Protein AF-0000000087635136 (afdb_homodimer)

Sequence (484 aa):
MGQYFDVAYMVKSFPILLTSLNITLTITIVATILGILLGCLIAIARVNRVPVLKQALTVYVSFMRGTPFLVQLFLIYFGVPEILSHVGISTKNVPGLLFVLVVFTLHIGAYSSEILRSSILTVSQGEKEAAMSLGMTSFQSYRRIILPQAFTMAIPPLINSVIGMMKGTSLIFNVGVVDIMRRADLMGANSQRSLELFVDVAIIYGLLVLIISLIGRFLERRYTISERVARMTANRTVASKGMGQYFDVAYMVKSFPILLTSLNITLTITIVATILGILLGCLIAIARVNRVPVLKQALTVYVSFMRGTPFLVQLFLIYFGVPEILSHVGISTKNVPGLLFVLVVFTLHIGAYSSEILRSSILTVSQGEKEAAMSLGMTSFQSYRRIILPQAFTMAIPPLINSVIGMMKGTSLIFNVGVVDIMRRADLMGANSQRSLELFVDVAIIYGLLVLIISLIGRFLERRYTISERVARMTANRTVASKG

Foldseek 3Di:
DDPAAHVVVLVVCLVVLVVQACLLVCLLVLLLVLLLVLLVVLLVCCLVCPDPSNVVSVVLLCVLVVDDLLVLLCCQLPVVQVVCVVVPHHCPVPDSSVSSSVSSNSNLNSVSNVLLNVLLVVQCVVCVVVCVVVVDDPVRCCVPPRNLRSVLVSLVVSLVSSLVSSVVVLSCLVDDRDHSNVVLVVVCVVPVNSVSSVVSVVVVSVVVNVVSVVVSVVSNVVSVVVNVVVVVVVVVVVVVVD/DPCQQPVVVLVVCLVVLVVQACLLVVLLVLLLVLLLVLLVVLLVCCLVCPDPSNVVSVVLLCVLVVDDLLVLLCCQLPVVQVVCVVVPHHCPVPDSSVSSSVSLNSNLNSVSNVLLNVLLVVQCVVCVVVCVVVVDDPVRCCVPPRNLRSVLVSLVVSLVSSLVSSVVVLSCLVDDRDHSNVVLVVVCVVPVNSVSSVVSVVVVSVVVNVVSVVVSVVSNVVSVVVNVVVVVVVVVVVVVVD

pLDDT: mean 90.28, std 13.05, range [29.89, 98.88]

Solvent-accessible surface area (backbone atoms only — not comparable to full-atom values): 24642 Å² total; per-residue (Å²): 135,66,90,78,67,39,64,67,56,35,63,64,45,44,64,62,39,54,70,22,40,61,51,49,48,50,44,42,52,52,18,48,56,53,3,46,54,47,4,50,55,49,18,51,40,51,72,67,56,41,76,73,56,34,58,56,51,46,50,51,31,49,48,51,74,28,28,32,68,67,54,48,45,49,46,41,57,55,32,44,47,55,54,34,45,73,74,70,41,81,50,82,84,54,61,66,60,55,38,53,41,49,42,47,18,52,42,44,11,31,55,34,14,51,45,45,35,51,25,38,52,57,37,38,75,70,41,47,64,60,38,42,72,73,67,42,50,73,68,53,34,38,67,71,47,31,49,58,51,14,51,54,65,27,46,63,63,47,45,52,49,49,48,51,51,48,39,49,54,50,59,40,47,79,48,99,46,69,26,43,51,24,46,34,51,56,50,15,73,72,68,71,46,42,58,44,35,48,52,46,49,38,52,52,41,30,50,50,39,52,51,53,49,51,52,40,50,52,52,46,53,60,41,52,51,49,49,54,48,48,51,51,51,52,54,48,55,53,54,68,72,96,134,76,80,76,84,40,65,67,56,34,61,64,44,46,63,62,39,53,70,22,40,61,51,49,48,49,46,41,53,52,17,47,55,54,3,46,53,47,4,49,56,49,18,52,41,51,73,67,57,40,77,73,56,34,59,56,50,47,50,52,31,49,48,52,76,28,28,31,69,66,53,49,45,48,47,41,56,54,32,45,48,54,56,34,45,72,74,71,40,81,52,83,82,53,60,66,61,57,37,51,40,48,42,46,16,53,42,44,11,31,53,34,13,51,45,46,34,52,25,38,52,58,38,38,75,70,41,48,65,62,37,42,72,73,67,43,49,72,66,51,36,38,68,71,48,32,48,57,51,14,51,51,64,27,46,65,63,48,45,52,50,49,48,52,50,47,37,48,53,52,59,40,45,80,47,99,47,69,26,41,51,26,46,33,51,55,49,14,73,72,68,72,45,42,56,46,36,47,51,50,49,38,50,52,42,30,51,50,40,52,50,52,50,52,52,41,52,53,52,46,54,59,41,52,52,48,49,54,50,49,52,52,53,52,54,48,56,54,54,68,72,96

Organism: NCBI:txid103891

Structure (mmCIF, N/CA/C/O backbone):
data_AF-0000000087635136-model_v1
#
loop_
_entity.id
_entity.type
_entity.pdbx_description
1 polymer 'Probable amino-acid permease protein yxeN'
#
loop_
_atom_site.group_PDB
_atom_site.id
_atom_site.type_symbol
_atom_site.label_atom_id
_atom_site.label_alt_id
_atom_site.label_comp_id
_atom_site.label_asym_id
_atom_site.label_entity_id
_atom_site.label_seq_id
_atom_site.pdbx_PDB_ins_code
_atom_site.Cartn_x
_atom_site.Cartn_y
_atom_site.Cartn_z
_atom_site.occupancy
_atom_site.B_iso_or_equiv
_atom_site.auth_seq_id
_atom_site.auth_comp_id
_atom_site.auth_asym_id
_atom_site.auth_atom_id
_atom_site.pdbx_PDB_model_num
ATOM 1 N N . MET A 1 1 ? 29.453 -11.211 -20.891 1 29.89 1 MET A N 1
ATOM 2 C CA . MET A 1 1 ? 28.547 -10.703 -19.859 1 29.89 1 MET A CA 1
ATOM 3 C C . MET A 1 1 ? 27.109 -10.734 -20.344 1 29.89 1 MET A C 1
ATOM 5 O O . MET A 1 1 ? 26.234 -10.078 -19.766 1 29.89 1 MET A O 1
ATOM 9 N N . GLY A 1 2 ? 26.781 -11.133 -21.719 1 38.88 2 GLY A N 1
ATOM 10 C CA . GLY A 1 2 ? 25.922 -11.352 -22.875 1 38.88 2 GLY A CA 1
ATOM 11 C C . GLY A 1 2 ? 24.609 -12.039 -22.531 1 38.88 2 GLY A C 1
ATOM 12 O O . GLY A 1 2 ? 23.547 -11.578 -22.922 1 38.88 2 GLY A O 1
ATOM 13 N N . GLN A 1 3 ? 24.453 -13.367 -22.297 1 53.34 3 GLN A N 1
ATOM 14 C CA . GLN A 1 3 ? 23.375 -14.359 -22.359 1 53.34 3 GLN A CA 1
ATOM 15 C C . GLN A 1 3 ? 22.375 -14.156 -21.234 1 53.34 3 GLN A C 1
ATOM 17 O O . GLN A 1 3 ? 21.297 -14.758 -21.25 1 53.34 3 GLN A O 1
ATOM 22 N N . TYR A 1 4 ? 22.891 -13.586 -19.984 1 67.81 4 TYR A N 1
ATOM 23 C CA . TYR A 1 4 ? 22.188 -13.602 -18.703 1 67.81 4 TYR A CA 1
ATOM 24 C C . TYR A 1 4 ? 21.109 -12.523 -18.656 1 67.81 4 TYR A C 1
ATOM 26 O O . TYR A 1 4 ? 19.922 -12.836 -18.703 1 67.81 4 TYR A O 1
ATOM 34 N N . PHE A 1 5 ? 21.766 -11.328 -18.5 1 84.38 5 PHE A N 1
ATOM 35 C CA . PHE A 1 5 ? 20.859 -10.211 -18.641 1 84.38 5 PHE A CA 1
ATOM 36 C C . PHE A 1 5 ? 20.938 -9.617 -20.031 1 84.38 5 PHE A C 1
ATOM 38 O O . PHE A 1 5 ? 22 -9.141 -20.453 1 84.38 5 PHE A O 1
ATOM 45 N N . ASP A 1 6 ? 19.938 -9.758 -20.828 1 90.81 6 ASP A N 1
ATOM 46 C CA . ASP A 1 6 ? 19.891 -9.398 -22.234 1 90.81 6 ASP A CA 1
ATOM 47 C C . ASP A 1 6 ? 19.125 -8.094 -22.453 1 90.81 6 ASP A C 1
ATOM 49 O O . ASP A 1 6 ? 17.891 -8.109 -22.562 1 90.81 6 ASP A O 1
ATOM 53 N N . VAL A 1 7 ? 19.859 -7.07 -22.562 1 92.81 7 VAL A N 1
ATOM 54 C CA . VAL A 1 7 ? 19.266 -5.746 -22.719 1 92.81 7 VAL A CA 1
ATOM 55 C C . VAL A 1 7 ? 18.5 -5.684 -24.047 1 92.81 7 VAL A C 1
ATOM 57 O O . VAL A 1 7 ? 17.469 -5.027 -24.141 1 92.81 7 VAL A O 1
ATOM 60 N N . ALA A 1 8 ? 19 -6.367 -25 1 94.12 8 ALA A N 1
ATOM 61 C CA . ALA A 1 8 ? 18.328 -6.391 -26.312 1 94.12 8 ALA A CA 1
ATOM 62 C C . ALA A 1 8 ? 16.938 -7.008 -26.188 1 94.12 8 ALA A C 1
ATOM 64 O O . ALA A 1 8 ? 15.992 -6.535 -26.828 1 94.12 8 ALA A O 1
ATOM 65 N N . TYR A 1 9 ? 16.844 -8.031 -25.422 1 94.5 9 TYR A N 1
ATOM 66 C CA . TYR A 1 9 ? 15.555 -8.648 -25.188 1 94.5 9 TYR A CA 1
ATOM 67 C C . TYR A 1 9 ? 14.617 -7.703 -24.438 1 94.5 9 TYR A C 1
ATOM 69 O O . TYR A 1 9 ? 13.422 -7.652 -24.719 1 94.5 9 TYR A O 1
ATOM 77 N N . MET A 1 10 ? 15.164 -6.98 -23.484 1 95.25 10 MET A N 1
ATOM 78 C CA . MET A 1 10 ? 14.375 -6 -22.734 1 95.25 10 MET A CA 1
ATOM 79 C C . MET A 1 10 ? 13.758 -4.973 -23.672 1 95.25 10 MET A C 1
ATOM 81 O O . MET A 1 10 ? 12.578 -4.648 -23.562 1 95.25 10 MET A O 1
ATOM 85 N N . VAL A 1 11 ? 14.57 -4.523 -24.578 1 96.25 11 VAL A N 1
ATOM 86 C CA . VAL A 1 11 ? 14.125 -3.482 -25.5 1 96.25 11 VAL A CA 1
ATOM 87 C C . VAL A 1 11 ? 13.07 -4.043 -26.453 1 96.25 11 VAL A C 1
ATOM 89 O O . VAL A 1 11 ? 12.07 -3.383 -26.734 1 96.25 11 VAL A O 1
ATOM 92 N N . LYS A 1 12 ? 13.266 -5.25 -26.891 1 96.12 12 LYS A N 1
ATOM 93 C CA . LYS A 1 12 ? 12.352 -5.895 -27.828 1 96.12 12 LYS A CA 1
ATOM 94 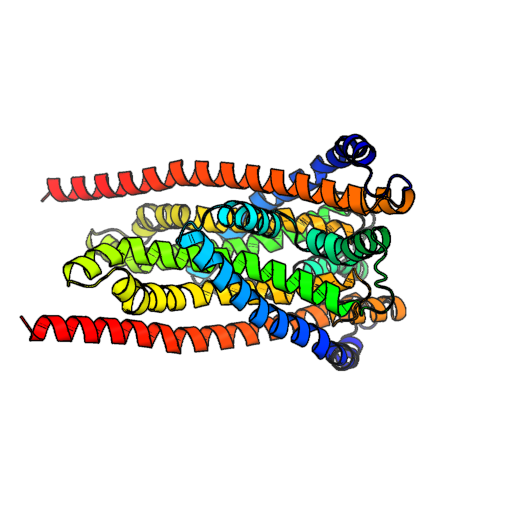C C . LYS A 1 12 ? 11.016 -6.207 -27.156 1 96.12 12 LYS A C 1
ATOM 96 O O . LYS A 1 12 ? 9.961 -6.133 -27.797 1 96.12 12 LYS A O 1
ATOM 101 N N . SER A 1 13 ? 11.039 -6.57 -25.906 1 97 13 SER A N 1
ATOM 102 C CA . SER A 1 13 ? 9.852 -7.004 -25.172 1 97 13 SER A CA 1
ATOM 103 C C . SER A 1 13 ? 9.055 -5.812 -24.656 1 97 13 SER A C 1
ATOM 105 O O . SER A 1 13 ? 7.859 -5.934 -24.375 1 97 13 SER A O 1
ATOM 107 N N . PHE A 1 14 ? 9.703 -4.695 -24.578 1 97.62 14 PHE A N 1
ATOM 108 C CA . PHE A 1 14 ? 9.117 -3.51 -23.969 1 97.62 14 PHE A CA 1
ATOM 109 C C . PHE A 1 14 ? 7.816 -3.129 -24.672 1 97.62 14 PHE A C 1
ATOM 111 O O . PHE A 1 14 ? 6.777 -2.975 -24.016 1 97.62 14 PHE A O 1
ATOM 118 N N . PRO A 1 15 ? 7.785 -3.041 -26.016 1 97.69 15 PRO A N 1
ATOM 119 C CA . PRO A 1 15 ? 6.535 -2.688 -26.703 1 97.69 15 PRO A CA 1
ATOM 120 C C . PRO A 1 15 ? 5.465 -3.768 -26.562 1 97.69 15 PRO A C 1
ATOM 122 O O . PRO A 1 15 ? 4.27 -3.461 -26.562 1 97.69 15 PRO A O 1
ATOM 125 N N . ILE A 1 16 ? 5.863 -5.008 -26.484 1 97.62 16 ILE A N 1
ATOM 126 C CA . ILE A 1 16 ? 4.922 -6.105 -26.328 1 97.62 16 ILE A CA 1
ATOM 127 C C . ILE A 1 16 ? 4.199 -5.973 -24.984 1 97.62 16 ILE A C 1
ATOM 129 O O . ILE A 1 16 ? 2.98 -6.145 -24.906 1 97.62 16 ILE A O 1
ATOM 133 N N . LEU A 1 17 ? 4.926 -5.625 -23.953 1 98.19 17 LEU A N 1
ATOM 134 C CA . LEU A 1 17 ? 4.332 -5.422 -22.625 1 98.19 17 LEU A CA 1
ATOM 135 C C . LEU A 1 17 ? 3.346 -4.258 -22.656 1 98.19 17 LEU A C 1
ATOM 137 O O . LEU A 1 17 ? 2.295 -4.32 -22.016 1 98.19 17 LEU A O 1
ATOM 141 N N . LEU A 1 18 ? 3.645 -3.252 -23.453 1 98.12 18 LEU A N 1
ATOM 142 C CA . LEU A 1 18 ? 2.816 -2.051 -23.516 1 98.12 18 LEU A CA 1
ATOM 143 C C . LEU A 1 18 ? 1.466 -2.352 -24.156 1 98.12 18 LEU A C 1
ATOM 145 O O . LEU A 1 18 ? 0.517 -1.579 -24 1 98.12 18 LEU A O 1
ATOM 149 N N . THR A 1 19 ? 1.357 -3.438 -24.844 1 97.38 19 THR A N 1
ATOM 150 C CA . THR A 1 19 ? 0.091 -3.795 -25.469 1 97.38 19 THR A CA 1
ATOM 151 C C . THR A 1 19 ? -0.956 -4.141 -24.422 1 97.38 19 THR A C 1
ATOM 153 O O . THR A 1 19 ? -2.156 -4.137 -24.703 1 97.38 19 THR A O 1
ATOM 156 N N . SER A 1 20 ? -0.544 -4.438 -23.172 1 97.81 20 SER A N 1
ATOM 157 C CA . SER A 1 20 ? -1.466 -4.773 -22.078 1 97.81 20 SER A CA 1
ATOM 158 C C . SER A 1 20 ? -1.677 -3.584 -21.156 1 97.81 20 SER A C 1
ATOM 160 O O . SER A 1 20 ? -2.354 -3.703 -20.125 1 97.81 20 SER A O 1
ATOM 162 N N . LEU A 1 21 ? -1.103 -2.482 -21.516 1 98.12 21 LEU A N 1
ATOM 163 C CA . LEU A 1 21 ? -1.192 -1.268 -20.719 1 98.12 21 LEU A CA 1
ATOM 164 C C . LEU A 1 21 ? -2.637 -0.791 -20.609 1 98.12 21 LEU A C 1
ATOM 166 O O . LEU A 1 21 ? -3.027 -0.194 -19.609 1 98.12 21 LEU A O 1
ATOM 170 N N . ASN A 1 22 ? -3.418 -1.059 -21.625 1 97.94 22 ASN A N 1
ATOM 171 C CA . ASN A 1 22 ? -4.809 -0.615 -21.656 1 97.94 22 ASN A CA 1
ATOM 172 C C . ASN A 1 22 ? -5.613 -1.206 -20.5 1 97.94 22 ASN A C 1
ATOM 174 O O . ASN A 1 22 ? -6.508 -0.551 -19.969 1 97.94 22 ASN A O 1
ATOM 178 N N . ILE A 1 23 ? -5.324 -2.412 -20.094 1 98.25 23 ILE A N 1
ATOM 179 C CA . ILE A 1 23 ? -6.031 -3.055 -18.984 1 98.25 23 ILE A CA 1
ATOM 180 C C . ILE A 1 23 ? -5.691 -2.35 -17.672 1 98.25 23 ILE A C 1
ATOM 182 O O . ILE A 1 23 ? -6.586 -2 -16.906 1 98.25 23 ILE A O 1
ATOM 186 N N . THR A 1 24 ? -4.375 -2.096 -17.453 1 98.5 24 THR A N 1
ATOM 187 C CA . THR A 1 24 ? -3.912 -1.387 -16.266 1 98.5 24 THR A CA 1
ATOM 188 C C . THR A 1 24 ? -4.539 0.002 -16.172 1 98.5 24 THR A C 1
ATOM 190 O O . THR A 1 24 ? -5.043 0.399 -15.125 1 98.5 24 THR A O 1
ATOM 193 N N . LEU A 1 25 ? -4.59 0.685 -17.312 1 98.62 25 LEU A N 1
ATOM 194 C CA . LEU A 1 25 ? -5.129 2.039 -17.344 1 98.62 25 LEU A CA 1
ATOM 195 C C . LEU A 1 25 ? -6.641 2.029 -17.141 1 98.62 25 LEU A C 1
ATOM 197 O O . LEU A 1 25 ? -7.184 2.887 -16.438 1 98.62 25 LEU A O 1
ATOM 201 N N . THR A 1 26 ? -7.301 1.101 -17.766 1 98.69 26 THR A N 1
ATOM 202 C CA . THR A 1 26 ? -8.75 0.996 -17.625 1 98.69 26 THR A CA 1
ATOM 203 C C . THR A 1 26 ? -9.133 0.76 -16.172 1 98.69 26 THR A C 1
ATOM 205 O O . THR A 1 26 ? -10.008 1.44 -15.633 1 98.69 26 THR A O 1
ATOM 208 N N . ILE A 1 27 ? -8.469 -0.129 -15.523 1 98.69 27 ILE A N 1
ATOM 209 C CA . ILE A 1 27 ? -8.758 -0.43 -14.125 1 98.69 27 ILE A CA 1
ATOM 210 C C . ILE A 1 27 ? -8.492 0.804 -13.266 1 98.69 27 ILE A C 1
ATOM 212 O O . ILE A 1 27 ? -9.32 1.186 -12.445 1 98.69 27 ILE A O 1
ATOM 216 N N . THR A 1 28 ? -7.352 1.43 -13.508 1 98.81 28 THR A N 1
ATOM 217 C CA . THR A 1 28 ? -6.941 2.582 -12.711 1 98.81 28 THR A CA 1
ATOM 218 C C . THR A 1 28 ? -7.938 3.729 -12.867 1 98.81 28 THR A C 1
ATOM 220 O O . THR A 1 28 ? -8.406 4.293 -11.875 1 98.81 28 THR A O 1
ATOM 223 N N . ILE A 1 29 ? -8.32 4.039 -14.086 1 98.69 29 ILE A N 1
ATOM 224 C CA . ILE A 1 29 ? -9.172 5.188 -14.375 1 98.69 29 ILE A CA 1
ATOM 225 C C . ILE A 1 29 ? -10.594 4.91 -13.875 1 98.69 29 ILE A C 1
ATOM 227 O O . ILE A 1 29 ? -11.172 5.723 -13.156 1 98.69 29 ILE A O 1
ATOM 231 N N . VAL A 1 30 ? -11.125 3.762 -14.195 1 98.81 30 VAL A N 1
ATOM 232 C CA . VAL A 1 30 ? -12.5 3.426 -13.836 1 98.81 30 VAL A CA 1
ATOM 233 C C . VAL A 1 30 ? -12.625 3.307 -12.32 1 98.81 30 VAL A C 1
ATOM 235 O O . VAL A 1 30 ? -13.539 3.875 -11.719 1 98.81 30 VAL A O 1
ATOM 238 N N . ALA A 1 31 ? -11.695 2.602 -11.695 1 98.88 31 ALA A N 1
ATOM 239 C CA . ALA A 1 31 ? -11.742 2.43 -10.242 1 98.88 31 ALA A CA 1
ATOM 240 C C . ALA A 1 31 ? -11.547 3.762 -9.523 1 98.88 31 ALA A C 1
ATOM 242 O O . ALA A 1 31 ? -12.133 3.992 -8.461 1 98.88 31 ALA A O 1
ATOM 243 N N . THR A 1 32 ? -10.664 4.602 -10.109 1 98.75 32 THR A N 1
ATOM 244 C CA . THR A 1 32 ? -10.453 5.914 -9.508 1 98.75 32 THR A CA 1
ATOM 245 C C . THR A 1 32 ? -11.742 6.73 -9.523 1 98.75 32 THR A C 1
ATOM 247 O O . THR A 1 32 ? -12.164 7.266 -8.5 1 98.75 32 THR A O 1
ATOM 250 N N . ILE A 1 33 ? -12.414 6.801 -10.625 1 98.69 33 ILE A N 1
ATOM 251 C CA . ILE A 1 33 ? -13.617 7.605 -10.781 1 98.69 33 ILE A CA 1
ATOM 252 C C . ILE A 1 33 ? -14.734 7.031 -9.914 1 98.69 33 ILE A C 1
ATOM 254 O O . ILE A 1 33 ? -15.305 7.738 -9.078 1 98.69 33 ILE A O 1
ATOM 258 N N . LEU A 1 34 ? -14.992 5.777 -10.031 1 98.81 34 LEU A N 1
ATOM 259 C CA . LEU A 1 34 ? -16.078 5.148 -9.289 1 98.81 34 LEU A CA 1
ATOM 260 C C . LEU A 1 34 ? -15.75 5.066 -7.801 1 98.81 34 LEU A C 1
ATOM 262 O O . LEU A 1 34 ? -16.625 5.215 -6.953 1 98.81 34 LEU A O 1
ATOM 266 N N . GLY A 1 35 ? -14.484 4.816 -7.52 1 98.81 35 GLY A N 1
ATOM 267 C CA . GLY A 1 35 ? -14.062 4.695 -6.137 1 98.81 35 GLY A CA 1
ATOM 268 C C . GLY A 1 35 ? -14.109 6.008 -5.379 1 98.81 35 GLY A C 1
ATOM 269 O O . GLY A 1 35 ? -14.547 6.047 -4.223 1 98.81 35 GLY A O 1
ATOM 270 N N . ILE A 1 36 ? -13.672 7.059 -6.004 1 98.38 36 ILE A N 1
ATOM 271 C CA . ILE A 1 36 ? -13.719 8.367 -5.359 1 98.38 36 ILE A CA 1
ATOM 272 C C . ILE A 1 36 ? -15.172 8.789 -5.168 1 98.38 36 ILE A C 1
ATOM 274 O O . ILE A 1 36 ? -15.531 9.344 -4.129 1 98.38 36 ILE A O 1
ATOM 278 N N . LEU A 1 37 ? -16.031 8.492 -6.152 1 98.38 37 LEU A N 1
ATOM 279 C CA . LEU A 1 37 ? -17.453 8.773 -6.016 1 98.38 37 LEU A CA 1
ATOM 280 C C . LEU A 1 37 ? -18.062 7.992 -4.852 1 98.38 37 LEU A C 1
ATOM 282 O O . LEU A 1 37 ? -18.797 8.547 -4.035 1 98.38 37 LEU A O 1
ATOM 286 N N . LEU A 1 38 ? -17.719 6.754 -4.789 1 98.31 38 LEU A N 1
ATOM 287 C CA . LEU A 1 38 ? -18.172 5.914 -3.68 1 98.31 38 LEU A CA 1
ATOM 288 C C . LEU A 1 38 ? -17.641 6.441 -2.352 1 98.31 38 LEU A C 1
ATOM 290 O O . LEU A 1 38 ? -18.375 6.492 -1.361 1 98.31 38 LEU A O 1
ATOM 294 N N . GLY A 1 39 ? -16.344 6.793 -2.355 1 98.19 39 GLY A N 1
ATOM 295 C CA . GLY A 1 39 ? -15.742 7.355 -1.16 1 98.19 39 GLY A CA 1
ATOM 296 C C . GLY A 1 39 ? -16.438 8.617 -0.675 1 98.19 39 GLY A C 1
ATOM 297 O O . GLY A 1 39 ? -16.609 8.805 0.529 1 98.19 39 GLY A O 1
ATOM 298 N N . CYS A 1 40 ? -16.844 9.445 -1.597 1 96.44 40 CYS A N 1
ATOM 299 C CA . CYS A 1 40 ? -17.578 10.664 -1.257 1 96.44 40 CYS A CA 1
ATOM 300 C C . CYS A 1 40 ? -18.906 10.336 -0.585 1 96.44 40 CYS A C 1
ATOM 302 O O . CYS A 1 40 ? -19.234 10.906 0.457 1 96.44 40 CYS A O 1
ATOM 304 N N . LEU A 1 41 ? -19.625 9.422 -1.137 1 95.38 41 LEU A N 1
ATOM 305 C CA . LEU A 1 41 ? -20.922 9.031 -0.596 1 95.38 41 LEU A CA 1
ATOM 306 C C . LEU A 1 41 ? -20.766 8.453 0.807 1 95.38 41 LEU A C 1
ATOM 308 O O . LEU A 1 41 ? -21.516 8.812 1.716 1 95.38 41 LEU A O 1
ATOM 312 N N . ILE A 1 42 ? -19.781 7.652 0.982 1 96.5 42 ILE A N 1
ATOM 313 C CA . ILE A 1 42 ? -19.562 6.992 2.266 1 96.5 42 ILE A CA 1
ATOM 314 C C . ILE A 1 42 ? -19.078 8.016 3.293 1 96.5 42 ILE A C 1
ATOM 316 O O . ILE A 1 42 ? -19.516 7.996 4.449 1 96.5 42 ILE A O 1
ATOM 320 N N . ALA A 1 43 ? -18.172 8.922 2.883 1 95 43 ALA A N 1
ATOM 321 C CA . ALA A 1 43 ? -17.672 9.961 3.783 1 95 43 ALA A CA 1
ATOM 322 C C . ALA A 1 43 ? -18.812 10.844 4.293 1 95 43 ALA A C 1
ATOM 324 O O . ALA A 1 43 ? -18.875 11.141 5.488 1 95 43 ALA A O 1
ATOM 325 N N . ILE A 1 44 ? -19.703 11.211 3.439 1 89.75 44 ILE A N 1
ATOM 326 C CA . ILE A 1 44 ? -20.844 12.07 3.797 1 89.75 44 ILE A CA 1
ATOM 327 C C . ILE A 1 44 ? -21.766 11.32 4.754 1 89.75 44 ILE A C 1
ATOM 329 O O . ILE A 1 44 ? -22.219 11.891 5.754 1 89.75 44 ILE A O 1
ATOM 333 N N . ALA A 1 45 ? -21.984 10.109 4.453 1 92.06 45 ALA A N 1
ATOM 334 C CA . ALA A 1 45 ? -22.844 9.297 5.301 1 92.06 45 ALA A CA 1
ATOM 335 C C . ALA A 1 45 ? -22.266 9.133 6.699 1 92.06 45 ALA A C 1
ATOM 337 O O . ALA A 1 45 ? -22.984 9.164 7.695 1 92.06 45 ALA A O 1
ATOM 338 N N . ARG A 1 46 ? -21.016 9 6.758 1 91.31 46 ARG A N 1
ATOM 339 C CA . ARG A 1 46 ? -20.359 8.75 8.039 1 91.31 46 ARG A CA 1
ATOM 340 C C . ARG A 1 46 ? -20.219 10.047 8.836 1 91.31 46 ARG A C 1
ATOM 342 O O . ARG A 1 46 ? -20.281 10.031 10.062 1 91.31 46 ARG A O 1
ATOM 349 N N . VAL A 1 47 ? -19.984 11.164 8.148 1 87.88 47 VAL A N 1
ATOM 350 C CA . VAL A 1 47 ? -19.844 12.445 8.82 1 87.88 47 VAL A CA 1
ATOM 351 C C . VAL A 1 47 ? -21.188 12.875 9.398 1 87.88 47 VAL A C 1
ATOM 353 O O . VAL A 1 47 ? -21.25 13.43 10.5 1 87.88 47 VAL A O 1
ATOM 356 N N . ASN A 1 48 ? -22.266 12.609 8.703 1 84.12 48 ASN A N 1
ATOM 357 C CA . ASN A 1 48 ? -23.609 13.023 9.125 1 84.12 48 ASN A CA 1
ATOM 358 C C . ASN A 1 48 ? -24.234 12 10.078 1 84.12 48 ASN A C 1
ATOM 360 O O . ASN A 1 48 ? -25.375 12.148 10.484 1 84.12 48 ASN A O 1
ATOM 364 N N . ARG A 1 49 ? -23.547 10.938 10.445 1 80.12 49 ARG A N 1
ATOM 365 C CA . ARG A 1 49 ? -23.969 9.906 11.391 1 80.12 49 ARG A CA 1
ATOM 366 C C . ARG A 1 49 ? -25.312 9.312 10.992 1 80.12 49 ARG A C 1
ATOM 368 O O . ARG A 1 49 ? -26.188 9.141 11.836 1 80.12 49 ARG A O 1
ATOM 375 N N . VAL A 1 50 ? -25.562 9.25 9.773 1 75.25 50 VAL A N 1
ATOM 376 C CA . VAL A 1 50 ? -26.797 8.609 9.352 1 75.25 50 VAL A CA 1
ATOM 377 C C . VAL A 1 50 ? -26.906 7.23 10 1 75.25 50 VAL A C 1
ATOM 379 O O . VAL A 1 50 ? -26.031 6.383 9.836 1 75.25 50 VAL A O 1
ATOM 382 N N . PRO A 1 51 ? -27.953 6.977 10.781 1 77.12 51 PRO A N 1
ATOM 383 C CA . PRO A 1 51 ? -28.047 5.73 11.547 1 77.12 51 PRO A CA 1
ATOM 384 C C . PRO A 1 51 ? -28.062 4.492 10.664 1 77.12 51 PRO A C 1
ATOM 386 O O . PRO A 1 51 ? -28.516 4.555 9.516 1 77.12 51 PRO A O 1
ATOM 389 N N . VAL A 1 52 ? -27.641 3.248 11.156 1 73.56 52 VAL A N 1
ATOM 390 C CA . VAL A 1 52 ? -27.578 1.925 10.539 1 73.56 52 VAL A CA 1
ATOM 391 C C . VAL A 1 52 ? -26.578 1.933 9.391 1 73.56 52 VAL A C 1
ATOM 393 O O . VAL A 1 52 ? -25.75 1.026 9.266 1 73.56 52 VAL A O 1
ATOM 396 N N . LEU A 1 53 ? -26.641 2.939 8.594 1 75.88 53 LEU A N 1
ATOM 397 C CA . LEU A 1 53 ? -25.734 3.043 7.453 1 75.88 53 LEU A CA 1
ATOM 398 C C . LEU A 1 53 ? -24.297 3.236 7.918 1 75.88 53 LEU A C 1
ATOM 400 O O . LEU A 1 53 ? -23.359 2.689 7.32 1 75.88 53 LEU A O 1
ATOM 404 N N . LYS A 1 54 ? -24.312 3.742 9.078 1 79.5 54 LYS A N 1
ATOM 405 C CA . LYS A 1 54 ? -23 4.07 9.617 1 79.5 54 LYS A CA 1
ATOM 406 C C . LYS A 1 54 ? -22.25 2.809 10.031 1 79.5 54 LYS A C 1
ATOM 408 O O . LYS A 1 54 ? -21.062 2.656 9.719 1 79.5 54 LYS A O 1
ATOM 413 N N . GLN A 1 55 ? -23 1.931 10.555 1 84.5 55 GLN A N 1
ATOM 414 C CA . GLN A 1 55 ? -22.344 0.728 11.055 1 84.5 55 GLN A CA 1
ATOM 415 C C . GLN A 1 55 ? -21.875 -0.158 9.898 1 84.5 55 GLN A C 1
ATOM 417 O O . GLN A 1 55 ? -20.734 -0.632 9.898 1 84.5 55 GLN A O 1
ATOM 422 N N . ALA A 1 56 ? -22.672 -0.334 8.906 1 89.94 56 ALA A N 1
ATOM 423 C CA . ALA A 1 56 ? -22.328 -1.167 7.758 1 89.94 56 ALA A CA 1
ATOM 424 C C . ALA A 1 56 ? -21.172 -0.562 6.969 1 89.94 56 ALA A C 1
ATOM 426 O O . ALA A 1 56 ? -20.25 -1.276 6.539 1 89.94 56 ALA A O 1
ATOM 427 N N . LEU A 1 57 ? -21.219 0.712 6.836 1 92.69 57 LEU A N 1
ATOM 428 C CA . LEU A 1 57 ? -20.188 1.405 6.078 1 92.69 57 LEU A CA 1
ATOM 429 C C . LEU A 1 57 ? -18.859 1.386 6.832 1 92.69 57 LEU A C 1
ATOM 431 O O . LEU A 1 57 ? -17.797 1.279 6.219 1 92.69 57 LEU A O 1
ATOM 435 N N . THR A 1 58 ? -19 1.38 8.109 1 91.94 58 THR A N 1
ATOM 436 C CA . THR A 1 58 ? -17.797 1.313 8.938 1 91.94 58 THR A CA 1
ATOM 437 C C . THR A 1 58 ? -17.156 -0.064 8.836 1 91.94 58 THR A C 1
ATOM 439 O O . THR A 1 58 ? -15.93 -0.175 8.789 1 91.94 58 THR A O 1
ATOM 442 N N . VAL A 1 59 ? -17.938 -1.052 8.781 1 93.56 59 VAL A N 1
ATOM 443 C CA . VAL A 1 59 ? -17.438 -2.416 8.648 1 93.56 59 VAL A CA 1
ATOM 444 C C . VAL A 1 59 ? -16.781 -2.59 7.285 1 93.56 59 VAL A C 1
ATOM 446 O O . VAL A 1 59 ? -15.695 -3.172 7.188 1 93.56 59 VAL A O 1
ATOM 449 N N . TYR A 1 60 ? -17.484 -2.043 6.281 1 96.44 60 TYR A N 1
ATOM 450 C CA . TYR A 1 60 ? -16.938 -2.084 4.93 1 96.44 60 TYR A CA 1
ATOM 451 C C . TYR A 1 60 ? -15.57 -1.41 4.871 1 96.44 60 TYR A C 1
ATOM 453 O O . TYR A 1 60 ? -14.609 -1.996 4.379 1 96.44 60 TYR A O 1
ATOM 461 N N . VAL A 1 61 ? -15.43 -0.259 5.402 1 97.5 61 VAL A N 1
ATOM 462 C CA . VAL A 1 61 ? -14.203 0.522 5.352 1 97.5 61 VAL A CA 1
ATOM 463 C C . VAL A 1 61 ? -13.117 -0.171 6.176 1 97.5 61 VAL A C 1
ATOM 465 O O . VAL A 1 61 ? -11.977 -0.295 5.727 1 97.5 61 VAL A O 1
ATOM 468 N N . SER A 1 62 ? -13.516 -0.662 7.344 1 95.94 62 SER A N 1
ATOM 469 C CA . SER A 1 62 ? -12.562 -1.352 8.211 1 95.94 62 SER A CA 1
ATOM 470 C C . SER A 1 62 ? -12.031 -2.621 7.555 1 95.94 62 SER A C 1
ATOM 472 O O . SER A 1 62 ? -10.852 -2.938 7.672 1 95.94 62 SER A O 1
ATOM 474 N N . PHE A 1 63 ? -12.875 -3.27 6.906 1 97.62 63 PHE A N 1
ATOM 475 C CA . PHE A 1 63 ? -12.477 -4.496 6.227 1 97.62 63 PHE A CA 1
ATOM 476 C C . PHE A 1 63 ? -11.492 -4.199 5.105 1 97.62 63 PHE A C 1
ATOM 478 O O . PHE A 1 63 ? -10.438 -4.824 5.016 1 97.62 63 PHE A O 1
ATOM 485 N N . MET A 1 64 ? -11.852 -3.238 4.258 1 98.12 64 MET A N 1
ATOM 486 C CA . MET A 1 64 ? -11.039 -2.928 3.086 1 98.12 64 MET A CA 1
ATOM 487 C C . MET A 1 64 ? -9.68 -2.367 3.5 1 98.12 64 MET A C 1
ATOM 489 O O . MET A 1 64 ? -8.664 -2.672 2.879 1 98.12 64 MET A O 1
ATOM 493 N N . ARG A 1 65 ? -9.617 -1.619 4.523 1 97.19 65 ARG A N 1
ATOM 494 C CA . ARG A 1 65 ? -8.375 -0.982 4.953 1 97.19 65 ARG A CA 1
ATOM 495 C C . ARG A 1 65 ? -7.582 -1.896 5.883 1 97.19 65 ARG A C 1
ATOM 497 O O . ARG A 1 65 ? -6.391 -1.676 6.109 1 97.19 65 ARG A O 1
ATOM 504 N N . GLY A 1 66 ? -8.312 -2.967 6.402 1 97.62 66 GLY A N 1
ATOM 505 C CA . GLY A 1 66 ? -7.688 -3.811 7.406 1 97.62 66 GLY A CA 1
ATOM 506 C C . GLY A 1 66 ? -7.199 -5.137 6.855 1 97.62 66 GLY A C 1
ATOM 507 O O . GLY A 1 66 ? -6.594 -5.934 7.578 1 97.62 66 GLY A O 1
ATOM 508 N N . THR A 1 67 ? -7.383 -5.375 5.613 1 98.5 67 THR A N 1
ATOM 509 C CA . THR A 1 67 ? -6.984 -6.645 5.012 1 98.5 67 THR A CA 1
ATOM 510 C C . THR A 1 67 ? -6.074 -6.414 3.811 1 98.5 67 THR A C 1
ATOM 512 O O . THR A 1 67 ? -6.105 -5.344 3.197 1 98.5 67 THR A O 1
ATOM 515 N N . PRO A 1 68 ? -5.215 -7.371 3.49 1 98.56 68 PRO A N 1
ATOM 516 C CA . PRO A 1 68 ? -4.355 -7.234 2.314 1 98.56 68 PRO A CA 1
ATOM 517 C C . PRO A 1 68 ? -5.145 -7.113 1.014 1 98.56 68 PRO A C 1
ATOM 519 O O . PRO A 1 68 ? -6.16 -7.797 0.84 1 98.56 68 PRO A O 1
ATOM 522 N N . PHE A 1 69 ? -4.656 -6.273 0.184 1 98.44 69 PHE A N 1
ATOM 523 C CA . PHE A 1 69 ? -5.281 -6.07 -1.119 1 98.44 69 PHE A CA 1
ATOM 524 C C . PHE A 1 69 ? -5.375 -7.383 -1.885 1 98.44 69 PHE A C 1
ATOM 526 O O . PHE A 1 69 ? -6.379 -7.652 -2.545 1 98.44 69 PHE A O 1
ATOM 533 N N . LEU A 1 70 ? -4.402 -8.219 -1.773 1 98.31 70 LEU A N 1
ATOM 534 C CA . LEU A 1 70 ? -4.387 -9.523 -2.428 1 98.31 70 LEU A CA 1
ATOM 535 C C . LEU A 1 70 ? -5.535 -10.398 -1.928 1 98.31 70 LEU A C 1
ATOM 537 O O . LEU A 1 70 ? -6.188 -11.086 -2.717 1 98.31 70 LEU A O 1
ATOM 541 N N . VAL A 1 71 ? -5.758 -10.367 -0.661 1 98.31 71 VAL A N 1
ATOM 542 C CA . VAL A 1 71 ? -6.828 -11.156 -0.065 1 98.31 71 VAL A CA 1
ATOM 543 C C . VAL A 1 71 ? -8.18 -10.672 -0.576 1 98.31 71 VAL A C 1
ATOM 545 O O . VAL A 1 71 ? -9.055 -11.477 -0.896 1 98.31 71 VAL A O 1
ATOM 548 N N . GLN A 1 72 ? -8.32 -9.391 -0.666 1 98.62 72 GLN A N 1
ATOM 549 C CA . GLN A 1 72 ? -9.539 -8.805 -1.22 1 98.62 72 GLN A CA 1
ATOM 550 C C . GLN A 1 72 ? -9.758 -9.258 -2.66 1 98.62 72 GLN A C 1
ATOM 552 O O . GLN A 1 72 ? -10.883 -9.617 -3.037 1 98.62 72 GLN A O 1
ATOM 557 N N . LEU A 1 73 ? -8.68 -9.227 -3.412 1 98.44 73 LEU A N 1
ATOM 558 C CA . LEU A 1 73 ? -8.742 -9.656 -4.805 1 98.44 73 LEU A CA 1
ATOM 559 C C . LEU A 1 73 ? -9.211 -11.102 -4.91 1 98.44 73 LEU A C 1
ATOM 561 O O . LEU A 1 73 ? -10.102 -11.414 -5.699 1 98.44 73 LEU A O 1
ATOM 565 N N . PHE A 1 74 ? -8.68 -11.969 -4.082 1 97.81 74 PHE A N 1
ATOM 566 C CA . PHE A 1 74 ? -9.031 -13.383 -4.125 1 97.81 74 PHE A CA 1
ATOM 567 C C . PHE A 1 74 ? -10.469 -13.602 -3.674 1 97.81 74 PHE A C 1
ATOM 569 O O . PHE A 1 74 ? -11.203 -14.383 -4.281 1 97.81 74 PHE A O 1
ATOM 576 N N . LEU A 1 75 ? -10.859 -12.906 -2.645 1 97.44 75 LEU A N 1
ATOM 577 C CA . LEU A 1 75 ? -12.203 -13.07 -2.102 1 97.44 75 LEU A CA 1
ATOM 578 C C . LEU A 1 75 ? -13.258 -12.648 -3.123 1 97.44 75 LEU A C 1
ATOM 580 O O . LEU A 1 75 ? -14.281 -13.312 -3.27 1 97.44 75 LEU A O 1
ATOM 584 N N . ILE A 1 76 ? -13 -11.633 -3.842 1 97.12 76 ILE A N 1
ATOM 585 C CA . ILE A 1 76 ? -14 -11.125 -4.77 1 97.12 76 ILE A CA 1
ATOM 586 C C . ILE A 1 76 ? -13.914 -11.891 -6.09 1 97.12 76 ILE A C 1
ATOM 588 O O . ILE A 1 76 ? -14.922 -12.359 -6.617 1 97.12 76 ILE A O 1
ATOM 592 N N . TYR A 1 77 ? -12.734 -12.086 -6.633 1 96.56 77 TYR A N 1
ATOM 593 C CA . TYR A 1 77 ? -12.555 -12.711 -7.938 1 96.56 77 TYR A CA 1
ATOM 594 C C . TYR A 1 77 ? -12.977 -14.18 -7.902 1 96.56 77 TYR A C 1
ATOM 596 O O . TYR A 1 77 ? -13.586 -14.68 -8.844 1 96.56 77 TYR A O 1
ATOM 604 N N . PHE A 1 78 ? -12.656 -14.844 -6.809 1 93.5 78 PHE A N 1
ATOM 605 C CA . PHE A 1 78 ? -12.977 -16.266 -6.719 1 93.5 78 PHE A CA 1
ATOM 606 C C . PHE A 1 78 ? -14.203 -16.484 -5.848 1 93.5 78 PHE A C 1
ATOM 608 O O . PHE A 1 78 ? -15.016 -17.375 -6.129 1 93.5 78 PHE A O 1
ATOM 615 N N . GLY A 1 79 ? -14.359 -15.711 -4.797 1 93 79 GLY A N 1
ATOM 616 C CA . GLY A 1 79 ? -15.406 -15.938 -3.811 1 93 79 GLY A CA 1
ATOM 617 C C . GLY A 1 79 ? -16.781 -15.531 -4.301 1 93 79 GLY A C 1
ATOM 618 O O . GLY A 1 79 ? -17.766 -16.266 -4.102 1 93 79 GLY A O 1
ATOM 619 N N . VAL A 1 80 ? -16.875 -14.43 -4.977 1 92.75 80 VAL A N 1
ATOM 620 C CA . VAL A 1 80 ? -18.172 -13.891 -5.371 1 92.75 80 VAL A CA 1
ATOM 621 C C . VAL A 1 80 ? -18.828 -14.82 -6.387 1 92.75 80 VAL A C 1
ATOM 623 O O . VAL A 1 80 ? -19.984 -15.203 -6.223 1 92.75 80 VAL A O 1
ATOM 626 N N . PRO A 1 81 ? -18.094 -15.258 -7.434 1 91.81 81 PRO A N 1
ATOM 627 C CA . PRO A 1 81 ? -18.703 -16.234 -8.344 1 91.81 81 PRO A CA 1
ATOM 628 C C . PRO A 1 81 ? -19.156 -17.5 -7.633 1 91.81 81 PRO A C 1
ATOM 630 O O . PRO A 1 81 ? -20.203 -18.062 -7.965 1 91.81 81 PRO A O 1
ATOM 633 N N . GLU A 1 82 ? -18.328 -17.938 -6.691 1 89.31 82 GLU A N 1
ATOM 634 C CA . GLU A 1 82 ? -18.672 -19.141 -5.941 1 89.31 82 GLU A CA 1
ATOM 635 C C . GLU A 1 82 ? -19.953 -18.938 -5.137 1 89.31 82 GLU A C 1
ATOM 637 O O . GLU A 1 82 ? -20.828 -19.812 -5.121 1 89.31 82 GLU A O 1
ATOM 642 N N . ILE A 1 83 ? -20.125 -17.812 -4.488 1 89.56 83 ILE A N 1
ATOM 643 C CA . ILE A 1 83 ? -21.297 -17.5 -3.682 1 89.56 83 ILE A CA 1
ATOM 644 C C . ILE A 1 83 ? -22.516 -17.359 -4.586 1 89.56 83 ILE A C 1
ATOM 646 O O . ILE A 1 83 ? -23.594 -17.891 -4.281 1 89.56 83 ILE A O 1
ATOM 650 N N . LEU A 1 84 ? -22.312 -16.688 -5.699 1 90.25 84 LEU A N 1
ATOM 651 C CA . LEU A 1 84 ? -23.406 -16.469 -6.629 1 90.25 84 LEU A CA 1
ATOM 652 C C . LEU A 1 84 ? -23.875 -17.781 -7.25 1 90.25 84 LEU A C 1
ATOM 654 O O . LEU A 1 84 ? -25.078 -17.969 -7.473 1 90.25 84 LEU A O 1
ATOM 658 N N . SER A 1 85 ? -22.969 -18.609 -7.57 1 88.44 85 SER A N 1
ATOM 659 C CA . SER A 1 85 ? -23.328 -19.906 -8.125 1 88.44 85 SER A CA 1
ATOM 660 C C . SER A 1 85 ? -24.203 -20.688 -7.152 1 88.44 85 SER A C 1
ATOM 662 O O . SER A 1 85 ? -25.109 -21.406 -7.574 1 88.44 85 SER A O 1
ATOM 664 N N . HIS A 1 86 ? -23.953 -20.516 -5.953 1 85.88 86 HIS A N 1
ATOM 665 C CA . HIS A 1 86 ? -24.703 -21.234 -4.926 1 85.88 86 HIS A CA 1
ATOM 666 C C . HIS A 1 86 ? -26.125 -20.703 -4.816 1 85.88 86 HIS A C 1
ATOM 668 O O . HIS A 1 86 ? -27.031 -21.438 -4.402 1 85.88 86 HIS A O 1
ATOM 674 N N . VAL A 1 87 ? -26.297 -19.484 -5.176 1 87.94 87 VAL A N 1
ATOM 675 C CA . VAL A 1 87 ? -27.641 -18.938 -5.094 1 87.94 87 VAL A CA 1
ATOM 676 C C . VAL A 1 87 ? -28.312 -18.984 -6.469 1 87.94 87 VAL A C 1
ATOM 678 O O . VAL A 1 87 ? -29.328 -18.344 -6.695 1 87.94 87 VAL A O 1
ATOM 681 N N . GLY A 1 88 ? -27.656 -19.656 -7.398 1 89.12 88 GLY A N 1
ATOM 682 C CA . GLY A 1 88 ? -28.281 -19.953 -8.68 1 89.12 88 GLY A CA 1
ATOM 683 C C . GLY A 1 88 ? -27.938 -18.938 -9.75 1 89.12 88 GLY A C 1
ATOM 684 O O . GLY A 1 88 ? -28.547 -18.938 -10.828 1 89.12 88 GLY A O 1
ATOM 685 N N . ILE A 1 89 ? -27 -18.062 -9.453 1 90.56 89 ILE A N 1
ATOM 686 C CA . ILE A 1 89 ? -26.609 -17.062 -10.43 1 90.56 89 ILE A CA 1
ATOM 687 C C . ILE A 1 89 ? -25.297 -17.469 -11.094 1 90.56 89 ILE A C 1
ATOM 689 O O . ILE A 1 89 ? -24.266 -17.609 -10.422 1 90.56 89 ILE A O 1
ATOM 693 N N . SER A 1 90 ? -25.422 -17.703 -12.359 1 89.75 90 SER A N 1
ATOM 694 C CA . SER A 1 90 ? -24.219 -18.109 -13.094 1 89.75 90 SER A CA 1
ATOM 695 C C . SER A 1 90 ? -23.375 -16.922 -13.469 1 89.75 90 SER A C 1
ATOM 697 O O . SER A 1 90 ? -23.891 -15.891 -13.93 1 89.75 90 SER A O 1
ATOM 699 N N . THR A 1 91 ? -22.016 -17.047 -13.18 1 88.88 91 THR A N 1
ATOM 700 C CA . THR A 1 91 ? -21.094 -15.984 -13.547 1 88.88 91 THR A CA 1
ATOM 701 C C . THR A 1 91 ? -20.172 -16.438 -14.672 1 88.88 91 THR A C 1
ATOM 703 O O . THR A 1 91 ? -19.109 -15.836 -14.898 1 88.88 91 THR A O 1
ATOM 706 N N . LYS A 1 92 ? -20.578 -17.438 -15.344 1 88.19 92 LYS A N 1
ATOM 707 C CA . LYS A 1 92 ? -19.734 -18.016 -16.375 1 88.19 92 LYS A CA 1
ATOM 708 C C . LYS A 1 92 ? -19.5 -17.016 -17.516 1 88.19 92 LYS A C 1
ATOM 710 O O . LYS A 1 92 ? -18.422 -17 -18.109 1 88.19 92 LYS A O 1
ATOM 715 N N . ASN A 1 93 ? -20.438 -16.203 -17.719 1 91.5 93 ASN A N 1
ATOM 716 C CA . ASN A 1 93 ? -20.344 -15.273 -18.844 1 91.5 93 ASN A CA 1
ATOM 717 C C . ASN A 1 93 ? -19.875 -13.891 -18.375 1 91.5 93 ASN A C 1
ATOM 719 O O . ASN A 1 93 ? -19.766 -12.961 -19.188 1 91.5 93 ASN A O 1
ATOM 723 N N . VAL A 1 94 ? -19.609 -13.773 -17.125 1 92.94 94 VAL A N 1
ATOM 724 C CA . VAL A 1 94 ? -19.125 -12.5 -16.594 1 92.94 94 VAL A CA 1
ATOM 725 C C . VAL A 1 94 ? -17.609 -12.406 -16.781 1 92.94 94 VAL A C 1
ATOM 727 O O . VAL A 1 94 ? -16.875 -13.266 -16.312 1 92.94 94 VAL A O 1
ATOM 730 N N . PRO A 1 95 ? -17.188 -11.414 -17.578 1 95.69 95 PRO A N 1
ATOM 731 C CA . PRO A 1 95 ? -15.734 -11.25 -17.75 1 95.69 95 PRO A CA 1
ATOM 732 C C . PRO A 1 95 ? -14.992 -11.062 -16.438 1 95.69 95 PRO A C 1
ATOM 734 O O . PRO A 1 95 ? -15.492 -10.367 -15.539 1 95.69 95 PRO A O 1
ATOM 737 N N . GLY A 1 96 ? -13.828 -11.703 -16.281 1 96.44 96 GLY A N 1
ATOM 738 C CA . GLY A 1 96 ? -13.008 -11.586 -15.078 1 96.44 96 GLY A CA 1
ATOM 739 C C . GLY A 1 96 ? -12.672 -10.148 -14.727 1 96.44 96 GLY A C 1
ATOM 740 O O . GLY A 1 96 ? -12.547 -9.805 -13.547 1 96.44 96 GLY A O 1
ATOM 741 N N . LEU A 1 97 ? -12.594 -9.32 -15.758 1 97.38 97 LEU A N 1
ATOM 742 C CA . LEU A 1 97 ? -12.242 -7.918 -15.594 1 97.38 97 LEU A CA 1
ATOM 743 C C . LEU A 1 97 ? -13.273 -7.203 -14.719 1 97.38 97 LEU A C 1
ATOM 745 O O . LEU A 1 97 ? -12.922 -6.293 -13.969 1 97.38 97 LEU A O 1
ATOM 749 N N . LEU A 1 98 ? -14.492 -7.625 -14.766 1 97.62 98 LEU A N 1
ATOM 750 C CA . LEU A 1 98 ? -15.531 -6.988 -13.961 1 97.62 98 LEU A CA 1
ATOM 751 C C . LEU A 1 98 ? -15.289 -7.211 -12.477 1 97.62 98 LEU A C 1
ATOM 753 O O . LEU A 1 98 ? -15.469 -6.297 -11.664 1 97.62 98 LEU A O 1
ATOM 757 N N . PHE A 1 99 ? -14.898 -8.43 -12.094 1 97.88 99 PHE A N 1
ATOM 758 C CA . PHE A 1 99 ? -14.609 -8.727 -10.695 1 97.88 99 PHE A CA 1
ATOM 759 C C . PHE A 1 99 ? -13.398 -7.926 -10.219 1 97.88 99 PHE A C 1
ATOM 761 O O . PHE A 1 99 ? -13.367 -7.465 -9.078 1 97.88 99 PHE A O 1
ATOM 768 N N . VAL A 1 100 ? -12.406 -7.742 -11.141 1 98.62 100 VAL A N 1
ATOM 769 C CA . VAL A 1 100 ? -11.227 -6.934 -10.836 1 98.62 100 VAL A CA 1
ATOM 770 C C . VAL A 1 100 ? -11.641 -5.48 -10.617 1 98.62 100 VAL A C 1
ATOM 772 O O . VAL A 1 100 ? -11.242 -4.855 -9.633 1 98.62 100 VAL A O 1
ATOM 775 N N . LEU A 1 101 ? -12.5 -4.973 -11.461 1 98.69 101 LEU A N 1
ATOM 776 C CA . LEU A 1 101 ? -12.969 -3.596 -11.344 1 98.69 101 LEU A CA 1
ATOM 777 C C . LEU A 1 101 ? -13.742 -3.393 -10.039 1 98.69 101 LEU A C 1
ATOM 779 O O . LEU A 1 101 ? -13.602 -2.359 -9.383 1 98.69 101 LEU A O 1
ATOM 783 N N . VAL A 1 102 ? -14.469 -4.367 -9.664 1 98.5 102 VAL A N 1
ATOM 784 C CA . VAL A 1 102 ? -15.266 -4.277 -8.438 1 98.5 102 VAL A CA 1
ATOM 785 C C . VAL A 1 102 ? -14.344 -4.191 -7.227 1 98.5 102 VAL A C 1
ATOM 787 O O . VAL A 1 102 ? -14.508 -3.311 -6.379 1 98.5 102 VAL A O 1
ATOM 790 N N . VAL A 1 103 ? -13.391 -5.074 -7.133 1 98.69 103 VAL A N 1
ATOM 791 C CA . VAL A 1 103 ? -12.531 -5.109 -5.953 1 98.69 103 VAL A CA 1
ATOM 792 C C . VAL A 1 103 ? -11.703 -3.83 -5.883 1 98.69 103 VAL A C 1
ATOM 794 O O . VAL A 1 103 ? -11.531 -3.25 -4.805 1 98.69 103 VAL A O 1
ATOM 797 N N . PHE A 1 104 ? -11.188 -3.328 -7.012 1 98.88 104 PHE A N 1
ATOM 798 C CA . PHE A 1 104 ? -10.383 -2.111 -7.035 1 98.88 104 PHE A CA 1
ATOM 799 C C . PHE A 1 104 ? -11.234 -0.895 -6.688 1 98.88 104 PHE A C 1
ATOM 801 O O . PHE A 1 104 ? -10.781 -0.001 -5.969 1 98.88 104 PHE A O 1
ATOM 808 N N . THR A 1 105 ? -12.469 -0.873 -7.172 1 98.88 105 THR A N 1
ATOM 809 C CA . THR A 1 105 ? -13.391 0.216 -6.863 1 98.88 105 THR A CA 1
ATOM 810 C C . THR A 1 105 ? -13.711 0.244 -5.371 1 98.88 105 THR A C 1
ATOM 812 O O . THR A 1 105 ? -13.664 1.301 -4.738 1 98.88 105 THR A O 1
ATOM 815 N N . LEU A 1 106 ? -14.016 -0.887 -4.828 1 98.75 106 LEU A N 1
ATOM 816 C CA . LEU A 1 106 ? -14.328 -0.984 -3.406 1 98.75 106 LEU A CA 1
ATOM 817 C C . LEU A 1 106 ? -13.117 -0.627 -2.555 1 98.75 106 LEU A C 1
ATOM 819 O O . LEU A 1 106 ? -13.25 0.024 -1.517 1 98.75 106 LEU A O 1
ATOM 823 N N . HIS A 1 107 ? -11.945 -1.052 -3.043 1 98.75 107 HIS A N 1
ATOM 824 C CA . HIS A 1 107 ? -10.711 -0.785 -2.324 1 98.75 107 HIS A CA 1
ATOM 825 C C . HIS A 1 107 ? -10.422 0.712 -2.252 1 98.75 107 HIS A C 1
ATOM 827 O O . HIS A 1 107 ? -10.297 1.273 -1.161 1 98.75 107 HIS A O 1
ATOM 833 N N . ILE A 1 108 ? -10.352 1.355 -3.379 1 98.69 108 ILE A N 1
ATOM 834 C CA . ILE A 1 108 ? -10.031 2.779 -3.395 1 98.69 108 ILE A CA 1
ATOM 835 C C . ILE A 1 108 ? -11.188 3.572 -2.783 1 98.69 108 ILE A C 1
ATOM 837 O O . ILE A 1 108 ? -10.977 4.633 -2.191 1 98.69 108 ILE A O 1
ATOM 841 N N . GLY A 1 109 ? -12.445 3.049 -2.906 1 98.75 109 GLY A N 1
ATOM 842 C CA . GLY A 1 109 ? -13.586 3.697 -2.279 1 98.75 109 GLY A CA 1
ATOM 843 C C . GLY A 1 109 ? -13.453 3.807 -0.771 1 98.75 109 GLY A C 1
ATOM 844 O O . GLY A 1 109 ? -13.734 4.859 -0.193 1 98.75 109 GLY A O 1
ATOM 845 N N . ALA A 1 110 ? -13.055 2.758 -0.172 1 98.69 110 ALA A N 1
ATOM 846 C CA . ALA A 1 110 ? -12.891 2.74 1.278 1 98.69 110 ALA A CA 1
ATOM 847 C C . ALA A 1 110 ? -11.789 3.705 1.716 1 98.69 110 ALA A C 1
ATOM 849 O O . ALA A 1 110 ? -11.977 4.488 2.648 1 98.69 110 ALA A O 1
ATOM 850 N N . TYR A 1 111 ? -10.695 3.674 1.032 1 98.31 111 TYR A N 1
ATOM 851 C CA . TYR A 1 111 ? -9.586 4.562 1.369 1 98.31 111 TYR A CA 1
ATOM 852 C C . TYR A 1 111 ? -9.969 6.02 1.135 1 98.31 111 TYR A C 1
ATOM 854 O O . TYR A 1 111 ? -9.68 6.883 1.966 1 98.31 111 TYR A O 1
ATOM 862 N N . SER A 1 112 ? -10.625 6.254 0.059 1 98.56 112 SER A N 1
ATOM 863 C CA . SER A 1 112 ? -11.055 7.609 -0.261 1 98.56 112 SER A CA 1
ATOM 864 C C . SER A 1 112 ? -12.047 8.133 0.769 1 98.56 112 SER A C 1
ATOM 866 O O . SER A 1 112 ? -12.008 9.312 1.14 1 98.56 112 SER A O 1
ATOM 868 N N . SER A 1 113 ? -12.914 7.281 1.17 1 98.06 113 SER A N 1
ATOM 869 C CA . SER A 1 113 ? -13.906 7.695 2.16 1 98.06 113 SER A CA 1
ATOM 870 C C . SER A 1 113 ? -13.234 8.156 3.449 1 98.06 113 SER A C 1
ATOM 872 O O . SER A 1 113 ? -13.648 9.156 4.043 1 98.06 113 SER A O 1
ATOM 874 N N . GLU A 1 114 ? -12.266 7.461 3.859 1 97.25 114 GLU A N 1
ATOM 875 C CA . GLU A 1 114 ? -11.555 7.805 5.086 1 97.25 114 GLU A CA 1
ATOM 876 C C . GLU A 1 114 ? -10.758 9.102 4.922 1 97.25 114 GLU A C 1
ATOM 878 O O . GLU A 1 114 ? -10.695 9.914 5.84 1 97.25 114 GLU A O 1
ATOM 883 N N . ILE A 1 115 ? -10.125 9.273 3.793 1 97.31 115 ILE A N 1
ATOM 884 C CA . ILE A 1 115 ? -9.367 10.477 3.494 1 97.31 115 ILE A CA 1
ATOM 885 C C . ILE A 1 115 ? -10.289 11.695 3.488 1 97.31 115 ILE A C 1
ATOM 887 O O . ILE A 1 115 ? -9.992 12.711 4.113 1 97.31 115 ILE A O 1
ATOM 891 N N . LEU A 1 116 ? -11.406 11.508 2.881 1 97.44 116 LEU A N 1
ATOM 892 C CA . LEU A 1 116 ? -12.367 12.602 2.77 1 97.44 116 LEU A CA 1
ATOM 893 C C . LEU A 1 116 ? -12.992 12.906 4.125 1 97.44 116 LEU A C 1
ATOM 895 O O . LEU A 1 116 ? -13.109 14.078 4.508 1 97.44 116 LEU A O 1
ATOM 899 N N . ARG A 1 117 ? -13.367 11.906 4.816 1 95.5 117 ARG A N 1
ATOM 900 C CA . ARG A 1 117 ? -13.938 12.094 6.148 1 95.5 117 ARG A CA 1
ATOM 901 C C . ARG A 1 117 ? -12.953 12.805 7.066 1 95.5 117 ARG A C 1
ATOM 903 O O . ARG A 1 117 ? -13.312 13.758 7.762 1 95.5 117 ARG A O 1
ATOM 910 N N . SER A 1 118 ? -11.734 12.336 7.055 1 95.19 118 SER A N 1
ATOM 911 C CA . SER A 1 118 ? -10.711 12.938 7.898 1 95.19 118 SER A CA 1
ATOM 912 C C . SER A 1 118 ? -10.453 14.391 7.516 1 95.19 118 SER A C 1
ATOM 914 O O . SER A 1 118 ? -10.258 15.242 8.391 1 95.19 118 SER A O 1
ATOM 916 N N . SER A 1 119 ? -10.43 14.664 6.27 1 95.25 119 SER A N 1
ATOM 917 C CA . SER A 1 119 ? -10.234 16.031 5.785 1 95.25 119 SER A CA 1
ATOM 918 C C . SER A 1 119 ? -11.383 16.938 6.215 1 95.25 119 SER A C 1
ATOM 920 O O . SER A 1 119 ? -11.148 18.078 6.633 1 95.25 119 SER A O 1
ATOM 922 N N . ILE A 1 120 ? -12.562 16.484 6.148 1 94.12 120 ILE A N 1
ATOM 923 C CA . ILE A 1 120 ? -13.742 17.25 6.535 1 94.12 120 ILE A CA 1
ATOM 924 C C . ILE A 1 120 ? -13.695 17.547 8.031 1 94.12 120 ILE A C 1
ATOM 926 O O . ILE A 1 120 ? -13.914 18.688 8.453 1 94.12 120 ILE A O 1
ATOM 930 N N . LEU A 1 121 ? -13.383 16.578 8.805 1 93.12 121 LEU A N 1
ATOM 931 C CA . LEU A 1 121 ? -13.352 16.734 10.258 1 93.12 121 LEU A CA 1
ATOM 932 C C . LEU A 1 121 ? -12.242 17.688 10.672 1 93.12 121 LEU A C 1
ATOM 934 O O . LEU A 1 121 ? -12.422 18.484 11.609 1 93.12 121 LEU A O 1
ATOM 938 N N . THR A 1 122 ? -11.148 17.609 10.023 1 91.06 122 THR A N 1
ATOM 939 C CA . THR A 1 122 ? -10.031 18.484 10.32 1 91.06 122 THR A CA 1
ATOM 940 C C . THR A 1 122 ? -10.398 19.938 10.055 1 91.06 122 THR A C 1
ATOM 942 O O . THR A 1 122 ? -10.156 20.812 10.898 1 91.06 122 THR A O 1
ATOM 945 N N . VAL A 1 123 ? -11.023 20.203 8.992 1 90.06 123 VAL A N 1
ATOM 946 C CA . VAL A 1 123 ? -11.391 21.562 8.609 1 90.06 123 VAL A CA 1
ATOM 947 C C . VAL A 1 123 ? -12.531 22.047 9.5 1 90.06 123 VAL A C 1
ATOM 949 O O . VAL A 1 123 ? -12.539 23.203 9.93 1 90.06 123 VAL A O 1
ATOM 952 N N . SER A 1 124 ? -13.469 21.219 9.781 1 88.69 124 SER A N 1
ATOM 953 C CA . SER A 1 124 ? -14.625 21.594 10.586 1 88.69 124 SER A CA 1
ATOM 954 C C . SER A 1 124 ? -14.203 22 11.992 1 88.69 124 SER A C 1
ATOM 956 O O . SER A 1 124 ? -14.781 22.922 12.578 1 88.69 124 SER A O 1
ATOM 958 N N . GLN A 1 125 ? -13.375 21.344 12.578 1 85.5 125 GLN A N 1
ATOM 959 C CA . GLN A 1 125 ? -12.898 21.641 13.922 1 85.5 125 GLN A CA 1
ATOM 960 C C . GLN A 1 125 ? -12.242 23.016 13.969 1 85.5 125 GLN A C 1
ATOM 962 O O . GLN A 1 125 ? -12.32 23.719 14.984 1 85.5 125 GLN A O 1
ATOM 967 N N . GLY A 1 126 ? -11.719 23.375 12.859 1 81 126 GLY A N 1
ATOM 968 C CA . GLY A 1 126 ? -10.992 24.641 12.836 1 81 126 GLY A CA 1
ATOM 969 C C . GLY A 1 126 ? -11.844 25.812 12.383 1 81 126 GLY A C 1
ATOM 970 O O . GLY A 1 126 ? -11.594 26.953 12.773 1 81 126 GLY A O 1
ATOM 971 N N . GLU A 1 127 ? -12.844 25.5 11.609 1 83.12 127 GLU A N 1
ATOM 972 C CA . GLU A 1 127 ? -13.477 26.594 10.898 1 83.12 127 GLU A CA 1
ATOM 973 C C . GLU A 1 127 ? -14.945 26.734 11.281 1 83.12 127 GLU A C 1
ATOM 975 O O . GLU A 1 127 ? -15.562 27.781 11.055 1 83.12 127 GLU A O 1
ATOM 980 N N . LYS A 1 128 ? -15.555 25.766 11.906 1 81.81 128 LYS A N 1
ATOM 981 C CA . LYS A 1 128 ? -17 25.734 12.125 1 81.81 128 LYS A CA 1
ATOM 982 C C . LYS A 1 128 ? -17.438 26.859 13.039 1 81.81 128 LYS A C 1
ATOM 984 O O . LYS A 1 128 ? -18.422 27.562 12.75 1 81.81 128 LYS A O 1
ATOM 989 N N . GLU A 1 129 ? -16.703 27.078 14.07 1 84.75 129 GLU A N 1
ATOM 990 C CA . GLU A 1 129 ? -17.047 28.125 15.016 1 84.75 129 GLU A CA 1
ATOM 991 C C . GLU A 1 129 ? -16.906 29.516 14.383 1 84.75 129 GLU A C 1
ATOM 993 O O . GLU A 1 129 ? -17.734 30.391 14.586 1 84.75 129 GLU A O 1
ATOM 998 N N . ALA A 1 130 ? -15.852 29.594 13.664 1 85.5 130 ALA A N 1
ATOM 999 C CA . ALA A 1 130 ? -15.609 30.859 12.984 1 85.5 130 ALA A CA 1
ATOM 1000 C C . ALA A 1 130 ? -16.719 31.172 11.984 1 85.5 130 ALA A C 1
ATOM 1002 O O . ALA A 1 130 ? -17.188 32.312 11.891 1 85.5 130 ALA A O 1
ATOM 1003 N N . ALA A 1 131 ? -17.172 30.219 11.305 1 85.31 131 ALA A N 1
ATOM 1004 C CA . ALA A 1 131 ? -18.219 30.391 10.305 1 85.31 131 ALA A CA 1
ATOM 1005 C C . ALA A 1 131 ? -19.562 30.719 10.953 1 85.31 131 ALA A C 1
ATOM 1007 O O . ALA A 1 131 ? -20.297 31.562 10.461 1 85.31 131 ALA A O 1
ATOM 1008 N N . MET A 1 132 ? -19.797 30.141 12.07 1 83 132 MET A N 1
ATOM 1009 C CA . MET A 1 132 ? -21.047 30.375 12.789 1 83 132 MET A CA 1
ATOM 1010 C C . MET A 1 132 ? -21.062 31.766 13.422 1 83 132 MET A C 1
ATOM 1012 O O . MET A 1 132 ? -22.109 32.406 13.516 1 83 132 MET A O 1
ATOM 1016 N N . SER A 1 133 ? -19.969 32.125 13.773 1 88.56 133 SER A N 1
ATOM 1017 C CA . SER A 1 133 ? -19.859 33.469 14.352 1 88.56 133 SER A CA 1
ATOM 1018 C C . SER A 1 133 ? -20.141 34.531 13.312 1 88.56 133 SER A C 1
ATOM 1020 O O . SER A 1 133 ? -20.547 35.656 13.656 1 88.56 133 SER A O 1
ATOM 1022 N N . LEU A 1 134 ? -19.922 34.25 12.109 1 89.06 134 LEU A N 1
ATOM 1023 C CA . LEU A 1 134 ? -20.188 35.188 11.008 1 89.06 134 LEU A CA 1
ATOM 1024 C C . LEU A 1 134 ? -21.641 35.094 10.57 1 89.06 134 LEU A C 1
ATOM 1026 O O . LEU A 1 134 ? -22.047 35.75 9.602 1 89.06 134 LEU A O 1
ATOM 1030 N N . GLY A 1 135 ? -22.438 34.25 11.305 1 88.94 135 GLY A N 1
ATOM 1031 C CA . GLY A 1 135 ? -23.859 34.188 11.062 1 88.94 135 GLY A CA 1
ATOM 1032 C C . GLY A 1 135 ? -24.234 33.156 10.023 1 88.94 135 GLY A C 1
ATOM 1033 O O . GLY A 1 135 ? -25.391 33.125 9.562 1 88.94 135 GLY A O 1
ATOM 1034 N N . MET A 1 136 ? -23.375 32.344 9.656 1 89.25 136 MET A N 1
ATOM 1035 C CA . MET A 1 136 ? -23.672 31.312 8.672 1 89.25 136 MET A CA 1
ATOM 1036 C C . MET A 1 136 ? -24.422 30.141 9.305 1 89.25 136 MET A C 1
ATOM 1038 O O . MET A 1 136 ? -24.172 29.797 10.461 1 89.25 136 MET A O 1
ATOM 1042 N N . THR A 1 137 ? -25.312 29.594 8.445 1 91.25 137 THR A N 1
ATOM 1043 C CA . THR A 1 137 ? -25.938 28.344 8.859 1 91.25 137 THR A CA 1
ATOM 1044 C C . THR A 1 137 ? -24.969 27.172 8.68 1 91.25 137 THR A C 1
ATOM 1046 O O . THR A 1 137 ? -23.938 27.312 8.023 1 91.25 137 THR A O 1
ATOM 1049 N N . SER A 1 138 ? -25.312 26.047 9.312 1 86.62 138 SER A N 1
ATOM 1050 C CA . SER A 1 138 ? -24.484 24.844 9.172 1 86.62 138 SER A CA 1
ATOM 1051 C C . SER A 1 138 ? -24.344 24.453 7.703 1 86.62 138 SER A C 1
ATOM 1053 O O . SER A 1 138 ? -23.234 24.125 7.254 1 86.62 138 SER A O 1
ATOM 1055 N N . PHE A 1 139 ? -25.391 24.531 7.039 1 89.38 139 PHE A N 1
ATOM 1056 C CA . PHE A 1 139 ? -25.375 24.172 5.629 1 89.38 139 PHE A CA 1
ATOM 1057 C C . PHE A 1 139 ? -24.5 25.125 4.824 1 89.38 139 PHE A C 1
ATOM 1059 O O . PHE A 1 139 ? -23.734 24.688 3.963 1 89.38 139 PHE A O 1
ATOM 1066 N N . GLN A 1 140 ? -24.578 26.375 5.145 1 90.31 140 GLN A N 1
ATOM 1067 C CA . GLN A 1 140 ? -23.781 27.391 4.469 1 90.31 140 GLN A CA 1
ATOM 1068 C C . GLN A 1 140 ? -22.297 27.203 4.785 1 90.31 140 GLN A C 1
ATOM 1070 O O . GLN A 1 140 ? -21.438 27.312 3.895 1 90.31 140 GLN A O 1
ATOM 1075 N N . SER A 1 141 ? -22.062 26.875 6.031 1 89.81 141 SER A N 1
ATOM 1076 C CA . SER A 1 141 ? -20.688 26.672 6.465 1 89.81 141 SER A CA 1
ATOM 1077 C C . SER A 1 141 ? -20.047 25.484 5.754 1 89.81 141 SER A C 1
ATOM 1079 O O . SER A 1 141 ? -18.906 25.578 5.293 1 89.81 141 SER A O 1
ATOM 1081 N N . TYR A 1 142 ? -20.797 24.438 5.574 1 89.19 142 TYR A N 1
ATOM 1082 C CA . TYR A 1 142 ? -20.281 23.234 4.938 1 89.19 142 TYR A CA 1
ATOM 1083 C C . TYR A 1 142 ? -20.109 23.438 3.438 1 89.19 142 TYR A C 1
ATOM 1085 O O . TYR A 1 142 ? -19.062 23.094 2.875 1 89.19 142 TYR A O 1
ATOM 1093 N N . ARG A 1 143 ? -21.031 23.984 2.824 1 90.44 143 ARG A N 1
ATOM 1094 C CA . ARG A 1 143 ? -21.016 24.125 1.372 1 90.44 143 ARG A CA 1
ATOM 1095 C C . ARG A 1 143 ? -19.984 25.156 0.93 1 90.44 143 ARG A C 1
ATOM 1097 O O . ARG A 1 143 ? -19.297 24.969 -0.065 1 90.44 143 ARG A O 1
ATOM 1104 N N . ARG A 1 144 ? -19.797 26.219 1.714 1 89.06 144 ARG A N 1
ATOM 1105 C CA . ARG A 1 144 ? -19.031 27.375 1.246 1 89.06 144 ARG A CA 1
ATOM 1106 C C . ARG A 1 144 ? -17.609 27.328 1.797 1 89.06 144 ARG A C 1
ATOM 1108 O O . ARG A 1 144 ? -16.688 27.875 1.183 1 89.06 144 ARG A O 1
ATOM 1115 N N . ILE A 1 145 ? -17.422 26.703 2.945 1 89.25 145 ILE A N 1
ATOM 1116 C CA . ILE A 1 145 ? -16.125 26.828 3.59 1 89.25 145 ILE A CA 1
ATOM 1117 C C . ILE A 1 145 ? -15.523 25.453 3.809 1 89.25 145 ILE A C 1
ATOM 1119 O O . ILE A 1 145 ? -14.461 25.125 3.262 1 89.25 145 ILE A O 1
ATOM 1123 N N . ILE A 1 146 ? -16.266 24.625 4.453 1 90.19 146 ILE A N 1
ATOM 1124 C CA . ILE A 1 146 ? -15.688 23.391 4.977 1 90.19 146 ILE A CA 1
ATOM 1125 C C . ILE A 1 146 ? -15.414 22.406 3.83 1 90.19 146 ILE A C 1
ATOM 1127 O O . ILE A 1 146 ? -14.289 21.938 3.664 1 90.19 146 ILE A O 1
ATOM 1131 N N . LEU A 1 147 ? -16.375 22.188 2.963 1 92.19 147 LEU A N 1
ATOM 1132 C CA . LEU A 1 147 ? -16.266 21.172 1.928 1 92.19 147 LEU A CA 1
ATOM 1133 C C . LEU A 1 147 ? -15.219 21.562 0.893 1 92.19 147 LEU A C 1
ATOM 1135 O O . LEU A 1 147 ? -14.375 20.734 0.518 1 92.19 147 LEU A O 1
ATOM 1139 N N . PRO A 1 148 ? -15.219 22.812 0.427 1 90.81 148 PRO A N 1
ATOM 1140 C CA . PRO A 1 148 ? -14.18 23.203 -0.532 1 90.81 148 PRO A CA 1
ATOM 1141 C C . PRO A 1 148 ? -12.773 23.078 0.036 1 90.81 148 PRO A C 1
ATOM 1143 O O . PRO A 1 148 ? -11.867 22.594 -0.649 1 90.81 148 PRO A O 1
ATOM 1146 N N . GLN A 1 149 ? -12.617 23.453 1.267 1 91.25 149 GLN A N 1
ATOM 1147 C CA . GLN A 1 149 ? -11.312 23.359 1.908 1 91.25 149 GLN A CA 1
ATOM 1148 C C . GLN A 1 149 ? -10.914 21.906 2.156 1 91.25 149 GLN A C 1
ATOM 1150 O O . GLN A 1 149 ? -9.75 21.547 1.975 1 91.25 149 GLN A O 1
ATOM 1155 N N . ALA A 1 150 ? -11.875 21.141 2.557 1 93.56 150 ALA A N 1
ATOM 1156 C CA . ALA A 1 150 ? -11.625 19.734 2.818 1 93.56 150 ALA A CA 1
ATOM 1157 C C . ALA A 1 150 ? -11.203 19 1.545 1 93.56 150 ALA A C 1
ATOM 1159 O O . ALA A 1 150 ? -10.328 18.141 1.577 1 93.56 150 ALA A O 1
ATOM 1160 N N . PHE A 1 151 ? -11.805 19.344 0.454 1 92.75 151 PHE A N 1
ATOM 1161 C CA . PHE A 1 151 ? -11.484 18.719 -0.821 1 92.75 151 PHE A CA 1
ATOM 1162 C C . PHE A 1 151 ? -10.062 19.047 -1.247 1 92.75 151 PHE A C 1
ATOM 1164 O O . PHE A 1 151 ? -9.336 18.172 -1.733 1 92.75 151 PHE A O 1
ATOM 1171 N N . THR A 1 152 ? -9.695 20.297 -1.075 1 92.75 152 THR A N 1
ATOM 1172 C CA . THR A 1 152 ? -8.344 20.719 -1.422 1 92.75 152 THR A CA 1
ATOM 1173 C C . THR A 1 152 ? -7.316 20 -0.559 1 92.75 152 THR A C 1
ATOM 1175 O O . THR A 1 152 ? -6.285 19.547 -1.062 1 92.75 152 THR A O 1
ATOM 1178 N N . MET A 1 153 ? -7.672 19.844 0.66 1 93.31 153 MET A N 1
ATOM 1179 C CA . MET A 1 153 ? -6.781 19.188 1.604 1 93.31 153 MET A CA 1
ATOM 1180 C C . MET A 1 153 ? -6.664 17.703 1.287 1 93.31 153 MET A C 1
ATOM 1182 O O . MET A 1 153 ? -5.637 17.078 1.566 1 93.31 153 MET A O 1
ATOM 1186 N N . ALA A 1 154 ? -7.648 17.125 0.664 1 96.44 154 ALA A N 1
ATOM 1187 C CA . ALA A 1 154 ? -7.719 15.68 0.418 1 96.44 154 ALA A CA 1
ATOM 1188 C C . ALA A 1 154 ? -6.965 15.305 -0.853 1 96.44 154 ALA A C 1
ATOM 1190 O O . ALA A 1 154 ? -6.664 14.133 -1.078 1 96.44 154 ALA A O 1
ATOM 1191 N N . ILE A 1 155 ? -6.617 16.25 -1.667 1 96.12 155 ILE A N 1
ATOM 1192 C CA . ILE A 1 155 ? -6.082 15.984 -2.998 1 96.12 155 ILE A CA 1
ATOM 1193 C C . ILE A 1 155 ? -4.785 15.188 -2.885 1 96.12 155 ILE A C 1
ATOM 1195 O O . ILE A 1 155 ? -4.648 14.117 -3.484 1 96.12 155 ILE A O 1
ATOM 1199 N N . PRO A 1 156 ? -3.832 15.617 -2.066 1 95.12 156 PRO A N 1
ATOM 1200 C CA . PRO A 1 156 ? -2.557 14.898 -2.02 1 95.12 156 PRO A CA 1
ATOM 1201 C C . PRO A 1 156 ? -2.709 13.453 -1.554 1 95.12 156 PRO A C 1
ATOM 1203 O O . PRO A 1 156 ? -2.254 12.523 -2.234 1 95.12 156 PRO A O 1
ATOM 1206 N N . PRO A 1 157 ? -3.445 13.234 -0.444 1 96.44 157 PRO A N 1
ATOM 1207 C CA . PRO A 1 157 ? -3.572 11.836 -0.016 1 96.44 157 PRO A CA 1
ATOM 1208 C C . PRO A 1 157 ? -4.418 11 -0.974 1 96.44 157 PRO A C 1
ATOM 1210 O O . PRO A 1 157 ? -4.215 9.789 -1.088 1 96.44 157 PRO A O 1
ATOM 1213 N N . LEU A 1 158 ? -5.336 11.594 -1.671 1 97.88 158 LEU A N 1
ATOM 1214 C CA . LEU A 1 158 ? -6.109 10.867 -2.67 1 97.88 158 LEU A CA 1
ATOM 1215 C C . LEU A 1 158 ? -5.223 10.422 -3.828 1 97.88 158 LEU A C 1
ATOM 1217 O O . LEU A 1 158 ? -5.336 9.289 -4.309 1 97.88 158 LEU A O 1
ATOM 1221 N N . ILE A 1 159 ? -4.355 11.344 -4.25 1 97.69 159 ILE A N 1
ATOM 1222 C CA . ILE A 1 159 ? -3.43 11.016 -5.328 1 97.69 159 ILE A CA 1
ATOM 1223 C C . ILE A 1 159 ? -2.533 9.852 -4.902 1 97.69 159 ILE A C 1
ATOM 1225 O O . ILE A 1 159 ? -2.293 8.93 -5.68 1 97.69 159 ILE A O 1
ATOM 1229 N N . ASN A 1 160 ? -2.1 9.891 -3.697 1 96.69 160 ASN A N 1
ATOM 1230 C CA . ASN A 1 160 ? -1.274 8.805 -3.18 1 96.69 160 ASN A CA 1
ATOM 1231 C C . ASN A 1 160 ? -2.035 7.48 -3.158 1 96.69 160 ASN A C 1
ATOM 1233 O O . ASN A 1 160 ? -1.459 6.422 -3.424 1 96.69 160 ASN A O 1
ATOM 1237 N N . SER A 1 161 ? -3.295 7.578 -2.807 1 97.94 161 SER A N 1
ATOM 1238 C CA . SER A 1 161 ? -4.125 6.379 -2.803 1 97.94 161 SER A CA 1
ATOM 1239 C C . SER A 1 161 ? -4.293 5.82 -4.211 1 97.94 161 SER A C 1
ATOM 1241 O O . SER A 1 161 ? -4.301 4.602 -4.402 1 97.94 161 SER A O 1
ATOM 1243 N N . VAL A 1 162 ? -4.414 6.68 -5.176 1 98.62 162 VAL A N 1
ATOM 1244 C CA . VAL A 1 162 ? -4.551 6.262 -6.566 1 98.62 162 VAL A CA 1
ATOM 1245 C C . VAL A 1 162 ? -3.252 5.609 -7.039 1 98.62 162 VAL A C 1
ATOM 1247 O O . VAL A 1 162 ? -3.279 4.586 -7.727 1 98.62 162 VAL A O 1
ATOM 1250 N N . ILE A 1 163 ? -2.146 6.203 -6.695 1 98.62 163 ILE A N 1
ATOM 1251 C CA . ILE A 1 163 ? -0.845 5.645 -7.043 1 98.62 163 ILE A CA 1
ATOM 1252 C C . ILE A 1 163 ? -0.708 4.246 -6.441 1 98.62 163 ILE A C 1
ATOM 1254 O O . ILE A 1 163 ? -0.293 3.309 -7.121 1 98.62 163 ILE A O 1
ATOM 1258 N N . GLY A 1 164 ? -1.083 4.133 -5.18 1 98.25 164 GLY A N 1
ATOM 1259 C CA . GLY A 1 164 ? -1.039 2.838 -4.52 1 98.25 164 GLY A CA 1
ATOM 1260 C C . GLY A 1 164 ? -1.916 1.798 -5.191 1 98.25 164 GLY A C 1
ATOM 1261 O O . GLY A 1 164 ? -1.497 0.654 -5.379 1 98.25 164 GLY A O 1
ATOM 1262 N N . MET A 1 165 ? -3.074 2.229 -5.535 1 98.44 165 MET A N 1
ATOM 1263 C CA . MET A 1 165 ? -4.008 1.317 -6.191 1 98.44 165 MET A CA 1
ATOM 1264 C C . MET A 1 165 ? -3.498 0.915 -7.57 1 98.44 165 MET A C 1
ATOM 1266 O O . MET A 1 165 ? -3.615 -0.246 -7.969 1 98.44 165 MET A O 1
ATOM 1270 N N . MET A 1 166 ? -2.969 1.867 -8.289 1 98.69 166 MET A N 1
ATOM 1271 C CA . MET A 1 166 ? -2.408 1.57 -9.609 1 98.69 166 MET A CA 1
ATOM 1272 C C . MET A 1 166 ? -1.28 0.549 -9.5 1 98.69 166 MET A C 1
ATOM 1274 O O . MET A 1 166 ? -1.224 -0.404 -10.281 1 98.69 166 MET A O 1
ATOM 1278 N N . LYS A 1 167 ? -0.402 0.717 -8.578 1 98.56 167 LYS A N 1
ATOM 1279 C CA . LYS A 1 167 ? 0.641 -0.28 -8.352 1 98.56 167 LYS A CA 1
ATOM 1280 C C . LYS A 1 167 ? 0.039 -1.628 -7.969 1 98.56 167 LYS A C 1
ATOM 1282 O O . LYS A 1 167 ? 0.582 -2.678 -8.312 1 98.56 167 LYS A O 1
ATOM 1287 N N . GLY A 1 168 ? -1.115 -1.538 -7.309 1 98.44 168 GLY A N 1
ATOM 1288 C CA . GLY A 1 168 ? -1.828 -2.738 -6.898 1 98.44 168 GLY A CA 1
ATOM 1289 C C . GLY A 1 168 ? -2.363 -3.541 -8.07 1 98.44 168 GLY A C 1
ATOM 1290 O O . GLY A 1 168 ? -2.674 -4.727 -7.926 1 98.44 168 GLY A O 1
ATOM 1291 N N . THR A 1 169 ? -2.459 -2.93 -9.266 1 98.62 169 THR A N 1
ATOM 1292 C CA . THR A 1 169 ? -2.926 -3.676 -10.43 1 98.62 169 THR A CA 1
ATOM 1293 C C . THR A 1 169 ? -1.974 -4.82 -10.75 1 98.62 169 THR A C 1
ATOM 1295 O O . THR A 1 169 ? -2.365 -5.797 -11.398 1 98.62 169 THR A O 1
ATOM 1298 N N . SER A 1 170 ? -0.754 -4.715 -10.305 1 98.5 170 SER A N 1
ATOM 1299 C CA . SER A 1 170 ? 0.198 -5.797 -10.523 1 98.5 170 SER A CA 1
ATOM 1300 C C . SER A 1 170 ? -0.284 -7.098 -9.891 1 98.5 170 SER A C 1
ATOM 1302 O O . SER A 1 170 ? 0.113 -8.188 -10.312 1 98.5 170 SER A O 1
ATOM 1304 N N . LEU A 1 171 ? -1.161 -7.062 -8.945 1 98.38 171 LEU A N 1
ATOM 1305 C CA . LEU A 1 171 ? -1.646 -8.234 -8.227 1 98.38 171 LEU A CA 1
ATOM 1306 C C . LEU A 1 171 ? -2.582 -9.062 -9.102 1 98.38 171 LEU A C 1
ATOM 1308 O O . LEU A 1 171 ? -2.83 -10.234 -8.82 1 98.38 171 LEU A O 1
ATOM 1312 N N . ILE A 1 172 ? -3.027 -8.438 -10.133 1 97.31 172 ILE A N 1
ATOM 1313 C CA . ILE A 1 172 ? -3.998 -9.102 -11 1 97.31 172 ILE A CA 1
ATOM 1314 C C . ILE A 1 172 ? -3.328 -10.258 -11.734 1 97.31 172 ILE A C 1
ATOM 1316 O O . ILE A 1 172 ? -4.008 -11.125 -12.289 1 97.31 172 ILE A O 1
ATOM 1320 N N . PHE A 1 173 ? -2.014 -10.266 -11.703 1 96 173 PHE A N 1
ATOM 1321 C CA . PHE A 1 173 ? -1.264 -11.359 -12.305 1 96 173 PHE A CA 1
ATOM 1322 C C . PHE A 1 173 ? -1.629 -12.688 -11.656 1 96 173 PHE A C 1
ATOM 1324 O O . PHE A 1 173 ? -1.401 -13.75 -12.234 1 96 173 PHE A O 1
ATOM 1331 N N . ASN A 1 174 ? -2.242 -12.609 -10.453 1 96.25 174 ASN A N 1
ATOM 1332 C CA . ASN A 1 174 ? -2.613 -13.797 -9.695 1 96.25 174 ASN A CA 1
ATOM 1333 C C . ASN A 1 174 ? -3.98 -14.328 -10.117 1 96.25 174 ASN A C 1
ATOM 1335 O O . ASN A 1 174 ? -4.418 -15.375 -9.641 1 96.25 174 ASN A O 1
ATOM 1339 N N . VAL A 1 175 ? -4.605 -13.586 -10.969 1 95.31 175 VAL A N 1
ATOM 1340 C CA . VAL A 1 175 ? -5.938 -13.984 -11.422 1 95.31 175 VAL A CA 1
ATOM 1341 C C . VAL A 1 175 ? -5.98 -14.016 -12.945 1 95.31 175 VAL A C 1
ATOM 1343 O O . VAL A 1 175 ? -4.965 -13.797 -13.609 1 95.31 175 VAL A O 1
ATOM 1346 N N . GLY A 1 176 ? -6.996 -14.391 -13.633 1 89.12 176 GLY A N 1
ATOM 1347 C CA . GLY A 1 176 ? -7.09 -14.773 -15.031 1 89.12 176 GLY A CA 1
ATOM 1348 C C . GLY A 1 176 ? -7.109 -13.586 -15.977 1 89.12 176 GLY A C 1
ATOM 1349 O O . GLY A 1 176 ? -7.344 -13.742 -17.172 1 89.12 176 GLY A O 1
ATOM 1350 N N . VAL A 1 177 ? -6.852 -12.32 -15.516 1 95.88 177 VAL A N 1
ATOM 1351 C CA . VAL A 1 177 ? -6.848 -11.117 -16.344 1 95.88 177 VAL A CA 1
ATOM 1352 C C . VAL A 1 177 ? -5.414 -10.758 -16.719 1 95.88 177 VAL A C 1
ATOM 1354 O O . VAL A 1 177 ? -4.512 -10.805 -15.883 1 95.88 177 VAL A O 1
ATOM 1357 N N . VAL A 1 178 ? -5.176 -10.383 -17.984 1 96.69 178 VAL A N 1
ATOM 1358 C CA . VAL A 1 178 ? -3.812 -10.188 -18.469 1 96.69 178 VAL A CA 1
ATOM 1359 C C . VAL A 1 178 ? -3.506 -8.695 -18.562 1 96.69 178 VAL A C 1
ATOM 1361 O O . VAL A 1 178 ? -3.848 -8.047 -19.547 1 96.69 178 VAL A O 1
ATOM 1364 N N . ASP A 1 179 ? -2.889 -8.211 -17.547 1 97.56 179 ASP A N 1
ATOM 1365 C CA . ASP A 1 179 ? -2.34 -6.855 -17.578 1 97.56 179 ASP A CA 1
ATOM 1366 C C . ASP A 1 179 ? -0.84 -6.879 -17.859 1 97.56 179 ASP A C 1
ATOM 1368 O O . ASP A 1 179 ? -0.316 -7.867 -18.375 1 97.56 179 ASP A O 1
ATOM 1372 N N . ILE A 1 180 ? -0.106 -5.824 -17.547 1 97.81 180 ILE A N 1
ATOM 1373 C CA . ILE A 1 180 ? 1.315 -5.707 -17.859 1 97.81 180 ILE A CA 1
ATOM 1374 C C . ILE A 1 180 ? 2.098 -6.777 -17.094 1 97.81 180 ILE A C 1
ATOM 1376 O O . ILE A 1 180 ? 2.951 -7.457 -17.672 1 97.81 180 ILE A O 1
ATOM 1380 N N . MET A 1 181 ? 1.802 -6.965 -15.844 1 97.62 181 MET A N 1
ATOM 1381 C CA . MET A 1 181 ? 2.529 -7.914 -15.008 1 97.62 181 MET A CA 1
ATOM 1382 C C . MET A 1 181 ? 2.254 -9.352 -15.438 1 97.62 181 MET A C 1
ATOM 1384 O O . MET A 1 181 ? 3.17 -10.172 -15.492 1 97.62 181 MET A O 1
ATOM 1388 N N . ARG A 1 182 ? 1.014 -9.641 -15.703 1 97.19 182 ARG A N 1
ATOM 1389 C CA . ARG A 1 182 ? 0.667 -10.992 -16.141 1 97.19 182 ARG A CA 1
ATOM 1390 C C . ARG A 1 182 ? 1.306 -11.305 -17.5 1 97.19 182 ARG A C 1
ATOM 1392 O O . ARG A 1 182 ? 1.763 -12.43 -17.719 1 97.19 182 ARG A O 1
ATOM 1399 N N . ARG A 1 183 ? 1.259 -10.391 -18.391 1 97.56 183 ARG A N 1
ATOM 1400 C CA . ARG A 1 183 ? 1.908 -10.594 -19.688 1 97.56 183 ARG A CA 1
ATOM 1401 C C . ARG A 1 183 ? 3.395 -10.883 -19.5 1 97.56 183 ARG A C 1
ATOM 1403 O O . ARG A 1 183 ? 3.936 -11.781 -20.156 1 97.56 183 ARG A O 1
ATOM 1410 N N . ALA A 1 184 ? 4.035 -10.102 -18.641 1 97.56 184 ALA A N 1
ATOM 1411 C CA . ALA A 1 184 ? 5.449 -10.336 -18.359 1 97.56 184 ALA A CA 1
ATOM 1412 C C . ALA A 1 184 ? 5.672 -11.734 -17.797 1 97.56 184 ALA A C 1
ATOM 1414 O O . ALA A 1 184 ? 6.633 -12.414 -18.172 1 97.56 184 ALA A O 1
ATOM 1415 N N . ASP A 1 185 ? 4.793 -12.117 -16.906 1 95.56 185 ASP A N 1
ATOM 1416 C CA . ASP A 1 185 ? 4.891 -13.438 -16.297 1 95.56 185 ASP A CA 1
ATOM 1417 C C . ASP A 1 185 ? 4.746 -14.539 -17.344 1 95.56 185 ASP A C 1
ATOM 1419 O O . ASP A 1 185 ? 5.516 -15.5 -17.359 1 95.56 185 ASP A O 1
ATOM 1423 N N . LEU A 1 186 ? 3.791 -14.438 -18.25 1 95.69 186 LEU A N 1
ATOM 1424 C CA . LEU A 1 186 ? 3.551 -15.414 -19.312 1 95.69 186 LEU A CA 1
ATOM 1425 C C . LEU A 1 186 ? 4.73 -15.469 -20.281 1 95.69 186 LEU A C 1
ATOM 1427 O O . LEU A 1 186 ? 5.176 -16.562 -20.656 1 95.69 186 LEU A O 1
ATOM 1431 N N . MET A 1 187 ? 5.199 -14.328 -20.641 1 95.56 187 MET A N 1
ATOM 1432 C CA . MET A 1 187 ? 6.348 -14.258 -21.531 1 95.56 187 MET A CA 1
ATOM 1433 C C . MET A 1 187 ? 7.59 -14.852 -20.891 1 95.56 187 MET A C 1
ATOM 1435 O O . MET A 1 187 ? 8.375 -15.539 -21.547 1 95.56 187 MET A O 1
ATOM 1439 N N . GLY A 1 188 ? 7.773 -14.555 -19.625 1 94.12 188 GLY A N 1
ATOM 1440 C CA . GLY A 1 188 ? 8.914 -15.086 -18.891 1 94.12 188 GLY A CA 1
ATOM 1441 C C . GLY A 1 188 ? 8.898 -16.594 -18.766 1 94.12 188 GLY A C 1
ATOM 1442 O O . GLY A 1 188 ? 9.945 -17.25 -18.859 1 94.12 188 GLY A O 1
ATOM 1443 N N . ALA A 1 189 ? 7.762 -17.156 -18.562 1 90.62 189 ALA A N 1
ATOM 1444 C CA . ALA A 1 189 ? 7.605 -18.609 -18.469 1 90.62 189 ALA A CA 1
ATOM 1445 C C . ALA A 1 189 ? 8 -19.281 -19.781 1 90.62 189 ALA A C 1
ATOM 1447 O O . ALA A 1 189 ? 8.539 -20.391 -19.766 1 90.62 189 ALA A O 1
ATOM 1448 N N . ASN A 1 190 ? 7.844 -18.562 -20.844 1 90.5 190 ASN A N 1
ATOM 1449 C CA . ASN A 1 190 ? 8.141 -19.109 -22.156 1 90.5 190 ASN A CA 1
ATOM 1450 C C . ASN A 1 190 ? 9.594 -18.859 -22.547 1 90.5 190 ASN A C 1
ATOM 1452 O O . ASN A 1 190 ? 10.25 -19.75 -23.094 1 90.5 190 ASN A O 1
ATOM 1456 N N . SER A 1 191 ? 10.094 -17.719 -22.234 1 88.88 191 SER A N 1
ATOM 1457 C CA . SER A 1 191 ? 11.414 -17.312 -22.703 1 88.88 191 SER A CA 1
ATOM 1458 C C . SER A 1 191 ? 12.492 -17.625 -21.672 1 88.88 191 SER A C 1
ATOM 1460 O O . SER A 1 191 ? 13.68 -17.609 -21.984 1 88.88 191 SER A O 1
ATOM 1462 N N . GLN A 1 192 ? 12.062 -17.812 -20.438 1 88.31 192 GLN A N 1
ATOM 1463 C CA . GLN A 1 192 ? 12.961 -17.984 -19.297 1 88.31 192 GLN A CA 1
ATOM 1464 C C . GLN A 1 192 ? 13.789 -16.734 -19.047 1 88.31 192 GLN A C 1
ATOM 1466 O O . GLN A 1 192 ? 14.945 -16.828 -18.625 1 88.31 192 GLN A O 1
ATOM 1471 N N . ARG A 1 193 ? 13.258 -15.617 -19.531 1 92.38 193 ARG A N 1
ATOM 1472 C CA . ARG A 1 193 ? 13.883 -14.32 -19.312 1 92.38 193 ARG A CA 1
ATOM 1473 C C . ARG A 1 193 ? 13.008 -13.43 -18.422 1 92.38 193 ARG A C 1
ATOM 1475 O O . ARG A 1 193 ? 12.711 -12.289 -18.797 1 92.38 193 ARG A O 1
ATOM 1482 N N . SER A 1 194 ? 12.719 -13.953 -17.266 1 93.5 194 SER A N 1
ATOM 1483 C CA . SER A 1 194 ? 11.797 -13.281 -16.359 1 93.5 194 SER A CA 1
ATOM 1484 C C . SER A 1 194 ? 12.422 -12.023 -15.773 1 93.5 194 SER A C 1
ATOM 1486 O O . SER A 1 194 ? 11.734 -11.016 -15.57 1 93.5 194 SER A O 1
ATOM 1488 N N . LEU A 1 195 ? 13.742 -12.016 -15.547 1 94.12 195 LEU A N 1
ATOM 1489 C CA . LEU A 1 195 ? 14.398 -10.867 -14.922 1 94.12 195 LEU A CA 1
ATOM 1490 C C . LEU A 1 195 ? 14.281 -9.633 -15.797 1 94.12 195 LEU A C 1
ATOM 1492 O O . LEU A 1 195 ? 13.875 -8.562 -15.32 1 94.12 195 LEU A O 1
ATOM 1496 N N . GLU A 1 196 ? 14.578 -9.789 -17.078 1 95.62 196 GLU A N 1
ATOM 1497 C CA . GLU A 1 196 ? 14.484 -8.688 -18.031 1 95.62 196 GLU A CA 1
ATOM 1498 C C . GLU A 1 196 ? 13.07 -8.133 -18.094 1 95.62 196 GLU A C 1
ATOM 1500 O O . GLU A 1 196 ? 12.875 -6.914 -18.125 1 95.62 196 GLU A O 1
ATOM 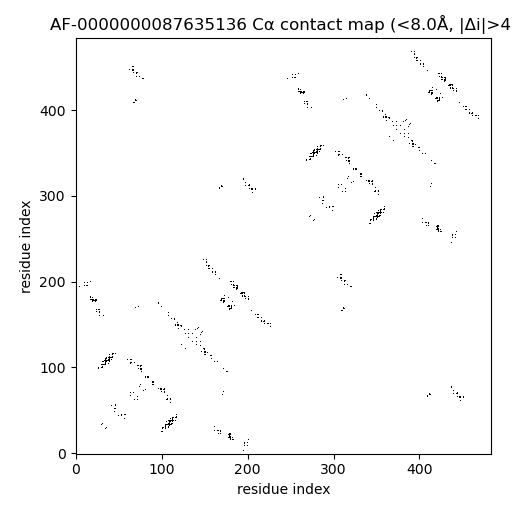1505 N N . LEU A 1 197 ? 12.148 -9.039 -18.062 1 97.06 197 LEU A N 1
ATOM 1506 C CA . LEU A 1 197 ? 10.75 -8.648 -18.172 1 97.06 197 LEU A CA 1
ATOM 1507 C C . LEU A 1 197 ? 10.281 -7.926 -16.922 1 97.06 197 LEU A C 1
ATOM 1509 O O . LEU A 1 197 ? 9.555 -6.934 -17 1 97.06 197 LEU A O 1
ATOM 1513 N N . PHE A 1 198 ? 10.719 -8.391 -15.75 1 96.88 198 PHE A N 1
ATOM 1514 C CA . PHE A 1 198 ? 10.328 -7.746 -14.5 1 96.88 198 PHE A CA 1
ATOM 1515 C C . PHE A 1 198 ? 10.961 -6.367 -14.375 1 96.88 198 PHE A C 1
ATOM 1517 O O . PHE A 1 198 ? 10.359 -5.449 -13.812 1 96.88 198 PHE A O 1
ATOM 1524 N N . VAL A 1 199 ? 12.141 -6.195 -14.867 1 97.31 199 VAL A N 1
ATOM 1525 C CA . VAL A 1 199 ? 12.766 -4.875 -14.906 1 97.31 199 VAL A CA 1
ATOM 1526 C C . VAL A 1 199 ? 11.953 -3.945 -15.805 1 97.31 199 VAL A C 1
ATOM 1528 O O . VAL A 1 199 ? 11.703 -2.789 -15.453 1 97.31 199 VAL A O 1
ATOM 1531 N N . ASP A 1 200 ? 11.539 -4.453 -16.953 1 98.38 200 ASP A N 1
ATOM 1532 C CA . ASP A 1 200 ? 10.695 -3.674 -17.859 1 98.38 200 ASP A CA 1
ATOM 1533 C C . ASP A 1 200 ? 9.398 -3.256 -17.172 1 98.38 200 ASP A C 1
ATOM 1535 O O . ASP A 1 200 ? 8.961 -2.109 -17.297 1 98.38 200 ASP A O 1
ATOM 1539 N N . VAL A 1 201 ? 8.766 -4.195 -16.469 1 98.5 201 VAL A N 1
ATOM 1540 C CA . VAL A 1 201 ? 7.527 -3.916 -15.742 1 98.5 201 VAL A CA 1
ATOM 1541 C C . VAL A 1 201 ? 7.77 -2.824 -14.703 1 98.5 201 VAL A C 1
ATOM 1543 O O . VAL A 1 201 ? 6.961 -1.904 -14.562 1 98.5 201 VAL A O 1
ATOM 1546 N N . ALA A 1 202 ? 8.906 -2.904 -13.992 1 98.5 202 ALA A N 1
ATOM 1547 C CA . ALA A 1 202 ? 9.266 -1.895 -13 1 98.5 202 ALA A CA 1
ATOM 1548 C C . ALA A 1 202 ? 9.383 -0.513 -13.641 1 98.5 202 ALA A C 1
ATOM 1550 O O . ALA A 1 202 ? 8.891 0.475 -13.086 1 98.5 202 ALA A O 1
ATOM 1551 N N . ILE A 1 203 ? 9.977 -0.458 -14.758 1 98.31 203 ILE A N 1
ATOM 1552 C CA . ILE A 1 203 ? 10.164 0.802 -15.469 1 98.31 203 ILE A CA 1
ATOM 1553 C C . ILE A 1 203 ? 8.812 1.366 -15.883 1 98.31 203 ILE A C 1
ATOM 1555 O O . ILE A 1 203 ? 8.539 2.557 -15.695 1 98.31 203 ILE A O 1
ATOM 1559 N N . ILE A 1 204 ? 7.965 0.539 -16.438 1 98.69 204 ILE A N 1
ATOM 1560 C CA . ILE A 1 204 ? 6.652 0.974 -16.891 1 98.69 204 ILE A CA 1
ATOM 1561 C C . ILE A 1 204 ? 5.84 1.51 -15.719 1 98.69 204 ILE A C 1
ATOM 1563 O O . ILE A 1 204 ? 5.266 2.598 -15.797 1 98.69 204 ILE A O 1
ATOM 1567 N N . TYR A 1 205 ? 5.809 0.782 -14.664 1 98.62 205 TYR A N 1
ATOM 1568 C CA . TYR A 1 205 ? 5.074 1.243 -13.492 1 98.62 205 TYR A CA 1
ATOM 1569 C C . TYR A 1 205 ? 5.68 2.529 -12.938 1 98.62 205 TYR A C 1
ATOM 1571 O O . TYR A 1 205 ? 4.957 3.418 -12.484 1 98.62 205 TYR A O 1
ATOM 1579 N N . GLY A 1 206 ? 7.031 2.568 -12.914 1 98.25 206 GLY A N 1
ATOM 1580 C CA . GLY A 1 206 ? 7.676 3.801 -12.492 1 98.25 206 GLY A CA 1
ATOM 1581 C C . GLY A 1 206 ? 7.25 5.008 -13.305 1 98.25 206 GLY A C 1
ATOM 1582 O O . GLY A 1 206 ? 7.008 6.082 -12.75 1 98.25 206 GLY A O 1
ATOM 1583 N N . LEU A 1 207 ? 7.133 4.809 -14.539 1 98.19 207 LEU A N 1
ATOM 1584 C CA . LEU A 1 207 ? 6.688 5.875 -15.43 1 98.19 207 LEU A CA 1
ATOM 1585 C C . LEU A 1 207 ? 5.234 6.246 -15.148 1 98.19 207 LEU A C 1
ATOM 1587 O O . LEU A 1 207 ? 4.879 7.426 -15.172 1 98.19 207 LEU A O 1
ATOM 1591 N N . LEU A 1 208 ? 4.414 5.309 -14.914 1 98.62 208 LEU A N 1
ATOM 1592 C CA . LEU A 1 208 ? 3.018 5.574 -14.586 1 98.62 208 LEU A CA 1
ATOM 1593 C C . LEU A 1 208 ? 2.906 6.352 -13.273 1 98.62 208 LEU A C 1
ATOM 1595 O O . LEU A 1 208 ? 2.086 7.266 -13.164 1 98.62 208 LEU A O 1
ATOM 1599 N N . VAL A 1 209 ? 3.725 5.973 -12.312 1 98.44 209 VAL A N 1
ATOM 1600 C CA . VAL A 1 209 ? 3.742 6.688 -11.039 1 98.44 209 VAL A CA 1
ATOM 1601 C C . VAL A 1 209 ? 4.129 8.148 -11.273 1 98.44 209 VAL A C 1
ATOM 1603 O O . VAL A 1 209 ? 3.514 9.055 -10.711 1 98.44 209 VAL A O 1
ATOM 1606 N N . LEU A 1 210 ? 5.137 8.359 -12.125 1 97.56 210 LEU A N 1
ATOM 1607 C CA . LEU A 1 210 ? 5.578 9.711 -12.445 1 97.56 210 LEU A CA 1
ATOM 1608 C C . LEU A 1 210 ? 4.457 10.508 -13.109 1 97.56 210 LEU A C 1
ATOM 1610 O O . LEU A 1 210 ? 4.227 11.672 -12.766 1 97.56 210 LEU A O 1
ATOM 1614 N N . ILE A 1 211 ? 3.76 9.875 -13.945 1 98.25 211 ILE A N 1
ATOM 1615 C CA . ILE A 1 211 ? 2.676 10.531 -14.664 1 98.25 211 ILE A CA 1
ATOM 1616 C C . ILE A 1 211 ? 1.568 10.922 -13.688 1 98.25 211 ILE A C 1
ATOM 1618 O O . ILE A 1 211 ? 1.109 12.07 -13.688 1 98.25 211 ILE A O 1
ATOM 1622 N N . ILE A 1 212 ? 1.142 10.023 -12.859 1 98.38 212 ILE A N 1
ATOM 1623 C CA . ILE A 1 212 ? 0.071 10.305 -11.906 1 98.38 212 ILE A CA 1
ATOM 1624 C C . ILE A 1 212 ? 0.533 11.359 -10.906 1 98.38 212 ILE A C 1
ATOM 1626 O O . ILE A 1 212 ? -0.242 12.234 -10.508 1 98.38 212 ILE A O 1
ATOM 1630 N N . SER A 1 213 ? 1.795 11.25 -10.516 1 97.19 213 SER A N 1
ATOM 1631 C CA . SER A 1 213 ? 2.35 12.242 -9.594 1 97.19 213 SER A CA 1
ATOM 1632 C C . SER A 1 213 ? 2.322 13.641 -10.203 1 97.19 213 SER A C 1
ATOM 1634 O O . SER A 1 213 ? 2.041 14.617 -9.508 1 97.19 213 SER A O 1
ATOM 1636 N N . LEU A 1 214 ? 2.619 13.789 -11.477 1 96.56 214 LEU A N 1
ATOM 1637 C CA . LEU A 1 214 ? 2.602 15.07 -12.172 1 96.56 214 LEU A CA 1
ATOM 1638 C C . LEU A 1 214 ? 1.18 15.617 -12.266 1 96.56 214 LEU A C 1
ATOM 1640 O O . LEU A 1 214 ? 0.958 16.812 -12.102 1 96.56 214 LEU A O 1
ATOM 1644 N N . ILE A 1 215 ? 0.278 14.727 -12.508 1 96.38 215 ILE A N 1
ATOM 1645 C CA . ILE A 1 215 ? -1.127 15.117 -12.523 1 96.38 215 ILE A CA 1
ATOM 1646 C C . ILE A 1 215 ? -1.538 15.617 -11.141 1 96.38 215 ILE A C 1
ATOM 1648 O O . ILE A 1 215 ? -2.229 16.625 -11.023 1 96.38 215 ILE A O 1
ATOM 1652 N N . GLY A 1 216 ? -1.109 14.891 -10.141 1 96 216 GLY A N 1
ATOM 1653 C CA . GLY A 1 216 ? -1.389 15.297 -8.773 1 96 216 GLY A CA 1
ATOM 1654 C C . GLY A 1 216 ? -0.825 16.656 -8.43 1 96 216 GLY A C 1
ATOM 1655 O O . GLY A 1 216 ? -1.509 17.484 -7.824 1 96 216 GLY A O 1
ATOM 1656 N N . ARG A 1 217 ? 0.376 16.938 -8.836 1 93.81 217 ARG A N 1
ATOM 1657 C CA . ARG A 1 217 ? 1.01 18.234 -8.594 1 93.81 217 ARG A CA 1
ATOM 1658 C C . ARG A 1 217 ? 0.249 19.359 -9.297 1 93.81 217 ARG A C 1
ATOM 1660 O O . ARG A 1 217 ? 0.084 20.438 -8.734 1 93.81 217 ARG A O 1
ATOM 1667 N N . PHE A 1 218 ? -0.11 19.078 -10.445 1 93.94 218 PHE A N 1
ATOM 1668 C CA . PHE A 1 218 ? -0.883 20.047 -11.211 1 93.94 218 PHE A CA 1
ATOM 1669 C C . PHE A 1 218 ? -2.197 20.375 -10.508 1 93.94 218 PHE A C 1
ATOM 1671 O O . PHE A 1 218 ? -2.578 21.531 -10.398 1 93.94 218 PHE A O 1
ATOM 1678 N N . LEU A 1 219 ? -2.867 19.359 -10.016 1 93.38 219 LEU A N 1
ATOM 1679 C CA . LEU A 1 219 ? -4.133 19.531 -9.32 1 93.38 219 LEU A CA 1
ATOM 1680 C C . LEU A 1 219 ? -3.932 20.297 -8.008 1 93.38 219 LEU A C 1
ATOM 1682 O O . LEU A 1 219 ? -4.75 21.141 -7.648 1 93.38 219 LEU A O 1
ATOM 1686 N N . GLU A 1 220 ? -2.875 19.969 -7.359 1 90.31 220 GLU A N 1
ATOM 1687 C CA . GLU A 1 220 ? -2.551 20.641 -6.109 1 90.31 220 GLU A CA 1
ATOM 1688 C C . GLU A 1 220 ? -2.312 22.141 -6.328 1 90.31 220 GLU A C 1
ATOM 1690 O O . GLU A 1 220 ? -2.779 22.969 -5.547 1 90.31 220 GLU A O 1
ATOM 1695 N N . ARG A 1 221 ? -1.615 22.516 -7.297 1 88.69 221 ARG A N 1
ATOM 1696 C CA . ARG A 1 221 ? -1.297 23.906 -7.598 1 88.69 221 ARG A CA 1
ATOM 1697 C C . ARG A 1 221 ? -2.547 24.672 -8 1 88.69 221 ARG A C 1
ATOM 1699 O O . ARG A 1 221 ? -2.713 25.844 -7.625 1 88.69 221 ARG A O 1
ATOM 1706 N N . ARG A 1 222 ? -3.295 24.062 -8.68 1 87 222 ARG A N 1
ATOM 1707 C CA . ARG A 1 222 ? -4.508 24.719 -9.164 1 87 222 ARG A CA 1
ATOM 1708 C C . ARG A 1 222 ? -5.48 24.984 -8.023 1 87 222 ARG A C 1
ATOM 1710 O O . ARG A 1 222 ? -6.133 26.031 -7.996 1 87 222 ARG A O 1
ATOM 1717 N N . TYR A 1 223 ? -5.531 24.078 -7.039 1 82.19 223 TYR A N 1
ATOM 1718 C CA . TYR A 1 223 ? -6.555 24.203 -6.012 1 82.19 223 TYR A CA 1
ATOM 1719 C C . TYR A 1 223 ? -5.969 24.766 -4.723 1 82.19 223 TYR A C 1
ATOM 1721 O O . TYR A 1 223 ? -6.691 25.328 -3.9 1 82.19 223 TYR A O 1
ATOM 1729 N N . THR A 1 224 ? -4.711 24.562 -4.336 1 69 224 THR A N 1
ATOM 1730 C CA . THR A 1 224 ? -4.109 25.219 -3.182 1 69 224 THR A CA 1
ATOM 1731 C C . THR A 1 224 ? -4.039 26.734 -3.391 1 69 224 THR A C 1
ATOM 1733 O O . THR A 1 224 ? -4.328 27.5 -2.477 1 69 224 THR A O 1
ATOM 1736 N N . ILE A 1 225 ? -3.67 27.141 -4.543 1 58.12 225 ILE A N 1
ATOM 1737 C CA . ILE A 1 225 ? -3.613 28.562 -4.871 1 58.12 225 ILE A CA 1
ATOM 1738 C C . ILE A 1 225 ? -5.016 29.156 -4.809 1 58.12 225 ILE A C 1
ATOM 1740 O O . ILE A 1 225 ? -5.207 30.25 -4.262 1 58.12 225 ILE A O 1
ATOM 1744 N N . SER A 1 226 ? -5.898 28.391 -5.25 1 55.69 226 SER A N 1
ATOM 1745 C CA . SER A 1 226 ? -7.262 28.922 -5.293 1 55.69 226 SER A CA 1
ATOM 1746 C C . SER A 1 226 ? -7.824 29.109 -3.887 1 55.69 226 SER A C 1
ATOM 1748 O O . SER A 1 226 ? -8.508 30.094 -3.615 1 55.69 226 SER A O 1
ATOM 1750 N N . GLU A 1 227 ? -7.465 28.234 -2.969 1 60.75 227 GLU A N 1
ATOM 1751 C CA . GLU A 1 227 ? -7.973 28.328 -1.604 1 60.75 227 GLU A CA 1
ATOM 1752 C C . GLU A 1 227 ? -7.285 29.438 -0.827 1 60.75 227 GLU A C 1
ATOM 1754 O O . GLU A 1 227 ? -7.926 30.141 -0.04 1 60.75 227 GLU A O 1
ATOM 1759 N N . ARG A 1 228 ? -5.953 29.578 -1.063 1 55.19 228 ARG A N 1
ATOM 1760 C CA . ARG A 1 228 ? -5.238 30.688 -0.436 1 55.19 228 ARG A CA 1
ATOM 1761 C C . ARG A 1 228 ? -5.805 32.031 -0.886 1 55.19 228 ARG A C 1
ATOM 1763 O O . ARG A 1 228 ? -5.977 32.938 -0.073 1 55.19 228 ARG A O 1
ATOM 1770 N N . VAL A 1 229 ? -6.113 32.062 -2.131 1 49.34 229 VAL A N 1
ATOM 1771 C CA . VAL A 1 229 ? -6.652 33.281 -2.695 1 49.34 229 VAL A CA 1
ATOM 1772 C C . VAL A 1 229 ? -8.07 33.531 -2.172 1 49.34 229 VAL A C 1
ATOM 1774 O O . VAL A 1 229 ? -8.43 34.656 -1.837 1 49.34 229 VAL A O 1
ATOM 1777 N N . ALA A 1 230 ? -8.75 32.5 -2.006 1 54.31 230 ALA A N 1
ATOM 1778 C CA . ALA A 1 230 ? -10.125 32.656 -1.531 1 54.31 230 ALA A CA 1
ATOM 1779 C C . ALA A 1 230 ? -10.156 33.094 -0.07 1 54.31 230 ALA A C 1
ATOM 1781 O O . ALA A 1 230 ? -10.977 33.938 0.31 1 54.31 230 ALA A O 1
ATOM 1782 N N . ARG A 1 231 ? -9.211 32.562 0.603 1 57.5 231 ARG A N 1
ATOM 1783 C CA . ARG A 1 231 ? -9.102 32.938 2.01 1 57.5 231 ARG A CA 1
ATOM 1784 C C . ARG A 1 231 ? -8.664 34.375 2.16 1 57.5 231 ARG A C 1
ATOM 1786 O O . ARG A 1 231 ? -9.164 35.094 3.033 1 57.5 231 ARG A O 1
ATOM 1793 N N . MET A 1 232 ? -7.793 34.812 1.32 1 53.28 232 MET A N 1
ATOM 1794 C CA . MET A 1 232 ? -7.305 36.188 1.34 1 53.28 232 MET A CA 1
ATOM 1795 C C . MET A 1 232 ? -8.406 37.156 0.938 1 53.28 232 MET A C 1
ATOM 1797 O O . MET A 1 232 ? -8.523 38.219 1.507 1 53.28 232 MET A O 1
ATOM 1801 N N . THR A 1 233 ? -9.141 36.75 -0.036 1 50.34 233 THR A N 1
ATOM 1802 C CA . THR A 1 233 ? -10.227 37.594 -0.512 1 50.34 233 THR A CA 1
ATOM 1803 C C . THR A 1 233 ? -11.344 37.688 0.518 1 50.34 233 THR A C 1
ATOM 1805 O O . THR A 1 233 ? -11.922 38.75 0.743 1 50.34 233 THR A O 1
ATOM 1808 N N . ALA A 1 234 ? -11.625 36.625 1.158 1 54.78 234 ALA A N 1
ATOM 1809 C CA . ALA A 1 234 ? -12.648 36.594 2.203 1 54.78 234 ALA A CA 1
ATOM 1810 C C . ALA A 1 234 ? -12.219 37.438 3.406 1 54.78 234 ALA A C 1
ATOM 1812 O O . ALA A 1 234 ? -13.031 38.156 3.975 1 54.78 234 ALA A O 1
ATOM 1813 N N . ASN A 1 235 ? -10.969 37.312 3.748 1 53.34 235 ASN A N 1
ATOM 1814 C CA . ASN A 1 235 ? -10.43 38.125 4.84 1 53.34 235 ASN A CA 1
ATOM 1815 C C . ASN A 1 235 ? -10.43 39.625 4.5 1 53.34 235 ASN A C 1
ATOM 1817 O O . ASN A 1 235 ? -10.688 40.438 5.367 1 53.34 235 ASN A O 1
ATOM 1821 N N . ARG A 1 236 ? -10.234 39.969 3.309 1 53.91 236 ARG A N 1
ATOM 1822 C CA . ARG A 1 236 ? -10.242 41.344 2.859 1 53.91 236 ARG A CA 1
ATOM 1823 C C . ARG A 1 236 ? -11.664 41.906 2.867 1 53.91 236 ARG A C 1
ATOM 1825 O O . ARG A 1 236 ? -11.875 43.062 3.219 1 53.91 236 ARG A O 1
ATOM 1832 N N . THR A 1 237 ? -12.531 41.094 2.463 1 52.91 237 THR A N 1
ATOM 1833 C CA . THR A 1 237 ? -13.914 41.562 2.422 1 52.91 237 THR A CA 1
ATOM 1834 C C . THR A 1 237 ? -14.445 41.812 3.832 1 52.91 237 THR A C 1
ATOM 1836 O O . THR A 1 237 ? -15.219 42.75 4.059 1 52.91 237 THR A O 1
ATOM 1839 N N . VAL A 1 238 ? -14.016 41.125 4.809 1 55.12 238 VAL A N 1
ATOM 1840 C CA . VAL A 1 238 ? -14.406 41.312 6.203 1 55.12 238 VAL A CA 1
ATOM 1841 C C . VAL A 1 238 ? -13.703 42.531 6.781 1 55.12 238 VAL A C 1
ATOM 1843 O O . VAL A 1 238 ? -14.305 43.312 7.527 1 55.12 238 VAL A O 1
ATOM 1846 N N . ALA A 1 239 ? -12.547 42.812 6.41 1 57.28 239 ALA A N 1
ATOM 1847 C CA . ALA A 1 239 ? -11.797 43.969 6.891 1 57.28 239 ALA A CA 1
ATOM 1848 C C . ALA A 1 239 ? -12.375 45.281 6.324 1 57.28 239 ALA A C 1
ATOM 1850 O O . ALA A 1 239 ? -12.352 46.312 6.992 1 57.28 239 ALA A O 1
ATOM 1851 N N . SER A 1 240 ? -12.867 45.156 5.156 1 53.97 240 SER A N 1
ATOM 1852 C CA . SER A 1 240 ? -13.383 46.375 4.539 1 53.97 240 SER A CA 1
ATOM 1853 C C . SER A 1 240 ? -14.766 46.719 5.066 1 53.97 240 SER A C 1
ATOM 1855 O O . SER A 1 240 ? -15.227 47.844 4.938 1 53.97 240 SER A O 1
ATOM 1857 N N . LYS A 1 241 ? -15.352 45.75 5.555 1 57 241 LYS A N 1
ATOM 1858 C CA . LYS A 1 241 ? -16.703 46.031 6.047 1 57 241 LYS A CA 1
ATOM 1859 C C . LYS A 1 241 ? -16.672 46.469 7.508 1 57 241 LYS A C 1
ATOM 1861 O O . LYS A 1 241 ? -17.688 46.875 8.062 1 57 241 LYS A O 1
ATOM 1866 N N . GLY A 1 242 ? -15.617 46.219 8.203 1 44.56 242 GLY A N 1
ATOM 1867 C CA . GLY A 1 242 ? -15.5 46.844 9.508 1 44.56 242 GLY A CA 1
ATOM 1868 C C . GLY A 1 242 ? -14.703 48.125 9.484 1 44.56 242 GLY A C 1
ATOM 1869 O O . GLY A 1 242 ? -13.992 48.406 8.523 1 44.56 242 GLY A O 1
ATOM 1870 N N . MET B 1 1 ? -28.156 -28.734 0.015 1 31.06 1 MET B N 1
ATOM 1871 C CA . MET B 1 1 ? -27.422 -27.484 -0.174 1 31.06 1 MET B CA 1
ATOM 1872 C C . MET B 1 1 ? -25.938 -27.688 0.114 1 31.06 1 MET B C 1
ATOM 1874 O O . MET B 1 1 ? -25.531 -27.781 1.274 1 31.06 1 MET B O 1
ATOM 1878 N N . GLY B 1 2 ? -25.047 -28.562 -0.161 1 38.62 2 GLY B N 1
ATOM 1879 C CA . GLY B 1 2 ? -23.844 -29.312 0.161 1 38.62 2 GLY B CA 1
ATOM 1880 C C . GLY B 1 2 ? -22.656 -28.422 0.482 1 38.62 2 GLY B C 1
ATOM 1881 O O . GLY B 1 2 ? -22.578 -27.281 0.022 1 38.62 2 GLY B O 1
ATOM 1882 N N . GLN B 1 3 ? -21.719 -28.453 1.868 1 53.31 3 GLN B N 1
ATOM 1883 C CA . GLN B 1 3 ? -21.672 -27.516 2.994 1 53.31 3 GLN B CA 1
ATOM 1884 C C . GLN B 1 3 ? -20.844 -26.281 2.658 1 53.31 3 GLN B C 1
ATOM 1886 O O . GLN B 1 3 ? -19.609 -26.359 2.568 1 53.31 3 GLN B O 1
ATOM 1891 N N . TYR B 1 4 ? -21.281 -25.312 1.551 1 66.62 4 TYR B N 1
ATOM 1892 C CA . TYR B 1 4 ? -20.703 -24.266 0.715 1 66.62 4 TYR B CA 1
ATOM 1893 C C . TYR B 1 4 ? -19.641 -23.484 1.476 1 66.62 4 TYR B C 1
ATOM 1895 O O . TYR B 1 4 ? -18.453 -23.562 1.139 1 66.62 4 TYR B O 1
ATOM 1903 N N . PHE B 1 5 ? -20.312 -22.641 2.004 1 84.25 5 PHE B N 1
ATOM 1904 C CA . PHE B 1 5 ? -19.453 -22.016 2.994 1 84.25 5 PHE B CA 1
ATOM 1905 C C . PHE B 1 5 ? -19.516 -22.75 4.32 1 84.25 5 PHE B C 1
ATOM 1907 O O . PHE B 1 5 ? -20.578 -22.875 4.926 1 84.25 5 PHE B O 1
ATOM 1914 N N . ASP B 1 6 ? -18.484 -23.453 4.66 1 90.75 6 ASP B N 1
ATOM 1915 C CA . ASP B 1 6 ? -18.391 -24.328 5.828 1 90.75 6 ASP B CA 1
ATOM 1916 C C . ASP B 1 6 ? -17.688 -23.625 6.988 1 90.75 6 ASP B C 1
ATOM 1918 O O . ASP B 1 6 ? -16.469 -23.625 7.082 1 90.75 6 ASP B O 1
ATOM 1922 N N . VAL B 1 7 ? -18.5 -23.141 7.832 1 92.69 7 VAL B N 1
ATOM 1923 C CA . VAL B 1 7 ? -17.984 -22.391 8.984 1 92.69 7 VAL B CA 1
ATOM 1924 C C . VAL B 1 7 ? -17.172 -23.328 9.875 1 92.69 7 VAL B C 1
ATOM 1926 O O . VAL B 1 7 ? -16.172 -22.922 10.477 1 92.69 7 VAL B O 1
ATOM 1929 N N . ALA B 1 8 ? -17.594 -24.547 9.93 1 94.19 8 ALA B N 1
ATOM 1930 C CA . ALA B 1 8 ? -16.875 -25.531 10.742 1 94.19 8 ALA B CA 1
ATOM 1931 C C . ALA B 1 8 ? -15.453 -25.734 10.234 1 94.19 8 ALA B C 1
ATOM 1933 O O . ALA B 1 8 ? -14.516 -25.859 11.023 1 94.19 8 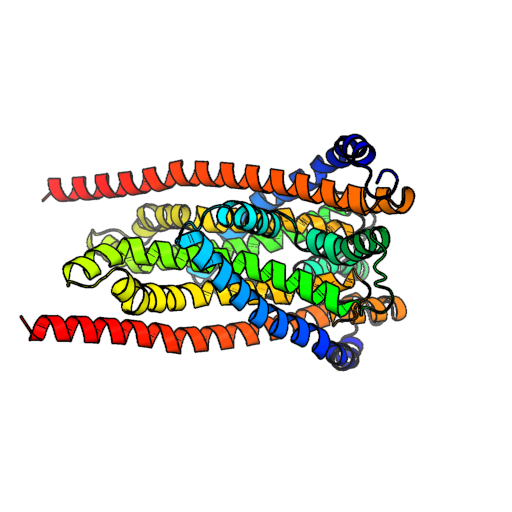ALA B O 1
ATOM 1934 N N . TYR B 1 9 ? -15.328 -25.766 8.961 1 94.56 9 TYR B N 1
ATOM 1935 C CA . TYR B 1 9 ? -14 -25.891 8.367 1 94.56 9 TYR B CA 1
ATOM 1936 C C . TYR B 1 9 ? -13.156 -24.656 8.656 1 94.56 9 TYR B C 1
ATOM 1938 O O . TYR B 1 9 ? -11.953 -24.766 8.914 1 94.56 9 TYR B O 1
ATOM 1946 N N . MET B 1 10 ? -13.789 -23.5 8.602 1 95.25 10 MET B N 1
ATOM 1947 C CA . MET B 1 10 ? -13.102 -22.25 8.922 1 95.25 10 MET B CA 1
ATOM 1948 C C . MET B 1 10 ? -12.516 -22.297 10.328 1 95.25 10 MET B C 1
ATOM 1950 O O . MET B 1 10 ? -11.359 -21.922 10.539 1 95.25 10 MET B O 1
ATOM 1954 N N . VAL B 1 11 ? -13.32 -22.766 11.203 1 96.25 11 VAL B N 1
ATOM 1955 C CA . VAL B 1 11 ? -12.914 -22.797 12.609 1 96.25 11 VAL B CA 1
ATOM 1956 C C . VAL B 1 11 ? -11.797 -23.812 12.797 1 96.25 11 VAL B C 1
ATOM 1958 O O . VAL B 1 11 ? -10.828 -23.562 13.523 1 96.25 11 VAL B O 1
ATOM 1961 N N . LYS B 1 12 ? -11.898 -24.938 12.133 1 96.19 12 LYS B N 1
ATOM 1962 C CA . LYS B 1 12 ? -10.906 -26 12.242 1 96.19 12 LYS B CA 1
ATOM 1963 C C . LYS B 1 12 ? -9.578 -25.594 11.625 1 96.19 12 LYS B C 1
ATOM 1965 O O . LYS B 1 12 ? -8.508 -25.969 12.109 1 96.19 12 LYS B O 1
ATOM 1970 N N . SER B 1 13 ? -9.625 -24.844 10.555 1 97.06 13 SER B N 1
ATOM 1971 C CA . SER B 1 13 ? -8.43 -24.469 9.797 1 97.06 13 SER B CA 1
ATOM 1972 C C . SER B 1 13 ? -7.73 -23.266 10.43 1 97.06 13 SER B C 1
ATOM 1974 O O . SER B 1 13 ? -6.543 -23.031 10.188 1 97.06 13 SER B O 1
ATOM 1976 N N . PHE B 1 14 ? -8.461 -22.547 11.219 1 97.69 14 PHE B N 1
ATOM 1977 C CA . PHE B 1 14 ? -7.973 -21.297 11.781 1 97.69 14 PHE B CA 1
ATOM 1978 C C . PHE B 1 14 ? -6.676 -21.516 12.555 1 97.69 14 PHE B C 1
ATOM 1980 O O . PHE B 1 14 ? -5.676 -20.844 12.297 1 97.69 14 PHE B O 1
ATOM 1987 N N . PRO B 1 15 ? -6.617 -22.516 13.477 1 97.69 15 PRO B N 1
ATOM 1988 C CA . PRO B 1 15 ? -5.371 -22.734 14.219 1 97.69 15 PRO B CA 1
ATOM 1989 C C . PRO B 1 15 ? -4.238 -23.234 13.328 1 97.69 15 PRO B C 1
ATOM 1991 O O . PRO B 1 15 ? -3.064 -22.953 13.602 1 97.69 15 PRO B O 1
ATOM 1994 N N . ILE B 1 16 ? -4.547 -23.969 12.305 1 97.69 16 ILE B N 1
ATOM 1995 C CA . ILE B 1 16 ? -3.541 -24.469 11.375 1 97.69 16 ILE B CA 1
ATOM 1996 C C . ILE B 1 16 ? -2.873 -23.297 10.656 1 97.69 16 ILE B C 1
ATOM 1998 O O . ILE B 1 16 ? -1.648 -23.266 10.523 1 97.69 16 ILE B O 1
ATOM 2002 N N . LEU B 1 17 ? -3.656 -22.328 10.25 1 98.19 17 LEU B N 1
ATOM 2003 C CA . LEU B 1 17 ? -3.123 -21.141 9.602 1 98.19 17 LEU B CA 1
ATOM 2004 C C . LEU B 1 17 ? -2.215 -20.359 10.547 1 98.19 17 LEU B C 1
ATOM 2006 O O . LEU B 1 17 ? -1.187 -19.812 10.125 1 98.19 17 LEU B O 1
ATOM 2010 N N . LEU B 1 18 ? -2.557 -20.375 11.828 1 98.12 18 LEU B N 1
ATOM 2011 C CA . LEU B 1 18 ? -1.81 -19.609 12.82 1 98.12 18 LEU B CA 1
ATOM 2012 C C . LEU B 1 18 ? -0.421 -20.203 13.031 1 98.12 18 LEU B C 1
ATOM 2014 O O . LEU B 1 18 ? 0.467 -19.531 13.57 1 98.12 18 LEU B O 1
ATOM 2018 N N . THR B 1 19 ? -0.221 -21.406 12.625 1 97.38 19 THR B N 1
ATOM 2019 C CA . THR B 1 19 ? 1.087 -22.031 12.781 1 97.38 19 THR B CA 1
ATOM 2020 C C . THR B 1 19 ? 2.121 -21.359 11.883 1 97.38 19 THR B C 1
ATOM 2022 O O . THR B 1 19 ? 3.326 -21.5 12.109 1 97.38 19 THR B O 1
ATOM 2025 N N . SER B 1 20 ? 1.692 -20.609 10.844 1 97.88 20 SER B N 1
ATOM 2026 C CA . SER B 1 20 ? 2.6 -19.906 9.938 1 97.88 20 SER B CA 1
ATOM 2027 C C . SER B 1 20 ? 2.697 -18.422 10.281 1 97.88 20 SER B C 1
ATOM 2029 O O . SER B 1 20 ? 3.35 -17.656 9.57 1 97.88 20 SER B O 1
ATOM 2031 N N . LEU B 1 21 ? 2.055 -18.062 11.359 1 98.12 21 LEU B N 1
ATOM 2032 C CA . LEU B 1 21 ? 2.035 -16.672 11.797 1 98.12 21 LEU B CA 1
ATOM 2033 C C . LEU B 1 21 ? 3.439 -16.188 12.148 1 98.12 21 LEU B C 1
ATOM 2035 O O . LEU B 1 21 ? 3.754 -15.008 11.992 1 98.12 21 LEU B O 1
ATOM 2039 N N . ASN B 1 22 ? 4.273 -17.094 12.602 1 97.94 22 ASN B N 1
ATOM 2040 C CA . ASN B 1 22 ? 5.633 -16.75 13.008 1 97.94 22 ASN B CA 1
ATOM 2041 C C . ASN B 1 22 ? 6.434 -16.172 11.852 1 97.94 22 ASN B C 1
ATOM 2043 O O . ASN B 1 22 ? 7.266 -15.281 12.047 1 97.94 22 ASN B O 1
ATOM 2047 N N . ILE B 1 23 ? 6.211 -16.625 10.641 1 98.25 23 ILE B N 1
ATOM 2048 C CA . ILE B 1 23 ? 6.922 -16.125 9.477 1 98.25 23 ILE B CA 1
ATOM 2049 C C . ILE B 1 23 ? 6.492 -14.688 9.188 1 98.25 23 ILE B C 1
ATOM 2051 O O . ILE B 1 23 ? 7.336 -13.805 9 1 98.25 23 ILE B O 1
ATOM 2055 N N . THR B 1 24 ? 5.156 -14.438 9.203 1 98.56 24 THR B N 1
ATOM 2056 C CA . THR B 1 24 ? 4.605 -13.102 8.992 1 98.56 24 THR B CA 1
ATOM 2057 C C . THR B 1 24 ? 5.133 -12.125 10.039 1 98.56 24 THR B C 1
ATOM 2059 O O . THR B 1 24 ? 5.578 -11.023 9.703 1 98.56 24 THR B O 1
ATOM 2062 N N . LEU B 1 25 ? 5.176 -12.57 11.281 1 98.62 25 LEU B N 1
ATOM 2063 C CA . LEU B 1 25 ? 5.617 -11.711 12.375 1 98.62 25 LEU B CA 1
ATOM 2064 C C . LEU B 1 25 ? 7.121 -11.461 12.289 1 98.62 25 LEU B C 1
ATOM 2066 O O . LEU B 1 25 ? 7.578 -10.336 12.531 1 98.62 25 LEU B O 1
ATOM 2070 N N . THR B 1 26 ? 7.867 -12.492 11.984 1 98.62 26 THR B N 1
ATOM 2071 C CA . THR B 1 26 ? 9.312 -12.352 11.867 1 98.62 26 THR B CA 1
ATOM 2072 C C . THR B 1 26 ? 9.664 -11.336 10.773 1 98.62 26 THR B C 1
ATOM 2074 O O . THR B 1 26 ? 10.477 -10.438 11 1 98.62 26 THR B O 1
ATOM 2077 N N . ILE B 1 27 ? 9.047 -11.438 9.656 1 98.69 27 ILE B N 1
ATOM 2078 C CA . ILE B 1 27 ? 9.305 -10.523 8.555 1 98.69 27 ILE B CA 1
ATOM 2079 C C . ILE B 1 27 ? 8.93 -9.102 8.961 1 98.69 27 ILE B C 1
ATOM 2081 O O . ILE B 1 27 ? 9.711 -8.164 8.773 1 98.69 27 ILE B O 1
ATOM 2085 N N . THR B 1 28 ? 7.766 -8.969 9.57 1 98.81 28 THR B N 1
ATOM 2086 C CA . THR B 1 28 ? 7.25 -7.66 9.953 1 98.81 28 THR B CA 1
ATOM 2087 C C . THR B 1 28 ? 8.172 -6.996 10.977 1 98.81 28 THR B C 1
ATOM 2089 O O . THR B 1 28 ? 8.562 -5.84 10.805 1 98.81 28 THR B O 1
ATOM 2092 N N . ILE B 1 29 ? 8.57 -7.727 11.992 1 98.69 29 ILE B N 1
ATOM 2093 C CA . ILE B 1 29 ? 9.352 -7.176 13.094 1 98.69 29 ILE B CA 1
ATOM 2094 C C . ILE B 1 29 ? 10.766 -6.863 12.609 1 98.69 29 ILE B C 1
ATOM 2096 O O . ILE B 1 29 ? 11.266 -5.754 12.812 1 98.69 29 ILE B O 1
ATOM 2100 N N . VAL B 1 30 ? 11.391 -7.793 11.938 1 98.81 30 VAL B N 1
ATOM 2101 C CA . VAL B 1 30 ? 12.766 -7.633 11.492 1 98.81 30 VAL B CA 1
ATOM 2102 C C . VAL B 1 30 ? 12.852 -6.52 10.453 1 98.81 30 VAL B C 1
ATOM 2104 O O . VAL B 1 30 ? 13.703 -5.633 10.539 1 98.81 30 VAL B O 1
ATOM 2107 N N . ALA B 1 31 ? 11.953 -6.531 9.477 1 98.88 31 ALA B N 1
ATOM 2108 C CA . ALA B 1 31 ? 11.969 -5.512 8.43 1 98.88 31 ALA B CA 1
ATOM 2109 C C . ALA B 1 31 ? 11.656 -4.133 9.008 1 98.88 31 ALA B C 1
ATOM 2111 O O . ALA B 1 31 ? 12.188 -3.123 8.539 1 98.88 31 ALA B O 1
ATOM 2112 N N . THR B 1 32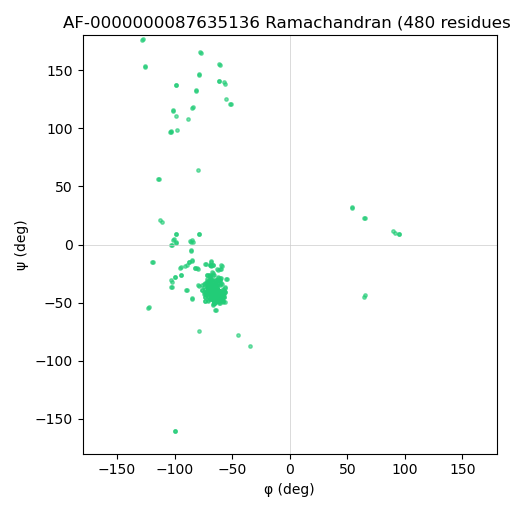 ? 10.742 -4.121 10.008 1 98.75 32 THR B N 1
ATOM 2113 C CA . THR B 1 32 ? 10.422 -2.846 10.641 1 98.75 32 THR B CA 1
ATOM 2114 C C . THR B 1 32 ? 11.648 -2.262 11.328 1 98.75 32 THR B C 1
ATOM 2116 O O . THR B 1 32 ? 12 -1.099 11.109 1 98.75 32 THR B O 1
ATOM 2119 N N . ILE B 1 33 ? 12.344 -3.021 12.094 1 98.69 33 ILE B N 1
ATOM 2120 C CA . ILE B 1 33 ? 13.5 -2.559 12.859 1 98.69 33 ILE B CA 1
ATOM 2121 C C . ILE B 1 33 ? 14.625 -2.17 11.906 1 98.69 33 ILE B C 1
ATOM 2123 O O . ILE B 1 33 ? 15.117 -1.041 11.945 1 98.69 33 ILE B O 1
ATOM 2127 N N . LEU B 1 34 ? 14.969 -3.027 11.008 1 98.81 34 LEU B N 1
ATOM 2128 C CA . LEU B 1 34 ? 16.078 -2.773 10.086 1 98.81 34 LEU B CA 1
ATOM 2129 C C . LEU B 1 34 ? 15.695 -1.692 9.078 1 98.81 34 LEU B C 1
ATOM 2131 O O . LEU B 1 34 ? 16.547 -0.879 8.695 1 98.81 34 LEU B O 1
ATOM 2135 N N . GLY B 1 35 ? 14.445 -1.721 8.664 1 98.75 35 GLY B N 1
ATOM 2136 C CA . GLY B 1 35 ? 13.984 -0.75 7.684 1 98.75 35 GLY B CA 1
ATOM 2137 C C . GLY B 1 35 ? 13.922 0.665 8.227 1 98.75 35 GLY B C 1
ATOM 2138 O O . GLY B 1 35 ? 14.312 1.615 7.551 1 98.75 35 GLY B O 1
ATOM 2139 N N . ILE B 1 36 ? 13.43 0.807 9.43 1 98.38 36 ILE B N 1
ATOM 2140 C CA . ILE B 1 36 ? 13.375 2.131 10.039 1 98.38 36 ILE B CA 1
ATOM 2141 C C . ILE B 1 36 ? 14.789 2.643 10.297 1 98.38 36 ILE B C 1
ATOM 2143 O O . ILE B 1 36 ? 15.078 3.824 10.086 1 98.38 36 ILE B O 1
ATOM 2147 N N . LEU B 1 37 ? 15.695 1.758 10.719 1 98.31 37 LEU B N 1
ATOM 2148 C CA . LEU B 1 37 ? 17.094 2.135 10.891 1 98.31 37 LEU B CA 1
ATOM 2149 C C . LEU B 1 37 ? 17.703 2.588 9.57 1 98.31 37 LEU B C 1
ATOM 2151 O O . LEU B 1 37 ? 18.375 3.621 9.516 1 98.31 37 LEU B O 1
ATOM 2155 N N . LEU B 1 38 ? 17.469 1.837 8.562 1 98.31 38 LEU B N 1
ATOM 2156 C CA . LEU B 1 38 ? 17.938 2.203 7.227 1 98.31 38 LEU B CA 1
ATOM 2157 C C . LEU B 1 38 ? 17.328 3.527 6.781 1 98.31 38 LEU B C 1
ATOM 2159 O O . LEU B 1 38 ? 18.016 4.379 6.223 1 98.31 38 LEU B O 1
ATOM 2163 N N . GLY B 1 39 ? 16 3.65 7.02 1 98.12 39 GLY B N 1
ATOM 2164 C CA . GLY B 1 39 ? 15.312 4.891 6.684 1 98.12 39 GLY B CA 1
ATOM 2165 C C . GLY B 1 39 ? 15.898 6.102 7.379 1 98.12 39 GLY B C 1
ATOM 2166 O O . GLY B 1 39 ? 16.031 7.168 6.773 1 98.12 39 GLY B O 1
ATOM 2167 N N . CYS B 1 40 ? 16.297 5.945 8.609 1 96.38 40 CYS B N 1
ATOM 2168 C CA . CYS B 1 40 ? 16.922 7.023 9.367 1 96.38 40 CYS B CA 1
ATOM 2169 C C . CYS B 1 40 ? 18.25 7.43 8.734 1 96.38 40 CYS B C 1
ATOM 2171 O O . CYS B 1 40 ? 18.5 8.617 8.531 1 96.38 40 CYS B O 1
ATOM 2173 N N . LEU B 1 41 ? 19.047 6.473 8.391 1 95.25 41 LEU B N 1
ATOM 2174 C CA . LEU B 1 41 ? 20.344 6.734 7.793 1 95.25 41 LEU B CA 1
ATOM 2175 C C . LEU B 1 41 ? 20.203 7.453 6.453 1 95.25 41 LEU B C 1
ATOM 2177 O O . LEU B 1 41 ? 20.891 8.438 6.191 1 95.25 41 LEU B O 1
ATOM 2181 N N . ILE B 1 42 ? 19.266 7.023 5.691 1 96.44 42 ILE B N 1
ATOM 2182 C CA . ILE B 1 42 ? 19.047 7.598 4.367 1 96.44 42 ILE B CA 1
ATOM 2183 C C . ILE B 1 42 ? 18.469 9 4.5 1 96.44 42 ILE B C 1
ATOM 2185 O O . ILE B 1 42 ? 18.859 9.914 3.77 1 96.44 42 ILE B O 1
ATOM 2189 N N . ALA B 1 43 ? 17.516 9.18 5.434 1 94.94 43 ALA B N 1
ATOM 2190 C CA . ALA B 1 43 ? 16.906 10.492 5.656 1 94.94 43 ALA B CA 1
ATOM 2191 C C . ALA B 1 43 ? 17.969 11.523 6.059 1 94.94 43 ALA B C 1
ATOM 2193 O O . ALA B 1 43 ? 17.984 12.641 5.547 1 94.94 43 ALA B O 1
ATOM 2194 N N . ILE B 1 44 ? 18.859 11.156 6.914 1 89.62 44 ILE B N 1
ATOM 2195 C CA . ILE B 1 44 ? 19.922 12.039 7.391 1 89.62 44 ILE B CA 1
ATOM 2196 C C . ILE B 1 44 ? 20.859 12.383 6.238 1 89.62 44 ILE B C 1
ATOM 2198 O O . ILE B 1 44 ? 21.25 13.547 6.066 1 89.62 44 ILE B O 1
ATOM 2202 N N . ALA B 1 45 ? 21.172 11.406 5.492 1 91.88 45 ALA B N 1
ATOM 2203 C CA . ALA B 1 45 ? 22.078 11.617 4.359 1 91.88 45 ALA B CA 1
ATOM 2204 C C . ALA B 1 45 ? 21.453 12.562 3.338 1 91.88 45 ALA B C 1
ATOM 2206 O O . ALA B 1 45 ? 22.141 13.406 2.762 1 91.88 45 ALA B O 1
ATOM 2207 N N . ARG B 1 46 ? 20.219 12.445 3.154 1 91.19 46 ARG B N 1
ATOM 2208 C CA . ARG B 1 46 ? 19.547 13.242 2.139 1 91.19 46 ARG B CA 1
ATOM 2209 C C . ARG B 1 46 ? 19.281 14.664 2.635 1 91.19 46 ARG B C 1
ATOM 2211 O O . ARG B 1 46 ? 19.312 15.609 1.853 1 91.19 46 ARG B O 1
ATOM 2218 N N . VAL B 1 47 ? 18.984 14.805 3.934 1 87.75 47 VAL B N 1
ATOM 2219 C CA . VAL B 1 47 ? 18.75 16.125 4.504 1 87.75 47 VAL B CA 1
ATOM 2220 C C . VAL B 1 47 ? 20.031 16.938 4.523 1 87.75 47 VAL B C 1
ATOM 2222 O O . VAL B 1 47 ? 20.031 18.141 4.262 1 87.75 47 VAL B O 1
ATOM 2225 N N . ASN B 1 48 ? 21.156 16.297 4.785 1 83.75 48 ASN B N 1
ATOM 2226 C CA . ASN B 1 48 ? 22.438 16.984 4.879 1 83.75 48 ASN B CA 1
ATOM 2227 C C . ASN B 1 48 ? 23.094 17.125 3.512 1 83.75 48 ASN B C 1
ATOM 2229 O O . ASN B 1 48 ? 24.234 17.609 3.408 1 83.75 48 ASN B O 1
ATOM 2233 N N . ARG B 1 49 ? 22.484 16.719 2.43 1 79.75 49 ARG B N 1
ATOM 2234 C CA . ARG B 1 49 ? 22.938 16.844 1.047 1 79.75 49 ARG B CA 1
ATOM 2235 C C . ARG B 1 49 ? 24.328 16.25 0.87 1 79.75 49 ARG B C 1
ATOM 2237 O O . ARG B 1 49 ? 25.188 16.859 0.234 1 79.75 49 ARG B O 1
ATOM 2244 N N . VAL B 1 50 ? 24.625 15.281 1.604 1 74.81 50 VAL B N 1
ATOM 2245 C CA . VAL B 1 50 ? 25.922 14.633 1.399 1 74.81 50 VAL B CA 1
ATOM 2246 C C . VAL B 1 50 ? 26.094 14.289 -0.078 1 74.81 50 VAL B C 1
ATOM 2248 O O . VAL B 1 50 ? 25.281 13.57 -0.659 1 74.81 50 VAL B O 1
ATOM 2251 N N . PRO B 1 51 ? 27.125 14.812 -0.737 1 76.62 51 PRO B N 1
ATOM 2252 C CA . PRO B 1 51 ? 27.281 14.641 -2.184 1 76.62 51 PRO B CA 1
ATOM 2253 C C . PRO B 1 51 ? 27.406 13.18 -2.594 1 76.62 51 PRO B C 1
ATOM 2255 O O . PRO B 1 51 ? 27.875 12.352 -1.812 1 76.62 51 PRO B O 1
ATOM 2258 N N . VAL B 1 52 ? 27.047 12.742 -3.891 1 73.38 52 VAL B N 1
ATOM 2259 C CA . VAL B 1 52 ? 27.094 1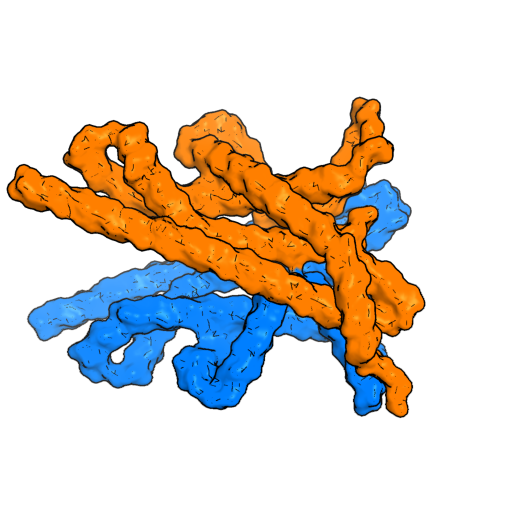1.445 -4.547 1 73.38 52 VAL B CA 1
ATOM 2260 C C . VAL B 1 52 ? 26.125 10.477 -3.852 1 73.38 52 VAL B C 1
ATOM 2262 O O . VAL B 1 52 ? 25.375 9.766 -4.512 1 73.38 52 VAL B O 1
ATOM 2265 N N . LEU B 1 53 ? 26.141 10.5 -2.551 1 75.75 53 LEU B N 1
ATOM 2266 C CA . LEU B 1 53 ? 25.281 9.609 -1.788 1 75.75 53 LEU B CA 1
ATOM 2267 C C . LEU B 1 53 ? 23.812 9.992 -1.977 1 75.75 53 LEU B C 1
ATOM 2269 O O . LEU B 1 53 ? 22.953 9.117 -2.059 1 75.75 53 LEU B O 1
ATOM 2273 N N . LYS B 1 54 ? 23.766 11.211 -2.316 1 78.75 54 LYS B N 1
ATOM 2274 C CA . LYS B 1 54 ? 22.406 11.742 -2.445 1 78.75 54 LYS B CA 1
ATOM 2275 C C . LYS B 1 54 ? 21.734 11.227 -3.709 1 78.75 54 LYS B C 1
ATOM 2277 O O . LYS B 1 54 ? 20.578 10.805 -3.67 1 78.75 54 LYS B O 1
ATOM 2282 N N . GLN B 1 55 ? 22.531 11.117 -4.691 1 84.31 55 GLN B N 1
ATOM 2283 C CA . GLN B 1 55 ? 21.938 10.711 -5.957 1 84.31 55 GLN B CA 1
ATOM 2284 C C . GLN B 1 55 ? 21.578 9.227 -5.938 1 84.31 55 GLN B C 1
ATOM 2286 O O . GLN B 1 55 ? 20.469 8.852 -6.344 1 84.31 55 GLN B O 1
ATOM 2291 N N . ALA B 1 56 ? 22.406 8.406 -5.422 1 89.94 56 ALA B N 1
ATOM 2292 C CA . ALA B 1 56 ? 22.156 6.965 -5.359 1 89.94 56 ALA B CA 1
ATOM 2293 C C . ALA B 1 56 ? 20.984 6.652 -4.426 1 89.94 56 ALA B C 1
ATOM 2295 O O . ALA B 1 56 ? 20.141 5.805 -4.738 1 89.94 56 ALA B O 1
ATOM 2296 N N . LEU B 1 57 ? 20.969 7.34 -3.35 1 92.75 57 LEU B N 1
ATOM 2297 C CA . LEU B 1 57 ? 19.922 7.113 -2.369 1 92.75 57 LEU B CA 1
ATOM 2298 C C . LEU B 1 57 ? 18.562 7.594 -2.896 1 92.75 57 LEU B C 1
ATOM 2300 O O . LEU B 1 57 ? 17.531 6.977 -2.629 1 92.75 57 LEU B O 1
ATOM 2304 N N . THR B 1 58 ? 18.672 8.602 -3.697 1 91.88 58 THR B N 1
ATOM 2305 C CA . THR B 1 58 ? 17.453 9.117 -4.309 1 91.88 58 THR B CA 1
ATOM 2306 C C . THR B 1 58 ? 16.906 8.133 -5.336 1 91.88 58 THR B C 1
ATOM 2308 O O . THR B 1 58 ? 15.688 7.938 -5.43 1 91.88 58 THR B O 1
ATOM 2311 N N . VAL B 1 59 ? 17.766 7.527 -6.039 1 93.62 59 VAL B N 1
ATOM 2312 C CA . VAL B 1 59 ? 17.359 6.535 -7.027 1 93.62 59 VAL B CA 1
ATOM 2313 C C . VAL B 1 59 ? 16.75 5.32 -6.328 1 93.62 59 VAL B C 1
ATOM 2315 O O . VAL B 1 59 ? 15.719 4.801 -6.754 1 93.62 59 VAL B O 1
ATOM 2318 N N . TYR B 1 60 ? 17.453 4.934 -5.246 1 96.5 60 TYR B N 1
ATOM 2319 C CA . TYR B 1 60 ? 16.953 3.818 -4.445 1 96.5 60 TYR B CA 1
ATOM 2320 C C . TYR B 1 60 ? 15.555 4.102 -3.93 1 96.5 60 TYR B C 1
ATOM 2322 O O . TYR B 1 60 ? 14.641 3.285 -4.105 1 96.5 60 TYR B O 1
ATOM 2330 N N . VAL B 1 61 ? 15.32 5.223 -3.377 1 97.5 61 VAL B N 1
ATOM 2331 C CA . VAL B 1 61 ? 14.039 5.59 -2.779 1 97.5 61 VAL B CA 1
ATOM 2332 C C . VAL B 1 61 ? 12.977 5.719 -3.869 1 97.5 61 VAL B C 1
ATOM 2334 O O . VAL B 1 61 ? 11.859 5.215 -3.721 1 97.5 61 VAL B O 1
ATOM 2337 N N . SER B 1 62 ? 13.367 6.344 -4.973 1 95.94 62 SER B N 1
ATOM 2338 C CA . SER B 1 62 ? 12.438 6.523 -6.086 1 95.94 62 SER B CA 1
ATOM 2339 C C . SER B 1 62 ? 12.016 5.18 -6.676 1 95.94 62 SER B C 1
ATOM 2341 O O . SER B 1 62 ? 10.852 4.992 -7.035 1 95.94 62 SER B O 1
ATOM 2343 N N . PHE B 1 63 ? 12.922 4.328 -6.754 1 97.62 63 PHE B N 1
ATOM 2344 C CA . PHE B 1 63 ? 12.633 3.004 -7.289 1 97.62 63 PHE B CA 1
ATOM 2345 C C . PHE B 1 63 ? 11.664 2.252 -6.383 1 97.62 63 PHE B C 1
ATOM 2347 O O . PHE B 1 63 ? 10.656 1.719 -6.852 1 97.62 63 PHE B O 1
ATOM 2354 N N . MET B 1 64 ? 11.984 2.223 -5.098 1 98.12 64 MET B N 1
ATOM 2355 C CA . MET B 1 64 ? 11.188 1.452 -4.148 1 98.12 64 MET B CA 1
ATOM 2356 C C . MET B 1 64 ? 9.781 2.033 -4.02 1 98.12 64 MET B C 1
ATOM 2358 O O . MET B 1 64 ? 8.805 1.291 -3.91 1 98.12 64 MET B O 1
ATOM 2362 N N . ARG B 1 65 ? 9.633 3.293 -4.082 1 97.19 65 ARG B N 1
ATOM 2363 C CA . ARG B 1 65 ? 8.336 3.938 -3.898 1 97.19 65 ARG B CA 1
ATOM 2364 C C . ARG B 1 65 ? 7.582 4.031 -5.219 1 97.19 65 ARG B C 1
ATOM 2366 O O . ARG B 1 65 ? 6.371 4.258 -5.23 1 97.19 65 ARG B O 1
ATOM 2373 N N . GLY B 1 66 ? 8.367 3.816 -6.348 1 97.69 66 GLY B N 1
ATOM 2374 C CA . GLY B 1 66 ? 7.766 4.02 -7.66 1 97.69 66 GLY B CA 1
ATOM 2375 C C . GLY B 1 66 ? 7.391 2.725 -8.352 1 97.69 66 GLY B C 1
ATOM 2376 O O . GLY B 1 66 ? 6.82 2.742 -9.445 1 97.69 66 GLY B O 1
ATOM 2377 N N . THR B 1 67 ? 7.629 1.623 -7.75 1 98.5 67 THR B N 1
ATOM 2378 C CA . THR B 1 67 ? 7.34 0.334 -8.367 1 98.5 67 THR B CA 1
ATOM 2379 C C . THR B 1 67 ? 6.453 -0.515 -7.461 1 98.5 67 THR B C 1
ATOM 2381 O O . THR B 1 67 ? 6.434 -0.314 -6.242 1 98.5 67 THR B O 1
ATOM 2384 N N . PRO B 1 68 ? 5.68 -1.409 -8.039 1 98.56 68 PRO B N 1
ATOM 2385 C CA . PRO B 1 68 ? 4.844 -2.289 -7.219 1 98.56 68 PRO B CA 1
ATOM 2386 C C . PRO B 1 68 ? 5.664 -3.174 -6.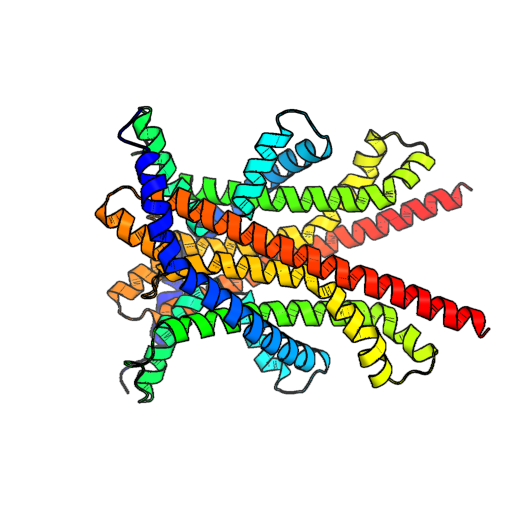285 1 98.56 68 PRO B C 1
ATOM 2388 O O . PRO B 1 68 ? 6.727 -3.67 -6.672 1 98.56 68 PRO B O 1
ATOM 2391 N N . PHE B 1 69 ? 5.141 -3.326 -5.102 1 98.5 69 PHE B N 1
ATOM 2392 C CA . PHE B 1 69 ? 5.793 -4.172 -4.105 1 98.5 69 PHE B CA 1
ATOM 2393 C C . PHE B 1 69 ? 6.004 -5.582 -4.645 1 98.5 69 PHE B C 1
ATOM 2395 O O . PHE B 1 69 ? 7.051 -6.188 -4.418 1 98.5 69 PHE B O 1
ATOM 2402 N N . LEU B 1 70 ? 5.09 -6.094 -5.414 1 98.31 70 LEU B N 1
ATOM 2403 C CA . LEU B 1 70 ? 5.184 -7.418 -6.02 1 98.31 70 LEU B CA 1
ATOM 2404 C C . LEU B 1 70 ? 6.371 -7.5 -6.973 1 98.31 70 LEU B C 1
ATOM 2406 O O . LEU B 1 70 ? 7.094 -8.5 -6.992 1 98.31 70 LEU B O 1
ATOM 2410 N N . VAL B 1 71 ? 6.551 -6.484 -7.734 1 98.38 71 VAL B N 1
ATOM 2411 C CA . VAL B 1 71 ? 7.648 -6.445 -8.695 1 98.38 71 VAL B CA 1
ATOM 2412 C C . VAL B 1 71 ? 8.984 -6.441 -7.945 1 98.38 71 VAL B C 1
ATOM 2414 O O . VAL B 1 71 ? 9.922 -7.133 -8.344 1 98.38 71 VAL B O 1
ATOM 2417 N N . GLN B 1 72 ? 9.047 -5.711 -6.891 1 98.62 72 GLN B N 1
ATOM 2418 C CA . GLN B 1 72 ? 10.234 -5.691 -6.051 1 98.62 72 GLN B CA 1
ATOM 2419 C C . GLN B 1 72 ? 10.539 -7.078 -5.488 1 98.62 72 GLN B C 1
ATOM 2421 O O . GLN B 1 72 ? 11.688 -7.52 -5.496 1 98.62 72 GLN B O 1
ATOM 2426 N N . LEU B 1 73 ? 9.477 -7.707 -5.023 1 98.44 73 LEU B N 1
ATOM 2427 C CA . LEU B 1 73 ? 9.609 -9.055 -4.477 1 98.44 73 LEU B CA 1
ATOM 2428 C C . LEU B 1 73 ? 10.18 -10.008 -5.52 1 98.44 73 LEU B C 1
ATOM 2430 O O . LEU B 1 73 ? 11.117 -10.758 -5.238 1 98.44 73 LEU B O 1
ATOM 2434 N N . PHE B 1 74 ? 9.688 -9.938 -6.734 1 97.81 74 PHE B N 1
ATOM 2435 C CA . PHE B 1 74 ? 10.133 -10.836 -7.793 1 97.81 74 PHE B CA 1
ATOM 2436 C C . PHE B 1 74 ? 11.562 -10.523 -8.203 1 97.81 74 PHE B C 1
ATOM 2438 O O . PHE B 1 74 ? 12.375 -11.43 -8.398 1 97.81 74 PHE B O 1
ATOM 2445 N N . LEU B 1 75 ? 11.875 -9.266 -8.305 1 97.44 75 LEU B N 1
ATOM 2446 C CA . LEU B 1 75 ? 13.211 -8.852 -8.727 1 97.44 75 LEU B CA 1
ATOM 2447 C C . LEU B 1 75 ? 14.266 -9.312 -7.723 1 97.44 75 LEU B C 1
ATOM 2449 O O . LEU B 1 75 ? 15.344 -9.773 -8.109 1 97.44 75 LEU B O 1
ATOM 2453 N N . ILE B 1 76 ? 13.961 -9.242 -6.488 1 97.12 76 ILE B N 1
ATOM 2454 C CA . ILE B 1 76 ? 14.961 -9.578 -5.48 1 97.12 76 ILE B CA 1
ATOM 2455 C C . ILE B 1 76 ? 14.961 -11.086 -5.238 1 97.12 76 ILE B C 1
ATOM 2457 O O . ILE B 1 76 ? 16.016 -11.719 -5.234 1 97.12 76 ILE B O 1
ATOM 2461 N N . TYR B 1 77 ? 13.82 -11.711 -5.086 1 96.62 77 TYR B N 1
ATOM 2462 C CA . TYR B 1 77 ? 13.727 -13.125 -4.758 1 96.62 77 TYR B CA 1
ATOM 2463 C C . TYR B 1 77 ? 14.242 -13.984 -5.906 1 96.62 77 TYR B C 1
ATOM 2465 O O . TYR B 1 77 ? 14.922 -14.992 -5.676 1 96.62 77 TYR B O 1
ATOM 2473 N N . PHE B 1 78 ? 13.945 -13.578 -7.121 1 93.56 78 PHE B N 1
ATOM 2474 C CA . PHE B 1 78 ? 14.352 -14.383 -8.273 1 93.56 78 PHE B CA 1
ATOM 2475 C C . PHE B 1 78 ? 15.562 -13.766 -8.953 1 93.56 78 PHE B C 1
ATOM 2477 O O . PHE B 1 78 ? 16.438 -14.477 -9.445 1 93.56 78 PHE B O 1
ATOM 2484 N N . GLY B 1 79 ? 15.633 -12.453 -9 1 92.94 79 GLY B N 1
ATOM 2485 C CA . GLY B 1 79 ? 16.656 -11.75 -9.758 1 92.94 79 GLY B CA 1
ATOM 2486 C C . GLY B 1 79 ? 18.016 -11.789 -9.094 1 92.94 79 GLY B C 1
ATOM 2487 O O . GLY B 1 79 ? 19.031 -12.016 -9.75 1 92.94 79 GLY B O 1
ATOM 2488 N N . VAL B 1 80 ? 18.062 -11.609 -7.805 1 92.75 80 VAL B N 1
ATOM 2489 C CA . VAL B 1 80 ? 19.328 -11.492 -7.098 1 92.75 80 VAL B CA 1
ATOM 2490 C C . VAL B 1 80 ? 20.078 -12.82 -7.164 1 92.75 80 VAL B C 1
ATOM 2492 O O . VAL B 1 80 ? 21.266 -12.859 -7.523 1 92.75 80 VAL B O 1
ATOM 2495 N N . PRO B 1 81 ? 19.406 -13.961 -6.871 1 91.75 81 PRO B N 1
ATOM 2496 C CA . PRO B 1 81 ? 20.109 -15.234 -7.035 1 91.75 81 PRO B CA 1
ATOM 2497 C C . PRO B 1 81 ? 20.641 -15.453 -8.453 1 91.75 81 PRO B C 1
ATOM 2499 O O . PRO B 1 81 ? 21.734 -15.984 -8.641 1 91.75 81 PRO B O 1
ATOM 2502 N N . GLU B 1 82 ? 19.812 -15.047 -9.406 1 89.25 82 GLU B N 1
ATOM 2503 C CA . GLU B 1 82 ? 20.203 -15.195 -10.805 1 89.25 82 GLU B CA 1
ATOM 2504 C C . GLU B 1 82 ? 21.453 -14.359 -11.109 1 89.25 82 GLU B C 1
ATOM 2506 O O . GLU B 1 82 ? 22.375 -14.828 -11.773 1 89.25 82 GLU B O 1
ATOM 2511 N N . ILE B 1 83 ? 21.516 -13.141 -10.641 1 89.56 83 ILE B N 1
ATOM 2512 C CA . ILE B 1 83 ? 22.641 -12.242 -10.867 1 89.56 83 ILE B CA 1
ATOM 2513 C C . ILE B 1 83 ? 23.875 -12.773 -10.141 1 89.56 83 ILE B C 1
ATOM 2515 O O . ILE B 1 83 ? 24.984 -12.789 -10.711 1 89.56 83 ILE B O 1
ATOM 2519 N N . LEU B 1 84 ? 23.656 -13.234 -8.922 1 90.19 84 LEU B N 1
ATOM 2520 C CA . LEU B 1 84 ? 24.781 -13.734 -8.125 1 90.19 84 LEU B CA 1
ATOM 2521 C C . LEU B 1 84 ? 25.359 -15.008 -8.734 1 90.19 84 LEU B C 1
ATOM 2523 O O . LEU B 1 84 ? 26.562 -15.219 -8.703 1 90.19 84 LEU B O 1
ATOM 2527 N N . SER B 1 85 ? 24.5 -15.836 -9.211 1 88.44 85 SER B N 1
ATOM 2528 C CA . SER B 1 85 ? 24.969 -17.047 -9.859 1 88.44 85 SER B CA 1
ATOM 2529 C C . SER B 1 85 ? 25.859 -16.734 -11.055 1 88.44 85 SER B C 1
ATOM 2531 O O . SER B 1 85 ? 26.828 -17.453 -11.32 1 88.44 85 SER B O 1
ATOM 2533 N N . HIS B 1 86 ? 25.578 -15.711 -11.68 1 85.81 86 HIS B N 1
ATOM 2534 C CA . HIS B 1 86 ? 26.328 -15.312 -12.852 1 85.81 86 HIS B CA 1
ATOM 2535 C C . HIS B 1 86 ? 27.719 -14.797 -12.469 1 85.81 86 HIS B C 1
ATOM 2537 O O . HIS B 1 86 ? 28.656 -14.875 -13.266 1 85.81 86 HIS B O 1
ATOM 2543 N N . VAL B 1 87 ? 27.812 -14.312 -11.289 1 88 87 VAL B N 1
ATOM 2544 C CA . VAL B 1 87 ? 29.125 -13.805 -10.867 1 88 87 VAL B CA 1
ATOM 2545 C C . VAL B 1 87 ? 29.828 -14.867 -10.023 1 88 87 VAL B C 1
ATOM 2547 O O . VAL B 1 87 ? 30.828 -14.562 -9.352 1 88 87 VAL B O 1
ATOM 2550 N N . GLY B 1 88 ? 29.25 -16.047 -10 1 89.31 88 GLY B N 1
ATOM 2551 C CA . GLY B 1 88 ? 29.938 -17.188 -9.406 1 89.31 88 GLY B CA 1
ATOM 2552 C C . GLY B 1 88 ? 29.562 -17.422 -7.953 1 89.31 88 GLY B C 1
ATOM 2553 O O . GLY B 1 88 ? 30.203 -18.219 -7.258 1 89.31 88 GLY B O 1
ATOM 2554 N N . ILE B 1 89 ? 28.562 -16.703 -7.492 1 90.62 89 ILE B N 1
ATOM 2555 C CA . ILE B 1 89 ? 28.125 -16.859 -6.109 1 90.62 89 ILE B CA 1
ATOM 2556 C C . ILE B 1 89 ? 26.859 -17.719 -6.059 1 90.62 89 ILE B C 1
ATOM 2558 O O . ILE B 1 89 ? 25.828 -17.344 -6.613 1 90.62 89 ILE B O 1
ATOM 2562 N N . SER B 1 90 ? 27.047 -18.844 -5.441 1 89.75 90 SER B N 1
ATOM 2563 C CA . SER B 1 90 ? 25.906 -19.75 -5.344 1 89.75 90 SER B CA 1
ATOM 2564 C C . SER B 1 90 ? 24.984 -19.344 -4.195 1 89.75 90 SER B C 1
ATOM 2566 O O . SER B 1 90 ? 25.453 -19.031 -3.102 1 89.75 90 SER B O 1
ATOM 2568 N N . THR B 1 91 ? 23.625 -19.312 -4.527 1 88.75 91 THR B N 1
ATOM 2569 C CA . THR B 1 91 ? 22.656 -18.984 -3.5 1 88.75 91 THR B CA 1
ATOM 2570 C C . THR B 1 91 ? 21.781 -20.203 -3.178 1 88.75 91 THR B C 1
ATOM 2572 O O . THR B 1 91 ? 20.703 -20.062 -2.6 1 88.75 91 THR B O 1
ATOM 2575 N N . LYS B 1 92 ? 22.281 -21.328 -3.51 1 88.31 92 LYS B N 1
ATOM 2576 C CA . LYS B 1 92 ? 21.516 -22.547 -3.328 1 88.31 92 LYS B CA 1
ATOM 2577 C C . LYS B 1 92 ? 21.25 -22.828 -1.851 1 88.31 92 LYS B C 1
ATOM 2579 O O . LYS B 1 92 ? 20.188 -23.344 -1.486 1 88.31 92 LYS B O 1
ATOM 2584 N N . ASN B 1 93 ? 22.141 -22.406 -1.063 1 91.5 93 ASN B N 1
ATOM 2585 C CA . ASN B 1 93 ? 22.016 -22.688 0.361 1 91.5 93 ASN B CA 1
ATOM 2586 C C . ASN B 1 93 ? 21.438 -21.5 1.125 1 91.5 93 ASN B C 1
ATOM 2588 O O . ASN B 1 93 ? 21.312 -21.547 2.35 1 91.5 93 ASN B O 1
ATOM 2592 N N . VAL B 1 94 ? 21.141 -20.469 0.411 1 92.88 94 VAL B N 1
ATOM 2593 C CA . VAL B 1 94 ? 20.547 -19.297 1.057 1 92.88 94 VAL B CA 1
ATOM 2594 C C . VAL B 1 94 ? 19.047 -19.484 1.197 1 92.88 94 VAL B C 1
ATOM 2596 O O . VAL B 1 94 ? 18.344 -19.703 0.206 1 92.88 94 VAL B O 1
ATOM 2599 N N . PRO B 1 95 ? 18.578 -19.5 2.455 1 95.69 95 PRO B N 1
ATOM 2600 C CA . PRO B 1 95 ? 17.141 -19.641 2.648 1 95.69 95 PRO B CA 1
ATOM 2601 C C . PRO B 1 95 ? 16.344 -18.547 1.941 1 95.69 95 PRO B C 1
ATOM 2603 O O . PRO B 1 95 ? 16.75 -17.375 1.931 1 95.69 95 PRO B O 1
ATOM 2606 N N . GLY B 1 96 ? 15.195 -18.891 1.312 1 96.38 96 GLY B N 1
ATOM 2607 C CA . GLY B 1 96 ? 14.336 -17.953 0.624 1 96.38 96 GLY B CA 1
ATOM 2608 C C . GLY B 1 96 ? 13.891 -16.797 1.507 1 96.38 96 GLY B C 1
ATOM 2609 O O . GLY B 1 96 ? 13.711 -15.672 1.03 1 96.38 96 GLY B O 1
ATOM 2610 N N . LEU B 1 97 ? 13.797 -17.094 2.795 1 97.38 97 LEU B N 1
ATOM 2611 C CA . LEU B 1 97 ? 13.344 -16.109 3.768 1 97.38 97 LEU B CA 1
ATOM 2612 C C . LEU B 1 97 ? 14.297 -14.914 3.812 1 97.38 97 LEU B C 1
ATOM 2614 O O . LEU B 1 97 ? 13.867 -13.773 4.031 1 97.38 97 LEU B O 1
ATOM 2618 N N . LEU B 1 98 ? 15.547 -15.133 3.551 1 97.56 98 LEU B N 1
ATOM 2619 C CA . LEU B 1 98 ? 16.516 -14.039 3.576 1 97.56 98 LEU B CA 1
ATOM 2620 C C . LEU B 1 98 ? 16.234 -13.039 2.459 1 97.56 98 LEU B C 1
ATOM 2622 O O . LEU B 1 98 ? 16.328 -11.828 2.668 1 97.56 98 LEU B O 1
ATOM 2626 N N . PHE B 1 99 ? 15.914 -13.539 1.256 1 97.88 99 PHE B N 1
ATOM 2627 C CA . PHE B 1 99 ? 15.602 -12.656 0.14 1 97.88 99 PHE B CA 1
ATOM 2628 C C . PHE B 1 99 ? 14.328 -11.859 0.421 1 97.88 99 PHE B C 1
ATOM 2630 O O . PHE B 1 99 ? 14.227 -10.688 0.058 1 97.88 99 PHE B O 1
ATOM 2637 N N . VAL B 1 100 ? 13.352 -12.523 1.11 1 98.62 100 VAL B N 1
ATOM 2638 C CA . VAL B 1 100 ? 12.117 -11.859 1.512 1 98.62 100 VAL B CA 1
ATOM 2639 C C . VAL B 1 100 ? 12.422 -10.75 2.514 1 98.62 100 VAL B C 1
ATOM 2641 O O . VAL B 1 100 ? 11.945 -9.625 2.369 1 98.62 100 VAL B O 1
ATOM 2644 N N . LEU B 1 101 ? 13.266 -11.031 3.469 1 98.69 101 LEU B N 1
ATOM 2645 C CA . LEU B 1 101 ? 13.641 -10.047 4.48 1 98.69 101 LEU B CA 1
ATOM 2646 C C . LEU B 1 101 ? 14.352 -8.852 3.842 1 98.69 101 LEU B C 1
ATOM 2648 O O . LEU B 1 101 ? 14.117 -7.707 4.23 1 98.69 101 LEU B O 1
ATOM 2652 N N . VAL B 1 102 ? 15.133 -9.133 2.865 1 98.44 102 VAL B N 1
ATOM 2653 C CA . VAL B 1 102 ? 15.875 -8.07 2.193 1 98.44 102 VAL B CA 1
ATOM 2654 C C . VAL B 1 102 ? 14.914 -7.137 1.468 1 98.44 102 VAL B C 1
ATOM 2656 O O . VAL B 1 102 ? 14.984 -5.914 1.622 1 98.44 102 VAL B O 1
ATOM 2659 N N . VAL B 1 103 ? 14.023 -7.68 0.69 1 98.62 103 VAL B N 1
ATOM 2660 C CA . VAL B 1 103 ? 13.125 -6.84 -0.104 1 98.62 103 VAL B CA 1
ATOM 2661 C C . VAL B 1 103 ? 12.211 -6.043 0.819 1 98.62 103 VAL B C 1
ATOM 2663 O O . VAL B 1 103 ? 11.969 -4.855 0.591 1 98.62 103 VAL B O 1
ATOM 2666 N N . PHE B 1 104 ? 11.703 -6.641 1.911 1 98.88 104 PHE B N 1
ATOM 2667 C CA . PHE B 1 104 ? 10.812 -5.949 2.844 1 98.88 104 PHE B CA 1
ATOM 2668 C C . PHE B 1 104 ? 11.57 -4.859 3.598 1 98.88 104 PHE B C 1
ATOM 2670 O O . PHE B 1 104 ? 11.031 -3.775 3.828 1 98.88 104 PHE B O 1
ATOM 2677 N N . THR B 1 105 ? 12.812 -5.137 3.957 1 98.88 105 THR B N 1
ATOM 2678 C CA . THR B 1 105 ? 13.648 -4.152 4.637 1 98.88 105 THR B CA 1
ATOM 2679 C C . THR B 1 105 ? 13.922 -2.955 3.734 1 98.88 105 THR B C 1
ATOM 2681 O O . THR B 1 105 ? 13.773 -1.806 4.156 1 98.88 105 THR B O 1
ATOM 2684 N N . LEU B 1 106 ? 14.273 -3.225 2.518 1 98.75 106 LEU B N 1
ATOM 2685 C CA . LEU B 1 106 ? 14.547 -2.158 1.56 1 98.75 106 LEU B CA 1
ATOM 2686 C C . LEU B 1 106 ? 13.289 -1.358 1.263 1 98.75 106 LEU B C 1
ATOM 2688 O O . LEU B 1 106 ? 13.344 -0.135 1.117 1 98.75 106 LEU B O 1
ATOM 2692 N N . HIS B 1 107 ? 12.172 -2.08 1.206 1 98.75 107 HIS B N 1
ATOM 2693 C CA . HIS B 1 107 ? 10.891 -1.439 0.923 1 98.75 107 HIS B CA 1
ATOM 2694 C C . HIS B 1 107 ? 10.5 -0.467 2.033 1 98.75 107 HIS B C 1
ATOM 2696 O O . HIS B 1 107 ? 10.305 0.724 1.779 1 98.75 107 HIS B O 1
ATOM 2702 N N . ILE B 1 108 ? 10.422 -0.945 3.24 1 98.69 108 ILE B N 1
ATOM 2703 C CA . ILE B 1 108 ? 10.008 -0.089 4.348 1 98.69 108 ILE B CA 1
ATOM 2704 C C . ILE B 1 108 ? 11.086 0.96 4.617 1 98.69 108 ILE B C 1
ATOM 2706 O O . ILE B 1 108 ? 10.781 2.07 5.059 1 98.69 108 ILE B O 1
ATOM 2710 N N . GLY B 1 109 ? 12.383 0.623 4.332 1 98.75 109 GLY B N 1
ATOM 2711 C CA . GLY B 1 109 ? 13.453 1.595 4.477 1 98.75 109 GLY B CA 1
ATOM 2712 C C . GLY B 1 109 ? 13.266 2.826 3.611 1 98.75 109 GLY B C 1
ATOM 2713 O O . GLY B 1 109 ? 13.453 3.953 4.074 1 98.75 109 GLY B O 1
ATOM 2714 N N . ALA B 1 110 ? 12.922 2.607 2.4 1 98.69 110 ALA B N 1
ATOM 2715 C CA . ALA B 1 110 ? 12.703 3.713 1.47 1 98.69 110 ALA B CA 1
ATOM 2716 C C . ALA B 1 110 ? 11.523 4.578 1.91 1 98.69 110 ALA B C 1
ATOM 2718 O O . ALA B 1 110 ? 11.625 5.809 1.938 1 98.69 110 ALA B O 1
ATOM 2719 N N . TYR B 1 111 ? 10.461 3.953 2.285 1 98.31 111 TYR B N 1
ATOM 2720 C CA . TYR B 1 111 ? 9.281 4.691 2.729 1 98.31 111 TYR B CA 1
ATOM 2721 C C . TYR B 1 111 ? 9.57 5.449 4.02 1 98.31 111 TYR B C 1
ATOM 2723 O O . TYR B 1 111 ? 9.195 6.613 4.16 1 98.31 111 TYR B O 1
ATOM 2731 N N . SER B 1 112 ? 10.25 4.805 4.898 1 98.56 112 SER B N 1
ATOM 2732 C CA . SER B 1 112 ? 10.594 5.438 6.168 1 98.56 112 SER B CA 1
ATOM 2733 C C . SER B 1 112 ? 11.516 6.633 5.957 1 98.56 112 SER B C 1
ATOM 2735 O O . SER B 1 112 ? 11.375 7.656 6.633 1 98.56 112 SER B O 1
ATOM 2737 N N . SER B 1 113 ? 12.438 6.469 5.07 1 98.06 113 SER B N 1
ATOM 2738 C CA . SER B 1 113 ? 13.359 7.566 4.801 1 98.06 113 SER B CA 1
ATOM 2739 C C . SER B 1 113 ? 12.617 8.812 4.328 1 98.06 113 SER B C 1
ATOM 2741 O O . SER B 1 113 ? 12.938 9.93 4.746 1 98.06 113 SER B O 1
ATOM 2743 N N . GLU B 1 114 ? 11.68 8.625 3.492 1 97.25 114 GLU B N 1
ATOM 2744 C CA . GLU B 1 114 ? 10.914 9.75 2.965 1 97.25 114 GLU B CA 1
ATOM 2745 C C . GLU B 1 114 ? 10.039 10.375 4.047 1 97.25 114 GLU B C 1
ATOM 2747 O O . GLU B 1 114 ? 9.891 11.602 4.102 1 97.25 114 GLU B O 1
ATOM 2752 N N . ILE B 1 115 ? 9.43 9.562 4.879 1 97.31 115 ILE B N 1
ATOM 2753 C CA . ILE B 1 115 ? 8.594 10.039 5.98 1 97.31 115 ILE B CA 1
ATOM 2754 C C . ILE B 1 115 ? 9.438 10.859 6.953 1 97.31 115 ILE B C 1
ATOM 2756 O O . ILE B 1 115 ? 9.047 11.961 7.344 1 97.31 115 ILE B O 1
ATOM 2760 N N . LEU B 1 116 ? 10.578 10.344 7.234 1 97.38 116 LEU B N 1
ATOM 2761 C CA . LEU B 1 116 ? 11.469 11.008 8.18 1 97.38 116 LEU B CA 1
ATOM 2762 C C . LEU B 1 116 ? 12.031 12.305 7.59 1 97.38 116 LEU B C 1
ATOM 2764 O O . LEU B 1 116 ? 12.055 13.336 8.258 1 97.38 116 LEU B O 1
ATOM 2768 N N . ARG B 1 117 ? 12.453 12.227 6.379 1 95.44 117 ARG B N 1
ATOM 2769 C CA . ARG B 1 117 ? 12.961 13.422 5.707 1 95.44 117 ARG B CA 1
ATOM 2770 C C . ARG B 1 117 ? 11.898 14.516 5.648 1 95.44 117 ARG B C 1
ATOM 2772 O O . ARG B 1 117 ? 12.18 15.672 5.965 1 95.44 117 ARG B O 1
ATOM 2779 N N . SER B 1 118 ? 10.727 14.117 5.25 1 95.12 118 SER B N 1
ATOM 2780 C CA . SER B 1 118 ? 9.633 15.078 5.148 1 95.12 118 SER B CA 1
ATOM 2781 C C . SER B 1 118 ? 9.289 15.672 6.508 1 95.12 118 SER B C 1
ATOM 2783 O O . SER B 1 118 ? 9 16.875 6.617 1 95.12 118 SER B O 1
ATOM 2785 N N . SER B 1 119 ? 9.281 14.883 7.512 1 95.25 119 SER B N 1
ATOM 2786 C CA . SER B 1 119 ? 9.008 15.344 8.867 1 95.25 119 SER B CA 1
ATOM 2787 C C . SER B 1 119 ? 10.07 16.328 9.344 1 95.25 119 SER B C 1
ATOM 2789 O O . SER B 1 119 ? 9.75 17.359 9.953 1 95.25 119 SER B O 1
ATOM 2791 N N . ILE B 1 120 ? 11.289 16.078 9.07 1 94.06 120 ILE B N 1
ATOM 2792 C CA . ILE B 1 120 ? 12.391 16.938 9.461 1 94.06 120 ILE B CA 1
ATOM 2793 C C . ILE B 1 120 ? 12.281 18.281 8.75 1 94.06 120 ILE B C 1
ATOM 2795 O O . ILE B 1 120 ? 12.406 19.344 9.375 1 94.06 120 ILE B O 1
ATOM 2799 N N . LEU B 1 121 ? 12.008 18.266 7.492 1 93 121 LEU B N 1
ATOM 2800 C CA . LEU B 1 121 ? 11.914 19.484 6.699 1 93 121 LEU B CA 1
ATOM 2801 C C . LEU B 1 121 ? 10.734 20.328 7.145 1 93 121 LEU B C 1
ATOM 2803 O O . LEU B 1 121 ? 10.82 21.562 7.18 1 93 121 LEU B O 1
ATOM 2807 N N . THR B 1 122 ? 9.672 19.688 7.457 1 90.94 122 THR B N 1
ATOM 2808 C CA . THR B 1 122 ? 8.484 20.391 7.918 1 90.94 122 THR B CA 1
ATOM 2809 C C . THR B 1 122 ? 8.758 21.125 9.227 1 90.94 122 THR B C 1
ATOM 2811 O O . THR B 1 122 ? 8.43 22.297 9.367 1 90.94 122 THR B O 1
ATOM 2814 N N . VAL B 1 123 ? 9.406 20.5 10.125 1 90 123 VAL B N 1
ATOM 2815 C CA . VAL B 1 123 ? 9.688 21.078 11.43 1 90 123 VAL B CA 1
ATOM 2816 C C . VAL B 1 123 ? 10.766 22.156 11.289 1 90 123 VAL B C 1
ATOM 2818 O O . VAL B 1 123 ? 10.68 23.219 11.922 1 90 123 VAL B O 1
ATOM 2821 N N . SER B 1 124 ? 11.742 21.906 10.5 1 88.44 124 SER B N 1
ATOM 2822 C CA . SER B 1 124 ? 12.844 22.859 10.32 1 88.44 124 SER B CA 1
ATOM 2823 C C . SER B 1 124 ? 12.352 24.172 9.742 1 88.44 124 SER B C 1
ATOM 2825 O O . SER B 1 124 ? 12.844 25.25 10.117 1 88.44 124 SER B O 1
ATOM 2827 N N . GLN B 1 125 ? 11.562 24.156 8.836 1 85.25 125 GLN B N 1
ATOM 2828 C CA . GLN B 1 125 ? 11.016 25.359 8.219 1 85.25 125 GLN B CA 1
ATOM 2829 C C . GLN B 1 125 ? 10.273 26.219 9.242 1 85.25 125 GLN B C 1
ATOM 2831 O O . GLN B 1 125 ? 10.266 27.438 9.141 1 85.25 125 GLN B O 1
ATOM 2836 N N . GLY B 1 126 ? 9.766 25.562 10.195 1 81 126 GLY B N 1
ATOM 2837 C CA . GLY B 1 126 ? 8.961 26.266 11.172 1 81 126 GLY B CA 1
ATOM 2838 C C . GLY B 1 126 ? 9.75 26.703 12.398 1 81 126 GLY B C 1
ATOM 2839 O O . GLY B 1 126 ? 9.406 27.703 13.039 1 81 126 GLY B O 1
ATOM 2840 N N . GLU B 1 127 ? 10.805 25.984 12.672 1 83.12 127 GLU B N 1
ATOM 2841 C CA . GLU B 1 127 ? 11.383 26.156 14 1 83.12 127 GLU B CA 1
ATOM 2842 C C . GLU B 1 127 ? 12.828 26.641 13.906 1 83.12 127 GLU B C 1
ATOM 2844 O O . GLU B 1 127 ? 13.375 27.156 14.891 1 83.12 127 GLU B O 1
ATOM 2849 N N . LYS B 1 128 ? 13.477 26.562 12.781 1 81.75 128 LYS B N 1
ATOM 2850 C CA . LYS B 1 128 ? 14.914 26.812 12.664 1 81.75 128 LYS B CA 1
ATOM 2851 C C . LYS B 1 128 ? 15.25 28.266 12.984 1 81.75 128 LYS B C 1
ATOM 2853 O O . LYS B 1 128 ? 16.172 28.547 13.742 1 81.75 128 LYS B O 1
ATOM 2858 N N . GLU B 1 129 ? 14.461 29.141 12.461 1 84.69 129 GLU B N 1
ATOM 2859 C CA . GLU B 1 129 ? 14.711 30.562 12.695 1 84.69 129 GLU B CA 1
ATOM 2860 C C . GLU B 1 129 ? 14.484 30.922 14.156 1 84.69 129 GLU B C 1
ATOM 2862 O O . GLU B 1 129 ? 15.258 31.688 14.734 1 84.69 129 GLU B O 1
ATOM 2867 N N . ALA B 1 130 ? 13.461 30.344 14.656 1 85.5 130 ALA B N 1
ATOM 2868 C CA . ALA B 1 130 ? 13.148 30.594 16.062 1 85.5 130 ALA B CA 1
ATOM 2869 C C . ALA B 1 130 ? 14.273 30.078 16.969 1 85.5 130 ALA B C 1
ATOM 2871 O O . ALA B 1 130 ? 14.664 30.75 17.906 1 85.5 130 ALA B O 1
ATOM 2872 N N . ALA B 1 131 ? 14.805 28.984 16.656 1 85.44 131 ALA B N 1
ATOM 2873 C CA . ALA B 1 131 ? 15.875 28.391 17.453 1 85.44 131 ALA B CA 1
ATOM 2874 C C . ALA B 1 131 ? 17.172 29.188 17.344 1 85.44 131 ALA B C 1
ATOM 2876 O O . ALA B 1 131 ? 17.875 29.391 18.328 1 85.44 131 ALA B O 1
ATOM 2877 N N . MET B 1 132 ? 17.391 29.703 16.203 1 83.12 132 MET B N 1
ATOM 2878 C CA . MET B 1 132 ? 18.609 30.484 15.977 1 83.12 132 MET B CA 1
ATOM 2879 C C . MET B 1 132 ? 18.5 31.844 16.656 1 83.12 132 MET B C 1
ATOM 2881 O O . MET B 1 132 ? 19.5 32.375 17.125 1 83.12 132 MET B O 1
ATOM 2885 N N . SER B 1 133 ? 17.391 32.281 16.672 1 88.44 133 SER B N 1
ATOM 2886 C CA . SER B 1 133 ? 17.172 33.562 17.344 1 88.44 133 SER B CA 1
ATOM 2887 C C . SER B 1 133 ? 17.422 33.438 18.844 1 88.44 133 SER B C 1
ATOM 2889 O O . SER B 1 133 ? 17.734 34.438 19.516 1 88.44 133 SER B O 1
ATOM 2891 N N . LEU B 1 134 ? 17.266 32.312 19.375 1 89 134 LEU B N 1
ATOM 2892 C CA . LEU B 1 134 ? 17.5 32.062 20.781 1 89 134 LEU B CA 1
ATOM 2893 C C . LEU B 1 134 ? 18.969 31.781 21.047 1 89 134 LEU B C 1
ATOM 2895 O O . LEU B 1 134 ? 19.359 31.438 22.172 1 89 134 LEU B O 1
ATOM 2899 N N . GLY B 1 135 ? 19.781 31.859 19.953 1 88.88 135 GLY B N 1
ATOM 2900 C CA . GLY B 1 135 ? 21.219 31.719 20.109 1 88.88 135 GLY B CA 1
ATOM 2901 C C . GLY B 1 135 ? 21.703 30.297 19.953 1 88.88 135 GLY B C 1
ATOM 2902 O O . GLY B 1 135 ? 22.859 29.984 20.25 1 88.88 135 GLY B O 1
ATOM 2903 N N . MET B 1 136 ? 20.906 29.438 19.531 1 89 136 MET B N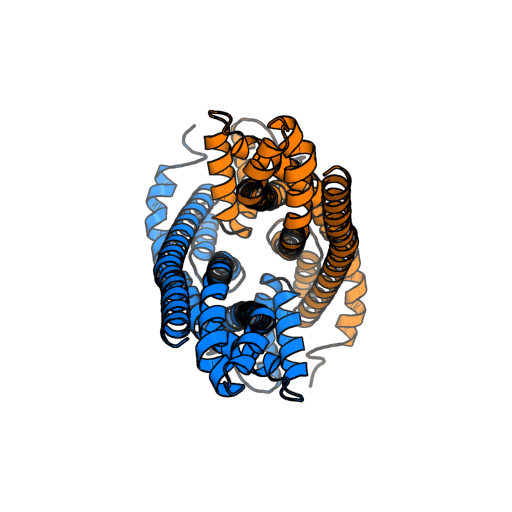 1
ATOM 2904 C CA . MET B 1 136 ? 21.297 28.047 19.375 1 89 136 MET B CA 1
ATOM 2905 C C . MET B 1 136 ? 22.109 27.859 18.094 1 89 136 MET B C 1
ATOM 2907 O O . MET B 1 136 ? 21.844 28.516 17.078 1 89 136 MET B O 1
ATOM 2911 N N . THR B 1 137 ? 23.047 26.906 18.234 1 91.19 137 THR B N 1
ATOM 2912 C CA . THR B 1 137 ? 23.75 26.5 17.016 1 91.19 137 THR B CA 1
ATOM 2913 C C . THR B 1 137 ? 22.875 25.562 16.188 1 91.19 137 THR B C 1
ATOM 2915 O O . THR B 1 137 ? 21.844 25.062 16.672 1 91.19 137 THR B O 1
ATOM 2918 N N . SER B 1 138 ? 23.266 25.344 14.922 1 86.5 138 SER B N 1
ATOM 2919 C CA . SER B 1 138 ? 22.531 24.438 14.055 1 86.5 138 SER B CA 1
ATOM 2920 C C . SER B 1 138 ? 22.453 23.047 14.664 1 86.5 138 SER B C 1
ATOM 2922 O O . SER B 1 138 ? 21.391 22.422 14.656 1 86.5 138 SER B O 1
ATOM 2924 N N . PHE B 1 139 ? 23.516 22.656 15.188 1 89.19 139 PHE B N 1
ATOM 2925 C CA . PHE B 1 139 ? 23.562 21.328 15.781 1 89.19 139 PHE B CA 1
ATOM 2926 C C . PHE B 1 139 ? 22.656 21.234 17 1 89.19 139 PHE B C 1
ATOM 2928 O O . PHE B 1 139 ? 21.938 20.25 17.188 1 89.19 139 PHE B O 1
ATOM 2935 N N . GLN B 1 140 ? 22.656 22.266 17.781 1 90.19 140 GLN B N 1
ATOM 2936 C CA . GLN B 1 140 ? 21.797 22.328 18.953 1 90.19 140 GLN B CA 1
ATOM 2937 C C . GLN B 1 140 ? 20.328 22.359 18.562 1 90.19 140 GLN B C 1
ATOM 2939 O O . GLN B 1 140 ? 19.5 21.688 19.188 1 90.19 140 GLN B O 1
ATOM 2944 N N . SER B 1 141 ? 20.078 23.109 17.516 1 89.56 141 SER B N 1
ATOM 2945 C CA . SER B 1 141 ? 18.703 23.234 17.047 1 89.56 141 SER B CA 1
ATOM 2946 C C . SER B 1 141 ? 18.156 21.906 16.547 1 89.56 141 SER B C 1
ATOM 2948 O O . SER B 1 141 ? 17.031 21.531 16.875 1 89.56 141 SER B O 1
ATOM 2950 N N . TYR B 1 142 ? 18.984 21.156 15.859 1 89.06 142 TYR B N 1
ATOM 2951 C CA . TYR B 1 142 ? 18.562 19.875 15.312 1 89.06 142 TYR B CA 1
ATOM 2952 C C . TYR B 1 142 ? 18.422 18.828 16.406 1 89.06 142 TYR B C 1
ATOM 2954 O O . TYR B 1 142 ? 17.422 18.109 16.469 1 89.06 142 TYR B O 1
ATOM 2962 N N . ARG B 1 143 ? 19.328 18.75 17.25 1 90.31 143 ARG B N 1
ATOM 2963 C CA . ARG B 1 143 ? 19.359 17.703 18.266 1 90.31 143 ARG B CA 1
ATOM 2964 C C . ARG B 1 143 ? 18.281 17.938 19.312 1 90.31 143 ARG B C 1
ATOM 2966 O O . ARG B 1 143 ? 17.625 17 19.766 1 90.31 143 ARG B O 1
ATOM 2973 N N . ARG B 1 144 ? 18 19.188 19.656 1 88.75 144 ARG B N 1
ATOM 2974 C CA . ARG B 1 144 ? 17.172 19.5 20.812 1 88.75 144 ARG B CA 1
ATOM 2975 C C . ARG B 1 144 ? 15.734 19.812 20.391 1 88.75 144 ARG B C 1
ATOM 2977 O O . ARG B 1 144 ? 14.805 19.609 21.172 1 88.75 144 ARG B O 1
ATOM 2984 N N . ILE B 1 145 ? 15.562 20.312 19.188 1 89.12 145 ILE B N 1
ATOM 2985 C CA . ILE B 1 145 ? 14.234 20.812 18.844 1 89.12 145 ILE B CA 1
ATOM 2986 C C . ILE B 1 145 ? 13.711 20.078 17.609 1 89.12 145 ILE B C 1
ATOM 2988 O O . ILE B 1 145 ? 12.695 19.375 17.672 1 89.12 145 ILE B O 1
ATOM 2992 N N . ILE B 1 146 ? 14.484 20.094 16.578 1 90 146 ILE B N 1
ATOM 2993 C CA . ILE B 1 146 ? 13.969 19.688 15.266 1 90 146 ILE B CA 1
ATOM 2994 C C . ILE B 1 146 ? 13.805 18.172 15.227 1 90 146 ILE B C 1
ATOM 2996 O O . ILE B 1 146 ? 12.719 17.672 14.922 1 90 146 ILE B O 1
ATOM 3000 N N . LEU B 1 147 ? 14.812 17.438 15.641 1 91.94 147 LEU B N 1
ATOM 3001 C CA . LEU B 1 147 ? 14.797 15.977 15.492 1 91.94 147 LEU B CA 1
ATOM 3002 C C . LEU B 1 147 ? 13.758 15.352 16.406 1 91.94 147 LEU B C 1
ATOM 3004 O O . LEU B 1 147 ? 12.984 14.492 15.977 1 91.94 147 LEU B O 1
ATOM 3008 N N . PRO B 1 148 ? 13.695 15.758 17.672 1 90.62 148 PRO B N 1
ATOM 3009 C CA . PRO B 1 148 ? 12.672 15.188 18.547 1 90.62 148 PRO B CA 1
ATOM 3010 C C . PRO B 1 148 ? 11.25 15.453 18.047 1 90.62 148 PRO B C 1
ATOM 3012 O O . PRO B 1 148 ? 10.406 14.562 18.062 1 90.62 148 PRO B O 1
ATOM 3015 N N . GLN B 1 149 ? 11.023 16.625 17.562 1 91.12 149 GLN B N 1
ATOM 3016 C CA . GLN B 1 149 ? 9.703 16.984 17.047 1 91.12 149 GLN B CA 1
ATOM 3017 C C . GLN B 1 149 ? 9.398 16.25 15.75 1 91.12 149 GLN B C 1
ATOM 3019 O O . GLN B 1 149 ? 8.266 15.797 15.539 1 91.12 149 GLN B O 1
ATOM 3024 N N . ALA B 1 150 ? 10.398 16.156 14.93 1 93.38 150 ALA B N 1
ATOM 3025 C CA . ALA B 1 150 ? 10.234 15.461 13.656 1 93.38 150 ALA B CA 1
ATOM 3026 C C . ALA B 1 150 ? 9.906 13.984 13.875 1 93.38 150 ALA B C 1
ATOM 3028 O O . ALA B 1 150 ? 9.086 13.406 13.156 1 93.38 150 ALA B O 1
ATOM 3029 N N . PHE B 1 151 ? 10.523 13.391 14.867 1 92.69 151 PHE B N 1
ATOM 3030 C CA . PHE B 1 151 ? 10.289 11.984 15.164 1 92.69 151 PHE B CA 1
ATOM 3031 C C . PHE B 1 151 ? 8.859 11.766 15.641 1 92.69 151 PHE B C 1
ATOM 3033 O O . PHE B 1 151 ? 8.219 10.789 15.25 1 92.69 151 PHE B O 1
ATOM 3040 N N . THR B 1 152 ? 8.406 12.656 16.5 1 92.75 152 THR B N 1
ATOM 3041 C CA . THR B 1 152 ? 7.039 12.562 17 1 92.75 152 THR B CA 1
ATOM 3042 C C . THR B 1 152 ? 6.035 12.711 15.859 1 92.75 152 THR B C 1
ATOM 3044 O O . THR B 1 152 ? 5.055 11.961 15.797 1 92.75 152 THR B O 1
ATOM 3047 N N . MET B 1 153 ? 6.355 13.594 14.984 1 93.25 153 MET B N 1
ATOM 3048 C CA . MET B 1 153 ? 5.48 13.844 13.844 1 93.25 153 MET B CA 1
ATOM 3049 C C . MET B 1 153 ? 5.477 12.664 12.891 1 93.25 153 MET B C 1
ATOM 3051 O O . MET B 1 153 ? 4.48 12.414 12.203 1 93.25 153 MET B O 1
ATOM 3055 N N . ALA B 1 154 ? 6.516 11.883 12.859 1 96.44 154 ALA B N 1
ATOM 3056 C CA . ALA B 1 154 ? 6.691 10.797 11.898 1 96.44 154 ALA B CA 1
ATOM 3057 C C . ALA B 1 154 ? 6.008 9.516 12.383 1 96.44 154 ALA B C 1
ATOM 3059 O O . ALA B 1 154 ? 5.797 8.586 11.602 1 96.44 154 ALA B O 1
ATOM 3060 N N . ILE B 1 155 ? 5.633 9.453 13.617 1 96.19 155 ILE B N 1
ATOM 3061 C CA . ILE B 1 155 ? 5.164 8.219 14.234 1 96.19 155 ILE B CA 1
ATOM 3062 C C . ILE B 1 155 ? 3.92 7.719 13.5 1 96.19 155 ILE B C 1
ATOM 3064 O O . ILE B 1 155 ? 3.879 6.574 13.047 1 96.19 155 ILE B O 1
ATOM 3068 N N . PRO B 1 156 ? 2.914 8.562 13.281 1 95.12 156 PRO B N 1
ATOM 3069 C CA . PRO B 1 156 ? 1.689 8.055 12.656 1 95.12 156 PRO B CA 1
ATOM 3070 C C . PRO B 1 156 ? 1.926 7.523 11.242 1 95.12 156 PRO B C 1
ATOM 3072 O O . PRO B 1 156 ? 1.558 6.387 10.938 1 95.12 156 PRO B O 1
ATOM 3075 N N . PRO B 1 157 ? 2.637 8.305 10.398 1 96.44 157 PRO B N 1
ATOM 3076 C CA . PRO B 1 157 ? 2.844 7.77 9.055 1 96.44 157 PRO B CA 1
ATOM 3077 C C . PRO B 1 157 ? 3.777 6.562 9.031 1 96.44 157 PRO B C 1
ATOM 3079 O O . PRO B 1 157 ? 3.66 5.699 8.156 1 96.44 157 PRO B O 1
ATOM 3082 N N . LEU B 1 158 ? 4.676 6.445 9.961 1 97.88 158 LEU B N 1
ATOM 3083 C CA . LEU B 1 158 ? 5.531 5.266 10.047 1 97.88 158 LEU B CA 1
ATOM 3084 C C . LEU B 1 158 ? 4.711 4.031 10.406 1 97.88 158 LEU B C 1
ATOM 3086 O O . LEU B 1 158 ? 4.918 2.959 9.828 1 97.88 158 LEU B O 1
ATOM 3090 N N . ILE B 1 159 ? 3.799 4.219 11.359 1 97.69 159 ILE B N 1
ATOM 3091 C CA . ILE B 1 159 ? 2.932 3.115 11.75 1 97.69 159 ILE B CA 1
ATOM 3092 C C . ILE B 1 159 ? 2.102 2.658 10.547 1 97.69 159 ILE B C 1
ATOM 3094 O O . ILE B 1 159 ? 1.954 1.457 10.312 1 97.69 159 ILE B O 1
ATOM 3098 N N . ASN B 1 160 ? 1.627 3.586 9.797 1 96.69 160 ASN B N 1
ATOM 3099 C CA . ASN B 1 160 ? 0.861 3.252 8.602 1 96.69 160 ASN B CA 1
ATOM 3100 C C . ASN B 1 160 ? 1.711 2.49 7.59 1 96.69 160 ASN B C 1
ATOM 3102 O O . ASN B 1 160 ? 1.218 1.581 6.918 1 96.69 160 ASN B O 1
ATOM 3106 N N . SER B 1 161 ? 2.945 2.92 7.488 1 97.94 161 SER B N 1
ATOM 3107 C CA . SER B 1 161 ? 3.855 2.229 6.578 1 97.94 161 SER B CA 1
ATOM 3108 C C . SER B 1 161 ? 4.105 0.795 7.035 1 97.94 161 SER B C 1
ATOM 3110 O O . SER B 1 161 ? 4.211 -0.115 6.207 1 97.94 161 SER B O 1
ATOM 3112 N N . VAL B 1 162 ? 4.203 0.592 8.32 1 98.62 162 VAL B N 1
ATOM 3113 C CA . VAL B 1 162 ? 4.414 -0.741 8.875 1 98.62 162 VAL B CA 1
ATOM 3114 C C . VAL B 1 162 ? 3.182 -1.606 8.625 1 98.62 162 VAL B C 1
ATOM 3116 O O . VAL B 1 162 ? 3.301 -2.779 8.258 1 98.62 162 VAL B O 1
ATOM 3119 N N . ILE B 1 163 ? 2.023 -1.04 8.836 1 98.62 163 ILE B N 1
ATOM 3120 C CA . ILE B 1 163 ? 0.776 -1.749 8.57 1 98.62 163 ILE B CA 1
ATOM 3121 C C . ILE B 1 163 ? 0.715 -2.162 7.105 1 98.62 163 ILE B C 1
ATOM 3123 O O . ILE B 1 163 ? 0.391 -3.311 6.789 1 98.62 163 ILE B O 1
ATOM 3127 N N . GLY B 1 164 ? 1.058 -1.232 6.227 1 98.25 164 GLY B N 1
ATOM 3128 C CA . GLY B 1 164 ? 1.084 -1.533 4.805 1 98.25 164 GLY B CA 1
ATOM 3129 C C . GLY B 1 164 ? 2.053 -2.645 4.445 1 98.25 164 GLY B C 1
ATOM 3130 O O . GLY B 1 164 ? 1.721 -3.537 3.662 1 98.25 164 GLY B O 1
ATOM 3131 N N . MET B 1 165 ? 3.188 -2.566 5.035 1 98.5 165 MET B N 1
ATOM 3132 C CA . MET B 1 165 ? 4.203 -3.582 4.77 1 98.5 165 MET B CA 1
ATOM 3133 C C . MET B 1 165 ? 3.766 -4.941 5.309 1 98.5 165 MET B C 1
ATOM 3135 O O . MET B 1 165 ? 3.975 -5.965 4.66 1 98.5 165 MET B O 1
ATOM 3139 N N . MET B 1 166 ? 3.199 -4.941 6.484 1 98.69 166 MET B N 1
ATOM 3140 C CA . MET B 1 166 ? 2.703 -6.188 7.062 1 98.69 166 MET B CA 1
ATOM 3141 C C . MET B 1 166 ? 1.646 -6.82 6.164 1 98.69 166 MET B C 1
ATOM 3143 O O . MET B 1 166 ? 1.678 -8.023 5.914 1 98.69 166 MET B O 1
ATOM 3147 N N . LYS B 1 167 ? 0.724 -6.055 5.691 1 98.56 167 LYS B N 1
ATOM 3148 C CA . LYS B 1 167 ? -0.257 -6.574 4.742 1 98.56 167 LYS B CA 1
ATOM 3149 C C . LYS B 1 167 ? 0.421 -7.082 3.471 1 98.56 167 LYS B C 1
ATOM 3151 O O . LYS B 1 167 ? -0.038 -8.047 2.857 1 98.56 167 LYS B O 1
ATOM 3156 N N . GLY B 1 168 ? 1.546 -6.43 3.16 1 98.44 168 GLY B N 1
ATOM 3157 C CA . GLY B 1 168 ? 2.324 -6.816 1.995 1 98.44 168 GLY B CA 1
ATOM 3158 C C . GLY B 1 168 ? 2.949 -8.195 2.125 1 98.44 168 GLY B C 1
ATOM 3159 O O . GLY B 1 168 ? 3.334 -8.805 1.125 1 98.44 168 GLY B O 1
ATOM 3160 N N . THR B 1 169 ? 3.035 -8.727 3.355 1 98.69 169 THR B N 1
ATOM 3161 C CA . THR B 1 169 ? 3.592 -10.07 3.525 1 98.69 169 THR B CA 1
ATOM 3162 C C . THR B 1 169 ? 2.729 -11.109 2.812 1 98.69 169 THR B C 1
ATOM 3164 O O . THR B 1 169 ? 3.203 -12.195 2.479 1 98.69 169 THR B O 1
ATOM 3167 N N . SER B 1 170 ? 1.49 -10.773 2.564 1 98.5 170 SER B N 1
ATOM 3168 C CA . SER B 1 170 ? 0.622 -11.688 1.834 1 98.5 170 SER B CA 1
ATOM 3169 C C . SER B 1 170 ? 1.17 -11.977 0.44 1 98.5 170 SER B C 1
ATOM 3171 O O . SER B 1 170 ? 0.864 -13.016 -0.151 1 98.5 170 SER B O 1
ATOM 3173 N N . LEU B 1 171 ? 2.008 -11.156 -0.1 1 98.38 171 LEU B N 1
ATOM 3174 C CA . LEU B 1 171 ? 2.547 -11.297 -1.448 1 98.38 171 LEU B CA 1
ATOM 3175 C C . LEU B 1 171 ? 3.561 -12.438 -1.512 1 98.38 171 LEU B C 1
ATOM 3177 O O . LEU B 1 171 ? 3.875 -12.93 -2.596 1 98.38 171 LEU B O 1
ATOM 3181 N N . ILE B 1 172 ? 3.998 -12.82 -0.364 1 97.31 172 ILE B N 1
ATOM 3182 C CA . ILE B 1 172 ? 5.039 -13.844 -0.305 1 97.31 172 ILE B CA 1
ATOM 3183 C C . ILE B 1 172 ? 4.469 -15.188 -0.766 1 97.31 172 ILE B C 1
ATOM 3185 O O . ILE B 1 172 ? 5.223 -16.109 -1.064 1 97.31 172 ILE B O 1
ATOM 3189 N N . PHE B 1 173 ? 3.16 -15.258 -0.821 1 96.06 173 PHE B N 1
ATOM 3190 C CA . PHE B 1 173 ? 2.506 -16.453 -1.322 1 96.06 173 PHE B CA 1
ATOM 3191 C C . PHE B 1 173 ? 2.939 -16.75 -2.754 1 96.06 173 PHE B C 1
ATOM 3193 O O . PHE B 1 173 ? 2.805 -17.891 -3.227 1 96.06 173 PHE B O 1
ATOM 3200 N N . ASN B 1 174 ? 3.502 -15.727 -3.43 1 96.31 174 ASN B N 1
ATOM 3201 C CA . ASN B 1 174 ? 3.928 -15.852 -4.82 1 96.31 174 ASN B CA 1
ATOM 3202 C C . ASN B 1 174 ? 5.34 -16.422 -4.926 1 96.31 174 ASN B C 1
ATOM 3204 O O . ASN B 1 174 ? 5.832 -16.672 -6.027 1 96.31 174 ASN B O 1
ATOM 3208 N N . VAL B 1 175 ? 5.945 -16.594 -3.795 1 95.31 175 VAL B N 1
ATOM 3209 C CA . VAL B 1 175 ? 7.312 -17.094 -3.785 1 95.31 175 VAL B CA 1
ATOM 3210 C C . VAL B 1 175 ? 7.414 -18.297 -2.852 1 95.31 175 VAL B C 1
ATOM 3212 O O . VAL B 1 175 ? 6.406 -18.75 -2.297 1 95.31 175 VAL B O 1
ATOM 3215 N N . GLY B 1 176 ? 8.477 -19 -2.68 1 89.06 176 GLY B N 1
ATOM 3216 C CA . GLY B 1 176 ? 8.648 -20.328 -2.096 1 89.06 176 GLY B CA 1
ATOM 3217 C C . GLY B 1 176 ? 8.617 -20.312 -0.578 1 89.06 176 GLY B C 1
ATOM 3218 O O . GLY B 1 176 ? 8.875 -21.328 0.06 1 89.06 176 GLY B O 1
ATOM 3219 N N . VAL B 1 177 ? 8.266 -19.172 0.12 1 95.94 177 VAL B N 1
ATOM 3220 C CA . VAL B 1 177 ? 8.211 -19.078 1.574 1 95.94 177 VAL B CA 1
ATOM 3221 C C . VAL B 1 177 ? 6.766 -19.234 2.045 1 95.94 177 VAL B C 1
ATOM 3223 O O . VAL B 1 177 ? 5.844 -18.656 1.457 1 95.94 177 VAL B O 1
ATOM 3226 N N . VAL B 1 178 ? 6.539 -20 3.123 1 96.75 178 VAL B N 1
ATOM 3227 C CA . VAL B 1 178 ? 5.184 -20.344 3.535 1 96.75 178 VAL B CA 1
ATOM 3228 C C . VAL B 1 178 ? 4.781 -19.5 4.742 1 96.75 178 VAL B C 1
ATOM 3230 O O . VAL B 1 178 ? 5.105 -19.844 5.883 1 96.75 178 VAL B O 1
ATOM 3233 N N . ASP B 1 179 ? 4.094 -18.438 4.461 1 97.56 179 ASP B N 1
ATOM 3234 C CA . ASP B 1 179 ? 3.457 -17.656 5.52 1 97.56 179 ASP B CA 1
ATOM 3235 C C . ASP B 1 179 ? 1.971 -18 5.629 1 97.56 179 ASP B C 1
ATOM 3237 O O . ASP B 1 179 ? 1.53 -19.047 5.168 1 97.56 179 ASP B O 1
ATOM 3241 N N . ILE B 1 180 ? 1.164 -17.141 6.23 1 97.88 180 ILE B N 1
ATOM 3242 C CA . ILE B 1 180 ? -0.251 -17.406 6.469 1 97.88 180 ILE B CA 1
ATOM 3243 C C . ILE B 1 180 ? -0.984 -17.531 5.133 1 97.88 180 ILE B C 1
ATOM 3245 O O . ILE B 1 180 ? -1.771 -18.469 4.934 1 97.88 180 ILE B O 1
ATOM 3249 N N . MET B 1 181 ? -0.725 -16.656 4.215 1 97.69 181 MET B N 1
ATOM 3250 C CA . MET B 1 181 ? -1.413 -16.656 2.926 1 97.69 181 MET B CA 1
ATOM 3251 C C . MET B 1 181 ? -1.029 -17.875 2.096 1 97.69 181 MET B C 1
ATOM 3253 O O . MET B 1 181 ? -1.886 -18.484 1.461 1 97.69 181 MET B O 1
ATOM 3257 N N . ARG B 1 182 ? 0.238 -18.172 2.07 1 97.25 182 ARG B N 1
ATOM 3258 C CA . ARG B 1 182 ? 0.688 -19.344 1.312 1 97.25 182 ARG B CA 1
ATOM 3259 C C . ARG B 1 182 ? 0.114 -20.625 1.892 1 97.25 182 ARG B C 1
ATOM 3261 O O . ARG B 1 182 ? -0.26 -21.531 1.148 1 97.25 182 ARG B O 1
ATOM 3268 N N . ARG B 1 183 ? 0.129 -20.75 3.17 1 97.62 183 ARG B N 1
ATOM 3269 C CA . ARG B 1 183 ? -0.462 -21.922 3.803 1 97.62 183 ARG B CA 1
ATOM 3270 C C . ARG B 1 183 ? -1.931 -22.062 3.418 1 97.62 183 ARG B C 1
ATOM 3272 O O . ARG B 1 183 ? -2.391 -23.172 3.115 1 97.62 183 ARG B O 1
ATOM 3279 N N . ALA B 1 184 ? -2.648 -20.938 3.465 1 97.56 184 ALA B N 1
ATOM 3280 C CA . ALA B 1 184 ? -4.051 -20.953 3.062 1 97.56 184 ALA B CA 1
ATOM 3281 C C . ALA B 1 184 ? -4.203 -21.422 1.613 1 97.56 184 ALA B C 1
ATOM 3283 O O . ALA B 1 184 ? -5.098 -22.203 1.293 1 97.56 184 ALA B O 1
ATOM 3284 N N . ASP B 1 185 ? -3.328 -20.906 0.791 1 95.62 185 ASP B N 1
ATOM 3285 C CA . ASP B 1 185 ? -3.357 -21.266 -0.624 1 95.62 185 ASP B CA 1
ATOM 3286 C C . ASP B 1 185 ? -3.105 -22.766 -0.814 1 95.62 185 ASP B C 1
ATOM 3288 O O . ASP B 1 185 ? -3.809 -23.422 -1.583 1 95.62 185 ASP B O 1
ATOM 3292 N N . LEU B 1 186 ? -2.129 -23.344 -0.136 1 95.75 186 LEU B N 1
ATOM 3293 C CA . LEU B 1 186 ? -1.79 -24.75 -0.219 1 95.75 186 LEU B CA 1
ATOM 3294 C C . LEU B 1 186 ? -2.932 -25.625 0.306 1 95.75 186 LEU B C 1
ATOM 3296 O O . LEU B 1 186 ? -3.293 -26.625 -0.314 1 95.75 186 LEU B O 1
ATOM 3300 N N . MET B 1 187 ? -3.461 -25.219 1.404 1 95.69 187 MET B N 1
ATOM 3301 C CA . MET B 1 187 ? -4.578 -25.938 1.992 1 95.69 187 MET B CA 1
ATOM 3302 C C . MET B 1 187 ? -5.801 -25.891 1.081 1 95.69 187 MET B C 1
ATOM 3304 O O . MET B 1 187 ? -6.516 -26.891 0.938 1 95.69 187 MET B O 1
ATOM 3308 N N . GLY B 1 188 ? -6.051 -24.734 0.509 1 94.19 188 GLY B N 1
ATOM 3309 C CA . GLY B 1 188 ? -7.184 -24.578 -0.392 1 94.19 188 GLY B CA 1
ATOM 3310 C C . GLY B 1 188 ? -7.07 -25.422 -1.645 1 94.19 188 GLY B C 1
ATOM 3311 O O . GLY B 1 188 ? -8.07 -25.969 -2.123 1 94.19 188 GLY B O 1
ATOM 3312 N N . ALA B 1 189 ? -5.906 -25.531 -2.18 1 90.69 189 ALA B N 1
ATOM 3313 C CA . ALA B 1 189 ? -5.66 -26.359 -3.361 1 90.69 189 ALA B CA 1
ATOM 3314 C C . ALA B 1 189 ? -5.965 -27.828 -3.078 1 90.69 189 ALA B C 1
ATOM 3316 O O . ALA B 1 189 ? -6.43 -28.547 -3.961 1 90.69 189 ALA B O 1
ATOM 3317 N N . ASN B 1 190 ? -5.809 -28.188 -1.845 1 90.56 190 ASN B N 1
ATOM 3318 C CA . ASN B 1 190 ? -6.023 -29.578 -1.447 1 90.56 190 ASN B CA 1
ATOM 3319 C C . ASN B 1 190 ? -7.477 -29.828 -1.052 1 90.56 190 ASN B C 1
ATOM 3321 O O . ASN B 1 190 ? -8.055 -30.844 -1.424 1 90.56 190 ASN B O 1
ATOM 3325 N N . SER B 1 191 ? -8.062 -28.891 -0.379 1 89.12 191 SER B N 1
ATOM 3326 C CA . SER B 1 191 ? -9.391 -29.094 0.193 1 89.12 191 SER B CA 1
ATOM 3327 C C . SER B 1 191 ? -10.477 -28.562 -0.731 1 89.12 191 SER B C 1
ATOM 3329 O O . SER B 1 191 ? -11.656 -28.875 -0.561 1 89.12 191 SER B O 1
ATOM 3331 N N . GLN B 1 192 ? -10.078 -27.672 -1.639 1 88.56 192 GLN B N 1
ATOM 3332 C CA . GLN B 1 192 ? -11.008 -26.969 -2.523 1 88.56 192 GLN B CA 1
ATOM 3333 C C . GLN B 1 192 ? -11.922 -26.047 -1.732 1 88.56 192 GLN B C 1
ATOM 3335 O O . GLN B 1 192 ? -13.086 -25.844 -2.1 1 88.56 192 GLN B O 1
ATOM 3340 N N . ARG B 1 193 ? -11.445 -25.688 -0.552 1 92.62 193 ARG B N 1
ATOM 3341 C CA . ARG B 1 193 ? -12.164 -24.75 0.303 1 92.62 193 ARG B CA 1
ATOM 3342 C C . ARG B 1 193 ? -11.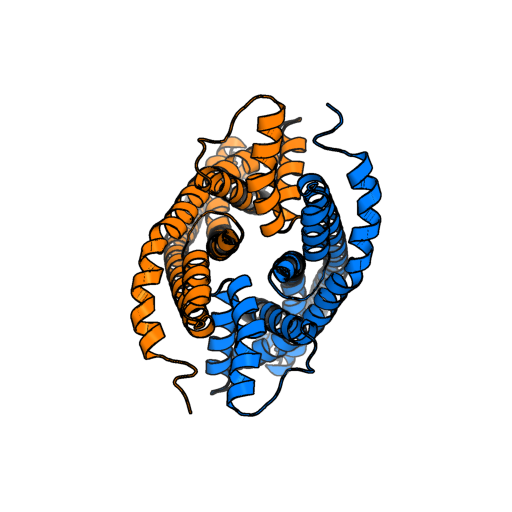383 -23.453 0.467 1 92.62 193 ARG B C 1
ATOM 3344 O O . ARG B 1 193 ? -11.148 -23 1.59 1 92.62 193 ARG B O 1
ATOM 3351 N N . SER B 1 194 ? -11.086 -22.875 -0.66 1 93.62 194 SER B N 1
ATOM 3352 C CA . SER B 1 194 ? -10.242 -21.688 -0.685 1 93.62 194 SER B CA 1
ATOM 3353 C C . SER B 1 194 ? -10.969 -20.484 -0.092 1 93.62 194 SER B C 1
ATOM 3355 O O . SER B 1 194 ? -10.359 -19.641 0.58 1 93.62 194 SER B O 1
ATOM 3357 N N . LEU B 1 195 ? -12.297 -20.375 -0.269 1 94.19 195 LEU B N 1
ATOM 3358 C CA . LEU B 1 195 ? -13.047 -19.219 0.206 1 94.19 195 LEU B CA 1
ATOM 3359 C C . LEU B 1 195 ? -12.977 -19.125 1.726 1 94.19 195 LEU B C 1
ATOM 3361 O O . LEU B 1 195 ? -12.664 -18.062 2.266 1 94.19 195 LEU B O 1
ATOM 3365 N N . GLU B 1 196 ? -13.242 -20.234 2.398 1 95.62 196 GLU B N 1
ATOM 3366 C CA . GLU B 1 196 ? -13.188 -20.281 3.857 1 95.62 196 GLU B CA 1
ATOM 3367 C C . GLU B 1 196 ? -11.805 -19.875 4.371 1 95.62 196 GLU B C 1
ATOM 3369 O O . GLU B 1 196 ? -11.695 -19.125 5.344 1 95.62 196 GLU B O 1
ATOM 3374 N N . LEU B 1 197 ? -10.836 -20.375 3.674 1 97.06 197 LEU B N 1
ATOM 3375 C CA . LEU B 1 197 ? -9.461 -20.125 4.102 1 97.06 197 LEU B CA 1
ATOM 3376 C C . LEU B 1 197 ? -9.078 -18.672 3.883 1 97.06 197 LEU B C 1
ATOM 3378 O O . LEU B 1 197 ? -8.422 -18.062 4.727 1 97.06 197 LEU B O 1
ATOM 3382 N N . PHE B 1 198 ? -9.523 -18.078 2.768 1 96.94 198 PHE B N 1
ATOM 3383 C CA . PHE B 1 198 ? -9.211 -16.672 2.494 1 96.94 198 PHE B CA 1
ATOM 3384 C C . PHE B 1 198 ? -9.938 -15.75 3.463 1 96.94 198 PHE B C 1
ATOM 3386 O O . PHE B 1 198 ? -9.422 -14.703 3.838 1 96.94 198 PHE B O 1
ATOM 3393 N N . VAL B 1 199 ? -11.109 -16.109 3.877 1 97.31 199 VAL B N 1
ATOM 3394 C CA . VAL B 1 199 ? -11.82 -15.352 4.906 1 97.31 199 VAL B CA 1
ATOM 3395 C C . VAL B 1 199 ? -11.047 -15.414 6.219 1 97.31 199 VAL B C 1
ATOM 3397 O O . VAL B 1 199 ? -10.883 -14.398 6.898 1 97.31 199 VAL B O 1
ATOM 3400 N N . ASP B 1 200 ? -10.562 -16.609 6.555 1 98.38 200 ASP B N 1
ATOM 3401 C CA . ASP B 1 200 ? -9.75 -16.75 7.754 1 98.38 200 ASP B CA 1
ATOM 3402 C C . ASP B 1 200 ? -8.5 -15.875 7.691 1 98.38 200 ASP B C 1
ATOM 3404 O O . ASP B 1 200 ? -8.141 -15.234 8.672 1 98.38 200 ASP B O 1
ATOM 3408 N N . VAL B 1 201 ? -7.836 -15.875 6.535 1 98.5 201 VAL B N 1
ATOM 3409 C CA . VAL B 1 201 ? -6.645 -15.055 6.34 1 98.5 201 VAL B CA 1
ATOM 3410 C C . VAL B 1 201 ? -6.992 -13.578 6.527 1 98.5 201 VAL B C 1
ATOM 3412 O O . VAL B 1 201 ? -6.25 -12.844 7.18 1 98.5 201 VAL B O 1
ATOM 3415 N N . ALA B 1 202 ? -8.141 -13.148 5.973 1 98.5 202 ALA B N 1
ATOM 3416 C CA . ALA B 1 202 ? -8.602 -11.773 6.121 1 98.5 202 ALA B CA 1
ATOM 3417 C C . ALA B 1 202 ? -8.781 -11.406 7.594 1 98.5 202 ALA B C 1
ATOM 3419 O O . ALA B 1 202 ? -8.383 -10.328 8.023 1 98.5 202 ALA B O 1
ATOM 3420 N N . ILE B 1 203 ? -9.352 -12.281 8.328 1 98.25 203 ILE B N 1
ATOM 3421 C CA . ILE B 1 203 ? -9.602 -12.062 9.742 1 98.25 203 ILE B CA 1
ATOM 3422 C C . ILE B 1 203 ? -8.273 -11.938 10.484 1 98.25 203 ILE B C 1
ATOM 3424 O O . ILE B 1 203 ? -8.086 -11.031 11.305 1 98.25 203 ILE B O 1
ATOM 3428 N N . ILE B 1 204 ? -7.355 -12.828 10.219 1 98.69 204 ILE B N 1
ATOM 3429 C CA . ILE B 1 204 ? -6.062 -12.828 10.891 1 98.69 204 ILE B CA 1
ATOM 3430 C C . ILE B 1 204 ? -5.324 -11.523 10.594 1 98.69 204 ILE B C 1
ATOM 3432 O O . ILE B 1 204 ? -4.82 -10.867 11.508 1 98.69 204 ILE B O 1
ATOM 3436 N N . TYR B 1 205 ? -5.27 -11.156 9.359 1 98.62 205 TYR B N 1
ATOM 3437 C CA . TYR B 1 205 ? -4.609 -9.906 9.008 1 98.62 205 TYR B CA 1
ATOM 3438 C C . TYR B 1 205 ? -5.316 -8.719 9.633 1 98.62 205 TYR B C 1
ATOM 3440 O O . TYR B 1 205 ? -4.668 -7.758 10.062 1 98.62 205 TYR B O 1
ATOM 3448 N N . GLY B 1 206 ? -6.672 -8.766 9.609 1 98.25 206 GLY B N 1
ATOM 3449 C CA . GLY B 1 206 ? -7.41 -7.711 10.281 1 98.25 206 GLY B CA 1
ATOM 3450 C C . GLY B 1 206 ? -7.039 -7.555 11.742 1 98.25 206 GLY B C 1
ATOM 3451 O O . GLY B 1 206 ? -6.891 -6.438 12.242 1 98.25 206 GLY B O 1
ATOM 3452 N N . LEU B 1 207 ? -6.871 -8.641 12.375 1 98.19 207 LEU B N 1
ATOM 3453 C CA . LEU B 1 207 ? -6.469 -8.633 13.773 1 98.19 207 LEU B CA 1
ATOM 3454 C C . LEU B 1 207 ? -5.059 -8.078 13.93 1 98.19 207 LEU B C 1
ATOM 3456 O O . LEU B 1 207 ? -4.781 -7.328 14.875 1 98.19 207 LEU B O 1
ATOM 3460 N N . LEU B 1 208 ? -4.184 -8.43 13.078 1 98.62 208 LEU B N 1
ATOM 3461 C CA . LEU B 1 208 ? -2.822 -7.914 13.117 1 98.62 208 LEU B CA 1
ATOM 3462 C C . LEU B 1 208 ? -2.807 -6.402 12.906 1 98.62 208 LEU B C 1
ATOM 3464 O O . LEU B 1 208 ? -2.057 -5.684 13.57 1 98.62 208 LEU B O 1
ATOM 3468 N N . VAL B 1 209 ? -3.627 -5.953 11.984 1 98.5 209 VAL B N 1
ATOM 3469 C CA . VAL B 1 209 ? -3.736 -4.52 11.734 1 98.5 209 VAL B CA 1
ATOM 3470 C C . VAL B 1 209 ? -4.211 -3.811 13 1 98.5 209 VAL B C 1
ATOM 3472 O O . VAL B 1 209 ? -3.678 -2.762 13.375 1 98.5 209 VAL B O 1
ATOM 3475 N N . LEU B 1 210 ? -5.203 -4.406 13.672 1 97.56 210 LEU B N 1
ATOM 3476 C CA . LEU B 1 210 ? -5.723 -3.84 14.906 1 97.56 210 LEU B CA 1
ATOM 3477 C C . LEU B 1 210 ? -4.637 -3.777 15.977 1 97.56 210 LEU B C 1
ATOM 3479 O O . LEU B 1 210 ? -4.496 -2.768 16.672 1 97.56 210 LEU B O 1
ATOM 3483 N N . ILE B 1 211 ? -3.873 -4.777 16.047 1 98.25 211 ILE B N 1
ATOM 3484 C CA . ILE B 1 211 ? -2.812 -4.852 17.031 1 98.25 211 ILE B CA 1
ATOM 3485 C C . ILE B 1 211 ? -1.767 -3.775 16.766 1 98.25 211 ILE B C 1
ATOM 3487 O O . ILE B 1 211 ? -1.388 -3.021 17.656 1 98.25 211 ILE B O 1
ATOM 3491 N N . ILE B 1 212 ? -1.309 -3.66 15.562 1 98.38 212 ILE B N 1
ATOM 3492 C CA . ILE B 1 212 ? -0.291 -2.676 15.211 1 98.38 212 ILE B CA 1
ATOM 3493 C C . ILE B 1 212 ? -0.855 -1.267 15.383 1 98.38 212 ILE B C 1
ATOM 3495 O O . ILE B 1 212 ? -0.155 -0.362 15.844 1 98.38 212 ILE B O 1
ATOM 3499 N N . SER B 1 213 ? -2.121 -1.115 15.016 1 97.19 213 SER B N 1
ATOM 3500 C CA . SER B 1 213 ? -2.77 0.18 15.18 1 97.19 213 SER B CA 1
ATOM 3501 C C . SER B 1 213 ? -2.822 0.586 16.656 1 97.19 213 SER B C 1
ATOM 3503 O O . SER B 1 213 ? -2.627 1.757 16.984 1 97.19 213 SER B O 1
ATOM 3505 N N . LEU B 1 214 ? -3.084 -0.335 17.562 1 96.62 214 LEU B N 1
ATOM 3506 C CA . LEU B 1 214 ? -3.133 -0.067 19 1 96.62 214 LEU B CA 1
ATOM 3507 C C . LEU B 1 214 ? -1.75 0.292 19.531 1 96.62 214 LEU B C 1
ATOM 3509 O O . LEU B 1 214 ? -1.616 1.19 20.359 1 96.62 214 LEU B O 1
ATOM 3513 N N . ILE B 1 215 ? -0.789 -0.397 19.031 1 96.38 215 ILE B N 1
ATOM 3514 C CA . ILE B 1 215 ? 0.585 -0.068 19.391 1 96.38 215 ILE B CA 1
ATOM 3515 C C . ILE B 1 215 ? 0.919 1.347 18.922 1 96.38 215 ILE B C 1
ATOM 3517 O O . ILE B 1 215 ? 1.534 2.121 19.656 1 96.38 215 ILE B O 1
ATOM 3521 N N . GLY B 1 216 ? 0.509 1.637 17.703 1 96 216 GLY B N 1
ATOM 3522 C CA . GLY B 1 216 ? 0.719 2.973 17.172 1 96 216 GLY B CA 1
ATOM 3523 C C . GLY B 1 216 ? 0.053 4.059 18 1 96 216 GLY B C 1
ATOM 3524 O O . GLY B 1 216 ? 0.661 5.094 18.281 1 96 216 GLY B O 1
ATOM 3525 N N . ARG B 1 217 ? -1.148 3.832 18.438 1 93.81 217 ARG B N 1
ATOM 3526 C CA . ARG B 1 217 ? -1.875 4.789 19.266 1 93.81 217 ARG B CA 1
ATOM 3527 C C . ARG B 1 217 ? -1.173 5 20.594 1 93.81 217 ARG B C 1
ATOM 3529 O O . ARG B 1 217 ? -1.099 6.125 21.094 1 93.81 217 ARG B O 1
ATOM 3536 N N . PHE B 1 218 ? -0.765 3.955 21.125 1 94 218 PHE B N 1
ATOM 3537 C CA . PHE B 1 218 ? -0.035 4.02 22.375 1 94 218 PHE B CA 1
ATOM 3538 C C . PHE B 1 218 ? 1.23 4.855 22.234 1 94 218 PHE B C 1
ATOM 3540 O O . PHE B 1 218 ? 1.525 5.703 23.078 1 94 218 PHE B O 1
ATOM 3547 N N . LEU B 1 219 ? 1.942 4.656 21.156 1 93.44 219 LEU B N 1
ATOM 3548 C CA . LEU B 1 219 ? 3.172 5.398 20.906 1 93.44 219 LEU B CA 1
ATOM 3549 C C . LEU B 1 219 ? 2.877 6.875 20.656 1 93.44 219 LEU B C 1
ATOM 3551 O O . LEU B 1 219 ? 3.625 7.742 21.109 1 93.44 219 LEU B O 1
ATOM 3555 N N . GLU B 1 220 ? 1.833 7.09 19.953 1 90.38 220 GLU B N 1
ATOM 3556 C CA . GLU B 1 220 ? 1.424 8.469 19.672 1 90.38 220 GLU B CA 1
ATOM 3557 C C . GLU B 1 220 ? 1.089 9.211 20.953 1 90.38 220 GLU B C 1
ATOM 3559 O O . GLU B 1 220 ? 1.474 10.367 21.125 1 90.38 220 GLU B O 1
ATOM 3564 N N . ARG B 1 221 ? 0.39 8.656 21.844 1 88.81 221 ARG B N 1
ATOM 3565 C CA . ARG B 1 221 ? -0.015 9.273 23.109 1 88.81 221 ARG B CA 1
ATOM 3566 C C . ARG B 1 221 ? 1.191 9.531 24 1 88.81 221 ARG B C 1
ATOM 3568 O O . ARG B 1 221 ? 1.264 10.562 24.672 1 88.81 221 ARG B O 1
ATOM 3575 N N . ARG B 1 222 ? 1.998 8.672 23.969 1 87.06 222 ARG B N 1
ATOM 3576 C CA . ARG B 1 222 ? 3.176 8.781 24.828 1 87.06 222 ARG B CA 1
ATOM 3577 C C . ARG B 1 222 ? 4.094 9.898 24.344 1 87.06 222 ARG B C 1
ATOM 3579 O O . ARG B 1 222 ? 4.668 10.625 25.156 1 87.06 222 ARG B O 1
ATOM 3586 N N . TYR B 1 223 ? 4.176 10.094 23.031 1 82.31 223 TYR B N 1
ATOM 3587 C CA . TYR B 1 223 ? 5.16 11.039 22.516 1 82.31 223 TYR B CA 1
ATOM 3588 C C . TYR B 1 223 ? 4.496 12.359 22.125 1 82.31 223 TYR B C 1
ATOM 3590 O O . TYR B 1 223 ? 5.156 13.398 22.078 1 82.31 223 TYR B O 1
ATOM 3598 N N . THR B 1 224 ? 3.252 12.438 21.656 1 69.06 224 THR B N 1
ATOM 3599 C CA . THR B 1 224 ? 2.574 13.703 21.422 1 69.06 224 THR B CA 1
ATOM 3600 C C . THR B 1 224 ? 2.412 14.484 22.719 1 69.06 224 THR B C 1
ATOM 3602 O O . THR B 1 224 ? 2.629 15.695 22.75 1 69.06 224 THR B O 1
ATOM 3605 N N . ILE B 1 225 ? 2.045 13.844 23.766 1 57.94 225 ILE B N 1
ATOM 3606 C CA . ILE B 1 225 ? 1.898 14.477 25.062 1 57.94 225 ILE B CA 1
ATOM 3607 C C . ILE B 1 225 ? 3.254 14.992 25.547 1 57.94 225 ILE B C 1
ATOM 3609 O O . ILE B 1 225 ? 3.355 16.125 26.031 1 57.94 225 ILE B O 1
ATOM 3613 N N . SER B 1 226 ? 4.188 14.227 25.266 1 55.44 226 SER B N 1
ATOM 3614 C CA . SER B 1 226 ? 5.512 14.609 25.75 1 55.44 226 SER B CA 1
ATOM 3615 C C . SER B 1 226 ? 6.023 15.852 25.031 1 55.44 226 SER B C 1
ATOM 3617 O O . SER B 1 226 ? 6.637 16.719 25.641 1 55.44 226 SER B O 1
ATOM 3619 N N . GLU B 1 227 ? 5.695 15.992 23.766 1 60.84 227 GLU B N 1
ATOM 3620 C CA . GLU B 1 227 ? 6.16 17.141 22.984 1 60.84 227 GLU B CA 1
ATOM 3621 C C . GLU B 1 227 ? 5.375 18.391 23.344 1 60.84 227 GLU B C 1
ATOM 3623 O O . GLU B 1 227 ? 5.945 19.484 23.406 1 60.84 227 GLU B O 1
ATOM 3628 N N . ARG B 1 228 ? 4.059 18.219 23.562 1 55.56 228 ARG B N 1
ATOM 3629 C CA . ARG B 1 228 ? 3.25 19.359 23.984 1 55.56 228 ARG B CA 1
ATOM 3630 C C . ARG B 1 228 ? 3.734 19.891 25.328 1 55.56 228 ARG B C 1
ATOM 3632 O O . ARG B 1 228 ? 3.822 21.109 25.531 1 55.56 228 ARG B O 1
ATOM 3639 N N . VAL B 1 229 ? 4.09 18.953 26.156 1 49.84 229 VAL B N 1
ATOM 3640 C CA . VAL B 1 229 ? 4.555 19.328 27.484 1 49.84 229 VAL B CA 1
ATOM 3641 C C . VAL B 1 229 ? 5.934 19.984 27.391 1 49.84 229 VAL B C 1
ATOM 3643 O O . VAL B 1 229 ? 6.207 20.969 28.062 1 49.84 229 VAL B O 1
ATOM 3646 N N . ALA B 1 230 ? 6.699 19.484 26.516 1 54.06 230 ALA B N 1
ATOM 3647 C CA . ALA B 1 230 ? 8.047 20.031 26.359 1 54.06 230 ALA B CA 1
ATOM 3648 C C . ALA B 1 230 ? 8.008 21.438 25.781 1 54.06 230 ALA B C 1
ATOM 3650 O O . ALA B 1 230 ? 8.766 22.312 26.203 1 54.06 230 ALA B O 1
ATOM 3651 N N . ARG B 1 231 ? 7.059 21.625 24.922 1 57.75 231 ARG B N 1
ATOM 3652 C CA . ARG B 1 231 ? 6.879 22.938 24.328 1 57.75 231 ARG B CA 1
ATOM 3653 C C . ARG B 1 231 ? 6.332 23.938 25.328 1 57.75 231 ARG B C 1
ATOM 3655 O O . ARG B 1 231 ? 6.75 25.094 25.359 1 57.75 231 ARG B O 1
ATOM 3662 N N . MET B 1 232 ? 5.449 23.5 26.141 1 53.38 232 MET B N 1
ATOM 3663 C CA . MET B 1 232 ? 4.859 24.359 27.172 1 53.38 232 MET B CA 1
ATOM 3664 C C . MET B 1 232 ? 5.898 24.719 28.234 1 53.38 232 MET B C 1
ATOM 3666 O O . MET B 1 232 ? 5.918 25.859 28.719 1 53.38 232 MET B O 1
ATOM 3670 N N . THR B 1 233 ? 6.684 23.766 28.562 1 49.97 233 THR B N 1
ATOM 3671 C CA . THR B 1 233 ? 7.711 24.016 29.578 1 49.97 233 THR B CA 1
ATOM 3672 C C . THR B 1 233 ? 8.797 24.938 29.016 1 49.97 233 THR B C 1
ATOM 3674 O O . THR B 1 233 ? 9.281 25.812 29.734 1 49.97 233 THR B O 1
ATOM 3677 N N . ALA B 1 234 ? 9.102 24.844 27.812 1 55.19 234 ALA B N 1
ATOM 3678 C CA . ALA B 1 234 ? 10.094 25.703 27.172 1 55.19 234 ALA B CA 1
ATOM 3679 C C . ALA B 1 234 ? 9.586 27.125 27.047 1 55.19 234 ALA B C 1
ATOM 3681 O O . ALA B 1 234 ? 10.32 28.078 27.312 1 55.19 234 ALA B O 1
ATOM 3682 N N . ASN B 1 235 ? 8.352 27.219 26.688 1 53.28 235 ASN B N 1
ATOM 3683 C CA . ASN B 1 235 ? 7.723 28.531 26.594 1 53.28 235 ASN B CA 1
ATOM 3684 C C . ASN B 1 235 ? 7.637 29.203 27.969 1 53.28 235 ASN B C 1
ATOM 3686 O O . ASN B 1 235 ? 7.812 30.422 28.078 1 53.28 235 ASN B O 1
ATOM 3690 N N . ARG B 1 236 ? 7.438 28.484 29 1 54.19 236 ARG B N 1
ATOM 3691 C CA . ARG B 1 236 ? 7.367 29.016 30.359 1 54.19 236 ARG B CA 1
ATOM 3692 C C . ARG B 1 236 ? 8.742 29.469 30.844 1 54.19 236 ARG B C 1
ATOM 3694 O O . ARG B 1 236 ? 8.859 30.484 31.531 1 54.19 236 ARG B O 1
ATOM 3701 N N . THR B 1 237 ? 9.688 28.703 30.516 1 53.16 237 THR B N 1
ATOM 3702 C CA . THR B 1 237 ? 11.039 29.047 30.953 1 53.16 237 THR B CA 1
ATOM 3703 C C . THR B 1 237 ? 11.508 30.328 30.266 1 53.16 237 THR B C 1
ATOM 3705 O O . THR B 1 237 ? 12.219 31.141 30.875 1 53.16 237 THR B O 1
ATOM 3708 N N . VAL B 1 238 ? 11.117 30.625 29.078 1 55.09 238 VAL B N 1
ATOM 3709 C CA . VAL B 1 238 ? 11.453 31.844 28.359 1 55.09 238 VAL B CA 1
ATOM 3710 C C . VAL B 1 238 ? 10.648 33.031 28.922 1 55.09 238 VAL B C 1
ATOM 3712 O O . VAL B 1 238 ? 11.172 34.125 29.078 1 55.09 238 VAL B O 1
ATOM 3715 N N . ALA B 1 239 ? 9.484 32.844 29.344 1 57.72 239 ALA B N 1
ATOM 3716 C CA . ALA B 1 239 ? 8.641 33.906 29.922 1 57.72 239 ALA B CA 1
ATOM 3717 C C . ALA B 1 239 ? 9.141 34.312 31.297 1 57.72 239 ALA B C 1
ATOM 3719 O O . ALA B 1 239 ? 9.023 35.469 31.688 1 57.72 239 ALA B O 1
ATOM 3720 N N . SER B 1 240 ? 9.68 33.375 31.938 1 54.47 240 SER B N 1
ATOM 3721 C CA . SER B 1 240 ? 10.125 33.688 33.281 1 54.47 240 SER B CA 1
ATOM 3722 C C . SER B 1 240 ? 11.469 34.406 33.281 1 54.47 240 SER B C 1
ATOM 3724 O O . SER B 1 240 ? 11.844 35.062 34.25 1 54.47 240 SER B O 1
ATOM 3726 N N . LYS B 1 241 ? 12.109 34.25 32.25 1 57.22 241 LYS B N 1
ATOM 3727 C CA . LYS B 1 241 ? 13.414 34.906 32.219 1 57.22 241 LYS B CA 1
ATOM 3728 C C . LYS B 1 241 ? 13.305 36.312 31.641 1 57.22 241 LYS B C 1
ATOM 3730 O O . LYS B 1 241 ? 14.281 37.062 31.641 1 57.22 241 LYS B O 1
ATOM 3735 N N . GLY B 1 242 ? 12.242 36.594 30.938 1 45.53 242 GLY B N 1
ATOM 3736 C CA . GLY B 1 242 ? 12.039 37.969 30.578 1 45.53 242 GLY B CA 1
ATOM 3737 C C . GLY B 1 242 ? 11.148 38.719 31.562 1 45.53 242 GLY B C 1
ATOM 3738 O O . GLY B 1 242 ? 10.398 38.094 32.312 1 45.53 242 GLY B O 1
#

Nearest PDB structures (foldseek):
  3tui-assembly2_E  TM=7.793E-01  e=8.097E-06  Escherichia coli K-12
  3tuz-assembly2_F  TM=7.280E-01  e=1.523E-05  Escherichia coli K-12
  3dhw-assembly1_B  TM=7.890E-01  e=1.456E-03  Escherichia coli K-12
  7ahd-assembly1_B  TM=7.125E-01  e=1.110E-03  Lactococcus lactis subsp. lactis
  2onk-assembly2_I  TM=6.235E-01  e=9.269E-03  Archaeoglobus fulgidus

InterPro domains:
  IPR000515 ABC transporter type 1, transmembrane domain MetI-like [PF00528] (35-223)
  IPR000515 ABC transporter type 1, transmembrane domain MetI-like [PS50928] (21-216)
  IPR000515 ABC transporter type 1, transmembrane domain MetI-like [cd06261] (23-214)
  IPR010065 Amino acid ABC transporter, permease protein, 3-TM domain [TIGR01726] (14-118)
  IPR035906 MetI-like superfamily [G3DSA:1.10.3720.10] (4-226)
  IPR035906 MetI-like superfamily [SSF161098] (15-209)
  IPR043429 ABC transporter membrane protein permease protein ArtM/GltK/GlnP/TcyL/YhdX-like [PTHR30614] (17-227)

Secondary structure (DSSP, 8-state):
--SSS-HHHHHHHHHHHHTTHHHHHHHHHHHHHHHHHHHHHHHHHHHTT-TTHHHHHHHHHHHHHHS-HHHHHHIIIIIHHHHHHHTT---TTS-HHHHHHHHHHHHHHHHHHHHHHHHHHHHHHHHHHHHHHTT--HHHHIIIIIHHHHHHHHHHHHHHHHHHHHHHGGGGGGTT---HHHHHHHHHHHHS-HHHHHHHHHHHHHHHHHHHHHHHHHHHHHHHHHHHHHHHHHHHHHHHH-/--SSS-HHHHHHHHHHHHTTHHHHHHHHHHHHHHHHHHHHHHHHHHHTT-TTHHHHHHHHHHHHHHS-HHHHHHIIIIIHHHHHHHTT---TTS-HHHHHHHHHHHHHHHHHHHHHHHHHHHHHHHHHHHHHHTT--HHHHIIIIIHHHHHHHHHHHHHHHHHHHHHHGGGGGGTT---HHHHHHHHHHHHS-HHHHHHHHHHHHHHHHHHHHHHHHHHHHHHHHHHHHHHHHHHHHHHHH-

Radius of gyration: 24.95 Å; Cα contacts (8 Å, |Δi|>4): 549; chains: 2; bounding box: 58×76×61 Å